Protein AF-A0A6N7D0H6-F1 (afdb_monomer_lite)

Radius of gyration: 55.83 Å; chains: 1; bounding box: 154×61×152 Å

Secondary structure (DSSP, 8-state):
-----------TTTT--HHHHHHT----HHHHHHHHHTT--TTTSHHHHHHHHHHHHHTTGGGGT--SSSSTT----S--TTS---SSSTT----S--TT--SPPPSSS----S------SSS------SSS---------SS-----------TT-------EEEEE--TTSPPEEEEE-TTS-EEEE-S---S-------SSS----SSTT---SS-SSS--S----SSPPP----GGG--S----S--HHHHHH---EEE--SS-EEEEEEEEEEEEEEEEE-B-TTSPBPB-TTS-B-EEEEEEEEEEEEEEEE---SPEEE--HHHHHHHHHHTT--GGG-TTEEPPPTTSTTPPPEE-GGGGHHHHHHHHHHHHHHHHHHHHTT--

pLDDT: mean 71.12, std 18.92, range [33.47, 98.38]

Foldseek 3Di:
DDDDDDDDDDDVPPDDDPVVVVVVPPPPVVVVCCVQQPPVDCVRGPVVVVVVVVVVVVVVPCPQQPDPDPDTRDDDDDPPPVPPPDDPDPPDDDDDPDVPPPQDDDPDDDDDPDARPDDPDDAFHDDDDPDDDDDDDDHDDPDDDPRDFWQDPDPPDPDQQGWGWDWDDDPPDWIWTFTATSVGDGDTDTPDDPPDDDDPDDPPDDDDDPDPPPDDDADLVGDDLDDDDPDDDDDDDDPVPDDPDDADPQAQVLVVLFDKDKDWAQFNFWDWDWDQPDKDWDWDFDADPVGHGDADPVRHGDTDTDIDTDIDTDTHGDTGDDIDIDGDLVSNCVSCVVVVHHLVPDQQKADADPVDPPGDIDGPVVSCVSRHVRHVVVVVVVVCVVVVVVVD

Structure (mmCIF, N/CA/C/O backbone):
data_AF-A0A6N7D0H6-F1
#
_entry.id   AF-A0A6N7D0H6-F1
#
loop_
_atom_site.group_PDB
_atom_site.id
_atom_site.type_symbol
_atom_site.label_atom_id
_atom_site.label_alt_id
_atom_site.label_comp_id
_atom_site.label_asym_id
_atom_site.label_entity_id
_atom_site.label_seq_id
_atom_site.pdbx_PDB_ins_code
_atom_site.Cartn_x
_atom_site.Cartn_y
_atom_site.Cartn_z
_atom_site.occupancy
_atom_site.B_iso_or_equiv
_atom_site.auth_seq_id
_atom_site.auth_comp_id
_atom_site.auth_asym_id
_atom_site.auth_atom_id
_atom_site.pdbx_PDB_model_num
ATOM 1 N N . MET A 1 1 ? 80.445 -33.589 -95.145 1.00 52.72 1 MET A N 1
ATOM 2 C CA . MET A 1 1 ? 81.523 -34.500 -95.596 1.00 52.72 1 MET A CA 1
ATOM 3 C C . MET A 1 1 ? 82.705 -34.341 -94.652 1.00 52.72 1 MET A C 1
ATOM 5 O O . MET A 1 1 ? 82.916 -33.235 -94.176 1.00 52.72 1 MET A O 1
ATOM 9 N N . ALA A 1 2 ? 83.406 -35.422 -94.305 1.00 50.31 2 ALA A N 1
ATOM 10 C CA . ALA A 1 2 ? 84.572 -35.352 -93.423 1.00 50.31 2 ALA A CA 1
ATOM 11 C C . ALA A 1 2 ? 85.800 -34.875 -94.219 1.00 50.31 2 ALA A C 1
ATOM 13 O O . ALA A 1 2 ? 86.118 -35.465 -95.247 1.00 50.31 2 ALA A O 1
ATOM 14 N N . MET A 1 3 ? 86.458 -33.813 -93.750 1.00 54.56 3 MET A N 1
ATOM 15 C CA . MET A 1 3 ? 87.648 -33.226 -94.377 1.00 54.56 3 MET A CA 1
ATOM 16 C C . MET A 1 3 ? 88.829 -34.201 -94.254 1.00 54.56 3 MET A C 1
ATOM 18 O O . MET A 1 3 ? 89.241 -34.537 -93.142 1.00 54.56 3 MET A O 1
ATOM 22 N N . ASN A 1 4 ? 89.354 -34.695 -95.376 1.00 53.47 4 ASN A N 1
ATOM 23 C CA . ASN A 1 4 ? 90.383 -35.735 -95.377 1.00 53.47 4 ASN A CA 1
ATOM 24 C C . ASN A 1 4 ? 91.785 -35.110 -95.473 1.00 53.47 4 ASN A C 1
ATOM 26 O O . ASN A 1 4 ? 92.333 -34.935 -96.557 1.00 53.47 4 ASN A O 1
ATOM 30 N N . ILE A 1 5 ? 92.367 -34.738 -94.330 1.00 57.53 5 ILE A N 1
ATOM 31 C CA . ILE A 1 5 ? 93.711 -34.144 -94.279 1.00 57.53 5 ILE A CA 1
ATOM 32 C C . ILE A 1 5 ? 94.754 -35.270 -94.331 1.00 57.53 5 ILE A C 1
ATOM 34 O O . ILE A 1 5 ? 95.054 -35.902 -93.316 1.00 57.53 5 ILE A O 1
ATOM 38 N N . GLN A 1 6 ? 95.328 -35.539 -95.506 1.00 58.06 6 GLN A N 1
ATOM 39 C CA . GLN A 1 6 ? 96.468 -36.454 -95.620 1.00 58.06 6 GLN A CA 1
ATOM 40 C C . GLN A 1 6 ? 97.749 -35.788 -95.089 1.00 58.06 6 GLN A C 1
ATOM 42 O O . GLN A 1 6 ? 98.120 -34.694 -95.510 1.00 58.06 6 GLN A O 1
ATOM 47 N N . ARG A 1 7 ? 98.460 -36.458 -94.169 1.00 56.25 7 ARG A N 1
ATOM 48 C CA . ARG A 1 7 ? 99.808 -36.042 -93.744 1.00 56.25 7 ARG A CA 1
ATOM 49 C C . ARG A 1 7 ? 100.787 -36.244 -94.904 1.00 56.25 7 ARG A C 1
ATOM 51 O O . ARG A 1 7 ? 100.973 -37.372 -95.355 1.00 56.25 7 ARG A O 1
ATOM 58 N N . VAL A 1 8 ? 101.437 -35.176 -95.360 1.00 60.00 8 VAL A N 1
ATOM 59 C CA . VAL A 1 8 ? 102.508 -35.258 -96.364 1.00 60.00 8 VAL A CA 1
ATOM 60 C C . VAL A 1 8 ? 103.800 -35.682 -95.660 1.00 60.00 8 VAL A C 1
ATOM 62 O O . VAL A 1 8 ? 104.304 -34.959 -94.805 1.00 60.00 8 VAL A O 1
ATOM 65 N N . ASN A 1 9 ? 104.319 -36.866 -95.990 1.00 59.59 9 ASN A N 1
ATOM 66 C CA . ASN A 1 9 ? 105.622 -37.336 -95.515 1.00 59.59 9 ASN A CA 1
ATOM 67 C C . ASN A 1 9 ? 106.704 -36.687 -96.397 1.00 59.59 9 ASN A C 1
ATOM 69 O O . ASN A 1 9 ? 106.741 -36.961 -97.594 1.00 59.59 9 ASN A O 1
ATOM 73 N N . PHE A 1 10 ? 107.514 -35.787 -95.838 1.00 61.97 10 PHE A N 1
ATOM 74 C CA . PHE A 1 10 ? 108.563 -35.052 -96.556 1.00 61.97 10 PHE A CA 1
ATOM 75 C C . PHE A 1 10 ? 109.939 -35.565 -96.111 1.00 61.97 10 PHE A C 1
ATOM 77 O O . PHE A 1 10 ? 110.256 -35.456 -94.926 1.00 61.97 10 PHE A O 1
ATOM 84 N N . ASP A 1 11 ? 110.737 -36.118 -97.033 1.00 62.81 11 ASP A N 1
ATOM 85 C CA . ASP A 1 11 ? 112.129 -36.522 -96.774 1.00 62.81 11 ASP A CA 1
ATOM 86 C C . ASP A 1 11 ? 113.111 -35.594 -97.520 1.00 62.81 11 ASP A C 1
ATOM 88 O O . ASP A 1 11 ? 113.367 -35.771 -98.714 1.00 62.81 11 ASP A O 1
ATOM 92 N N . PRO A 1 12 ? 113.704 -34.600 -96.837 1.00 62.47 12 PRO A N 1
ATOM 93 C CA . PRO A 1 12 ? 114.615 -33.651 -97.469 1.00 62.47 12 PRO A CA 1
ATOM 94 C C . PRO A 1 12 ? 115.985 -34.246 -97.836 1.00 62.47 12 PRO A C 1
ATOM 96 O O . PRO A 1 12 ? 116.800 -33.536 -98.425 1.00 62.47 12 PRO A O 1
ATOM 99 N N . VAL A 1 13 ? 116.280 -35.501 -97.473 1.00 60.78 13 VAL A N 1
ATOM 100 C CA . VAL A 1 13 ? 117.621 -36.094 -97.619 1.00 60.78 13 VAL A CA 1
ATOM 101 C C . VAL A 1 13 ? 117.795 -36.821 -98.957 1.00 60.78 13 VAL A C 1
ATOM 103 O O . VAL A 1 13 ? 118.900 -36.843 -99.496 1.00 60.78 13 VAL A O 1
ATOM 106 N N . THR A 1 14 ? 116.722 -37.371 -99.535 1.00 57.47 14 THR A N 1
ATOM 107 C CA . THR A 1 14 ? 116.772 -38.157 -100.787 1.00 57.47 14 THR A CA 1
ATOM 108 C C . THR A 1 14 ? 116.299 -37.412 -102.042 1.00 57.47 14 THR A C 1
ATOM 110 O O . THR A 1 14 ? 116.281 -37.995 -103.126 1.00 57.47 14 THR A O 1
ATOM 113 N N . GLY A 1 15 ? 116.035 -36.103 -101.948 1.00 57.06 15 GLY A N 1
ATOM 114 C CA . GLY A 1 15 ? 115.861 -35.235 -103.122 1.00 57.06 15 GLY A CA 1
ATOM 115 C C . GLY A 1 15 ? 114.472 -34.623 -103.312 1.00 57.06 15 GLY A C 1
ATOM 116 O O . GLY A 1 15 ? 114.225 -34.036 -104.368 1.00 57.06 15 GLY A O 1
ATOM 117 N N . ASP A 1 16 ? 113.578 -34.696 -102.322 1.00 68.81 16 ASP A N 1
ATOM 118 C CA . ASP A 1 16 ? 112.304 -33.980 -102.406 1.00 68.81 16 ASP A CA 1
ATOM 119 C C . ASP A 1 16 ? 112.523 -32.457 -102.376 1.00 68.81 16 ASP A C 1
ATOM 121 O O . ASP A 1 16 ? 113.128 -31.886 -101.467 1.00 68.81 16 ASP A O 1
ATOM 125 N N . SER A 1 17 ? 112.003 -31.768 -103.394 1.00 64.00 17 SER A N 1
ATOM 126 C CA . SER A 1 17 ? 112.107 -30.312 -103.520 1.00 64.00 17 SER A CA 1
ATOM 127 C C . SER A 1 17 ? 111.264 -29.592 -102.460 1.00 64.00 17 SER A C 1
ATOM 129 O O . SER A 1 17 ? 110.047 -29.783 -102.385 1.00 64.00 17 SER A O 1
ATOM 131 N N . TYR A 1 18 ? 111.877 -28.663 -101.719 1.00 61.41 18 TYR A N 1
ATOM 132 C CA . TYR A 1 18 ? 111.192 -27.786 -100.752 1.00 61.41 18 TYR A CA 1
ATOM 133 C C . TYR A 1 18 ? 110.036 -26.992 -101.395 1.00 61.41 18 TYR A C 1
ATOM 135 O O . TYR A 1 18 ? 109.031 -26.694 -100.753 1.00 61.41 18 TYR A O 1
ATOM 143 N N . THR A 1 19 ? 110.152 -26.676 -102.689 1.00 62.19 19 THR A N 1
ATOM 144 C CA . THR A 1 19 ? 109.135 -25.945 -103.460 1.00 62.19 19 THR A CA 1
ATOM 145 C C . THR A 1 19 ? 107.957 -26.841 -103.862 1.00 62.19 19 THR A C 1
ATOM 147 O O . THR A 1 19 ? 106.831 -26.361 -103.977 1.00 62.19 19 THR A O 1
ATOM 150 N N . ALA A 1 20 ? 108.184 -28.148 -104.032 1.00 57.44 20 ALA A N 1
ATOM 151 C CA . ALA A 1 20 ? 107.119 -29.119 -104.288 1.00 57.44 20 ALA A CA 1
ATOM 152 C C . ALA A 1 20 ? 106.339 -29.477 -103.008 1.00 57.44 20 ALA A C 1
ATOM 154 O O . ALA A 1 20 ? 105.138 -29.729 -103.083 1.00 57.44 20 ALA A O 1
ATOM 155 N N . ALA A 1 21 ? 106.980 -29.426 -101.834 1.00 55.91 21 ALA A N 1
ATOM 156 C CA . ALA A 1 21 ? 106.320 -29.656 -100.546 1.00 55.91 21 ALA A CA 1
ATOM 157 C C . ALA A 1 21 ? 105.237 -28.607 -100.234 1.00 55.91 21 ALA A C 1
ATOM 159 O O . ALA A 1 21 ? 104.153 -28.964 -99.779 1.00 55.91 21 ALA A O 1
ATOM 160 N N . PHE A 1 22 ? 105.482 -27.332 -100.563 1.00 56.41 22 PHE A N 1
ATOM 161 C CA . PHE A 1 22 ? 104.481 -26.268 -100.400 1.00 56.41 22 PHE A CA 1
ATOM 162 C C . PHE A 1 22 ? 103.309 -26.376 -101.386 1.00 56.41 22 PHE A C 1
ATOM 164 O O . PHE A 1 22 ? 102.195 -26.007 -101.031 1.00 56.41 22 PHE A O 1
ATOM 171 N N . ARG A 1 23 ? 103.517 -26.929 -102.590 1.00 56.62 23 ARG A N 1
ATOM 172 C CA . ARG A 1 23 ? 102.432 -27.168 -103.564 1.00 56.62 23 ARG A CA 1
ATOM 173 C C . ARG A 1 23 ? 101.557 -28.385 -103.241 1.00 56.62 23 ARG A C 1
ATOM 175 O O . ARG A 1 23 ? 100.536 -28.563 -103.881 1.00 56.62 23 ARG A O 1
ATOM 182 N N . LYS A 1 24 ? 101.945 -29.231 -102.280 1.00 53.62 24 LYS A N 1
ATOM 183 C CA . LYS A 1 24 ? 101.147 -30.392 -101.840 1.00 53.62 24 LYS A CA 1
ATOM 184 C C . LYS A 1 24 ? 100.184 -30.076 -100.690 1.00 53.62 24 LYS A C 1
ATOM 186 O O . LYS A 1 24 ? 99.390 -30.937 -100.326 1.00 53.62 24 LYS A O 1
ATOM 191 N N . ILE A 1 25 ? 100.239 -28.865 -100.132 1.00 59.56 25 ILE A N 1
ATOM 192 C CA . ILE A 1 25 ? 99.219 -28.338 -99.217 1.00 59.56 25 ILE A CA 1
ATOM 193 C C . ILE A 1 25 ? 98.194 -27.586 -100.076 1.00 59.56 25 ILE A C 1
ATOM 195 O O . ILE A 1 25 ? 98.048 -26.371 -99.976 1.00 59.56 25 ILE A O 1
ATOM 199 N N . ASP A 1 26 ? 97.518 -28.302 -100.975 1.00 62.88 26 ASP A N 1
ATOM 200 C CA . ASP A 1 26 ? 96.330 -27.766 -101.639 1.00 62.88 26 ASP A CA 1
ATOM 201 C C . ASP A 1 26 ? 95.193 -27.804 -100.615 1.00 62.88 26 ASP A C 1
ATOM 203 O O . ASP A 1 26 ? 94.498 -28.803 -100.432 1.00 62.88 26 ASP A O 1
ATOM 207 N N . LEU A 1 27 ? 95.063 -26.713 -99.865 1.00 64.25 27 LEU A N 1
ATOM 208 C CA . LEU A 1 27 ? 93.895 -26.466 -99.036 1.00 64.25 27 LEU A CA 1
ATOM 209 C C . LEU A 1 27 ? 92.753 -26.127 -100.000 1.00 64.25 27 LEU A C 1
ATOM 211 O O . LEU A 1 27 ? 92.682 -25.006 -100.503 1.00 64.25 27 LEU A O 1
ATOM 215 N N . ASP A 1 28 ? 91.905 -27.108 -100.315 1.00 69.88 28 ASP A N 1
ATOM 216 C CA . ASP A 1 28 ? 90.764 -26.905 -101.209 1.00 69.88 28 ASP A CA 1
ATOM 217 C C . ASP A 1 28 ? 89.741 -25.983 -100.528 1.00 69.88 28 ASP A C 1
ATOM 219 O O . ASP A 1 28 ? 88.894 -26.392 -99.729 1.00 69.88 28 ASP A O 1
ATOM 223 N N . VAL A 1 29 ? 89.847 -24.690 -100.835 1.00 69.62 29 VAL A N 1
ATOM 224 C CA . VAL A 1 29 ? 88.947 -23.643 -100.337 1.00 69.62 29 VAL A CA 1
ATOM 225 C C . VAL A 1 29 ? 87.494 -23.927 -100.751 1.00 69.62 29 VAL A C 1
ATOM 227 O O . VAL A 1 29 ? 86.566 -23.524 -100.049 1.00 69.62 29 VAL A O 1
ATOM 230 N N . GLY A 1 30 ? 87.276 -24.670 -101.841 1.00 70.81 30 GLY A N 1
ATOM 231 C CA . GLY A 1 30 ? 85.958 -25.102 -102.297 1.00 70.81 30 GLY A CA 1
ATOM 232 C C . GLY A 1 30 ? 85.317 -26.153 -101.389 1.00 70.81 30 GLY A C 1
ATOM 233 O O . GLY A 1 30 ? 84.112 -26.081 -101.138 1.00 70.81 30 GLY A O 1
ATOM 234 N N . GLU A 1 31 ? 86.091 -27.092 -100.836 1.00 72.38 31 GLU A N 1
ATOM 235 C CA . GLU A 1 31 ? 85.576 -28.037 -99.832 1.00 72.38 31 GLU A CA 1
ATOM 236 C C . GLU A 1 31 ? 85.244 -27.345 -98.506 1.00 72.38 31 GLU A C 1
ATOM 238 O O . GLU A 1 31 ? 84.224 -27.656 -97.887 1.00 72.38 31 GLU A O 1
ATOM 243 N N . VAL A 1 32 ? 86.054 -26.366 -98.088 1.00 71.31 32 VAL A N 1
ATOM 244 C CA . VAL A 1 32 ? 85.787 -25.571 -96.877 1.00 71.31 32 VAL A CA 1
ATOM 245 C C . VAL A 1 32 ? 84.508 -24.746 -97.037 1.00 71.31 32 VAL A C 1
ATOM 247 O O . VAL A 1 32 ? 83.671 -24.733 -96.134 1.00 71.31 32 VAL A O 1
ATOM 250 N N . ALA A 1 33 ? 84.312 -24.118 -98.200 1.00 72.56 33 ALA A N 1
ATOM 251 C CA . ALA A 1 33 ? 83.092 -23.375 -98.504 1.00 72.56 33 ALA A CA 1
ATOM 252 C C . ALA A 1 33 ? 81.849 -24.282 -98.467 1.00 72.56 33 ALA A C 1
ATOM 254 O O . ALA A 1 33 ? 80.874 -23.945 -97.802 1.00 72.56 33 ALA A O 1
ATOM 255 N N . LYS A 1 34 ? 81.911 -25.478 -99.071 1.00 72.06 34 LYS A N 1
ATOM 256 C CA . LYS A 1 34 ? 80.817 -26.468 -99.020 1.00 72.06 34 LYS A CA 1
ATOM 257 C C . LYS A 1 34 ? 80.559 -27.035 -97.623 1.00 72.06 34 LYS A C 1
ATOM 259 O O . LYS A 1 34 ? 79.439 -27.417 -97.304 1.00 72.06 34 LYS A O 1
ATOM 264 N N . ALA A 1 35 ? 81.572 -27.127 -96.764 1.00 72.38 35 ALA A N 1
ATOM 265 C CA . ALA A 1 35 ? 81.372 -27.578 -95.388 1.00 72.38 35 ALA A CA 1
ATOM 266 C C . ALA A 1 35 ? 80.642 -26.529 -94.526 1.00 72.38 35 ALA A C 1
ATOM 268 O O . ALA A 1 35 ? 79.904 -26.903 -93.614 1.00 72.38 35 ALA A O 1
ATOM 269 N N . ILE A 1 36 ? 80.842 -25.237 -94.811 1.00 73.00 36 ILE A N 1
ATOM 270 C CA . ILE A 1 36 ? 80.230 -24.119 -94.076 1.00 73.00 36 ILE A CA 1
ATOM 271 C C . ILE A 1 36 ? 78.833 -23.793 -94.620 1.00 73.00 36 ILE A C 1
ATOM 273 O O . ILE A 1 36 ? 77.896 -23.643 -93.837 1.00 73.00 36 ILE A O 1
ATOM 277 N N . ASP A 1 37 ? 78.699 -23.710 -95.943 1.00 76.88 37 ASP A N 1
ATOM 278 C CA . ASP A 1 37 ? 77.473 -23.297 -96.636 1.00 76.88 37 ASP A CA 1
ATOM 279 C C . ASP A 1 37 ? 76.628 -24.481 -97.147 1.00 76.88 37 ASP A C 1
ATOM 281 O O . ASP A 1 37 ? 75.583 -24.312 -97.769 1.00 76.88 37 ASP A O 1
ATOM 285 N N . GLY A 1 38 ? 77.064 -25.717 -96.893 1.00 72.56 38 GLY A N 1
ATOM 286 C CA . GLY A 1 38 ? 76.397 -26.901 -97.430 1.00 72.56 38 GLY A CA 1
ATOM 287 C C . GLY A 1 38 ? 76.450 -26.933 -98.962 1.00 72.56 38 GLY A C 1
ATOM 288 O O . GLY A 1 38 ? 77.511 -26.795 -99.570 1.00 72.56 38 GLY A O 1
ATOM 289 N N . ASP A 1 39 ? 75.298 -27.148 -99.597 1.00 69.50 39 ASP A N 1
ATOM 290 C CA . ASP A 1 39 ? 75.139 -27.109 -101.056 1.00 69.50 39 ASP A CA 1
ATOM 291 C C . ASP A 1 39 ? 74.773 -25.716 -101.602 1.00 69.50 39 ASP A C 1
ATOM 293 O O . ASP A 1 39 ? 74.517 -25.587 -102.800 1.00 69.50 39 ASP A O 1
ATOM 297 N N . GLY A 1 40 ? 74.732 -24.688 -100.743 1.00 67.50 40 GLY A N 1
ATOM 298 C CA . GLY A 1 40 ? 74.302 -23.335 -101.108 1.00 67.50 40 GLY A CA 1
ATOM 299 C C . GLY A 1 40 ? 72.830 -23.251 -101.534 1.00 67.50 40 GLY A C 1
ATOM 300 O O . GLY A 1 40 ? 72.416 -22.255 -102.125 1.00 67.50 40 GLY A O 1
ATOM 301 N N . SER A 1 41 ? 72.030 -24.299 -101.292 1.00 69.31 41 SER A N 1
ATOM 302 C CA . SER A 1 41 ? 70.606 -24.307 -101.627 1.00 69.31 41 SER A CA 1
ATOM 303 C C . SER A 1 41 ? 69.777 -23.578 -100.574 1.00 69.31 41 SER A C 1
ATOM 305 O O . SER A 1 41 ? 70.123 -23.527 -99.390 1.00 69.31 41 SER A O 1
ATOM 307 N N . ALA A 1 42 ? 68.608 -23.094 -100.994 1.00 68.50 42 ALA A N 1
ATOM 308 C CA . ALA A 1 42 ? 67.617 -22.496 -100.103 1.00 68.50 42 ALA A CA 1
ATOM 309 C C . ALA A 1 42 ? 67.082 -23.472 -99.035 1.00 68.50 42 ALA A C 1
ATOM 311 O O . ALA A 1 42 ? 66.458 -23.028 -98.076 1.00 68.50 42 ALA A O 1
ATOM 312 N N . ASP A 1 43 ? 67.338 -24.777 -99.171 1.00 69.88 43 ASP A N 1
ATOM 313 C CA . ASP A 1 43 ? 66.842 -25.800 -98.252 1.00 69.88 43 ASP A CA 1
ATOM 314 C C . ASP A 1 43 ? 67.878 -26.192 -97.188 1.00 69.88 43 ASP A C 1
ATOM 316 O O . ASP A 1 43 ? 67.496 -26.450 -96.045 1.00 69.88 43 ASP A O 1
ATOM 320 N N . SER A 1 44 ? 69.180 -26.200 -97.507 1.00 67.25 44 SER A N 1
ATOM 321 C CA . SER A 1 44 ? 70.228 -26.686 -96.586 1.00 67.25 44 SER A CA 1
ATOM 322 C C . SER A 1 44 ? 71.378 -25.706 -96.306 1.00 67.25 44 SER A C 1
ATOM 324 O O . SER A 1 44 ? 72.174 -25.947 -95.392 1.00 67.25 44 SER A O 1
ATOM 326 N N . GLY A 1 45 ? 71.424 -24.581 -97.027 1.00 78.94 45 GLY A N 1
ATOM 327 C CA . GLY A 1 45 ? 72.440 -23.540 -96.887 1.00 78.94 45 GLY A CA 1
ATOM 328 C C . GLY A 1 45 ? 72.342 -22.714 -95.602 1.00 78.94 45 GLY A C 1
ATOM 329 O O . GLY A 1 45 ? 71.363 -22.780 -94.842 1.00 78.94 45 GLY A O 1
ATOM 330 N N . ILE A 1 46 ? 73.378 -21.915 -95.330 1.00 82.69 46 ILE A N 1
ATOM 331 C CA . ILE A 1 46 ? 73.470 -21.142 -94.081 1.00 82.69 46 ILE A CA 1
ATOM 332 C C . ILE A 1 46 ? 72.377 -20.070 -93.970 1.00 82.69 46 ILE A C 1
ATOM 334 O O . ILE A 1 46 ? 71.877 -19.814 -92.872 1.00 82.69 46 ILE A O 1
ATOM 338 N N . GLU A 1 47 ? 71.943 -19.519 -95.104 1.00 80.12 47 GLU A N 1
ATOM 339 C CA . GLU A 1 47 ? 70.871 -18.522 -95.182 1.00 80.12 47 GLU A CA 1
ATOM 340 C C . GLU A 1 47 ? 69.535 -19.066 -94.654 1.00 80.12 47 GLU A C 1
ATOM 342 O O . GLU A 1 47 ? 68.868 -18.398 -93.863 1.00 80.12 47 GLU A O 1
ATOM 347 N N . ASN A 1 48 ? 69.172 -20.312 -94.984 1.00 81.81 48 ASN A N 1
ATOM 348 C CA . ASN A 1 48 ? 67.939 -20.927 -94.480 1.00 81.81 48 ASN A CA 1
ATOM 349 C C . ASN A 1 48 ? 67.985 -21.130 -92.958 1.00 81.81 48 ASN A C 1
ATOM 351 O O . ASN A 1 48 ? 67.042 -20.818 -92.229 1.00 81.81 48 ASN A O 1
ATOM 355 N N . ARG A 1 49 ? 69.121 -21.610 -92.438 1.00 83.44 49 ARG A N 1
ATOM 356 C CA . ARG A 1 49 ? 69.302 -21.827 -90.993 1.00 83.44 49 ARG A CA 1
ATOM 357 C C . ARG A 1 49 ? 69.191 -20.522 -90.202 1.00 83.44 49 ARG A C 1
ATOM 359 O O . ARG A 1 49 ? 68.617 -20.533 -89.110 1.00 83.44 49 ARG A O 1
ATOM 366 N N . ILE A 1 50 ? 69.707 -19.423 -90.755 1.00 85.62 50 ILE A N 1
ATOM 367 C CA . ILE A 1 50 ? 69.557 -18.074 -90.196 1.00 85.62 50 ILE A CA 1
ATOM 368 C C . ILE A 1 50 ? 68.082 -17.647 -90.242 1.00 85.62 50 ILE A C 1
ATOM 370 O O . ILE A 1 50 ? 67.530 -17.290 -89.202 1.00 85.62 50 ILE A O 1
ATOM 374 N N . GLY A 1 51 ? 67.402 -17.810 -91.380 1.00 84.44 51 GLY A N 1
ATOM 375 C CA . GLY A 1 51 ? 65.980 -17.473 -91.516 1.00 84.44 51 GLY A CA 1
ATOM 376 C C . GLY A 1 51 ? 65.060 -18.229 -90.542 1.00 84.44 51 GLY A C 1
ATOM 377 O O . GLY A 1 51 ? 64.148 -17.645 -89.951 1.00 84.44 51 GLY A O 1
ATOM 378 N N . ILE A 1 52 ? 65.318 -19.518 -90.287 1.00 83.50 52 ILE A N 1
ATOM 379 C CA . ILE A 1 52 ? 64.564 -20.312 -89.297 1.00 83.50 52 ILE A CA 1
ATOM 380 C C . ILE A 1 52 ? 64.797 -19.797 -87.866 1.00 83.50 52 ILE A C 1
ATOM 382 O O . ILE A 1 52 ? 63.864 -19.777 -87.053 1.00 83.50 52 ILE A O 1
ATOM 386 N N . ALA A 1 53 ? 66.026 -19.394 -87.530 1.00 82.12 53 ALA A N 1
ATOM 387 C CA . ALA A 1 53 ? 66.343 -18.831 -86.218 1.00 82.12 53 ALA A CA 1
ATOM 388 C C . ALA A 1 53 ? 65.627 -17.487 -85.999 1.00 82.12 53 ALA A C 1
ATOM 390 O O . ALA A 1 53 ? 65.018 -17.279 -84.946 1.00 82.12 53 ALA A O 1
ATOM 391 N N . GLU A 1 54 ? 65.615 -16.626 -87.016 1.00 85.88 54 GLU A N 1
ATOM 392 C CA . GLU A 1 54 ? 64.909 -15.342 -86.998 1.00 85.88 54 GLU A CA 1
ATOM 393 C C . GLU A 1 54 ? 63.390 -15.521 -86.856 1.00 85.88 54 GLU A C 1
ATOM 395 O O . GLU A 1 54 ? 62.759 -14.857 -86.027 1.00 85.88 54 GLU A O 1
ATOM 400 N N . GLN A 1 55 ? 62.790 -16.489 -87.561 1.00 83.62 55 GLN A N 1
ATOM 401 C CA . GLN A 1 55 ? 61.369 -16.806 -87.388 1.00 83.62 55 GLN A CA 1
ATOM 402 C C . GLN A 1 55 ? 61.035 -17.259 -85.962 1.00 83.62 55 GLN A C 1
ATOM 404 O O . GLN A 1 55 ? 60.041 -16.799 -85.396 1.00 83.62 55 GLN A O 1
ATOM 409 N N . LYS A 1 56 ? 61.843 -18.133 -85.348 1.00 81.00 56 LYS A N 1
ATOM 410 C CA . LYS A 1 56 ? 61.613 -18.579 -83.960 1.00 81.00 56 LYS A CA 1
ATOM 411 C C . LYS A 1 56 ? 61.711 -17.423 -82.968 1.00 81.00 56 LYS A C 1
ATOM 413 O O . LYS A 1 56 ? 60.876 -17.335 -82.070 1.00 81.00 56 LYS A O 1
ATOM 418 N N . LEU A 1 57 ? 62.675 -16.526 -83.164 1.00 77.25 57 LEU A N 1
ATOM 419 C CA . LEU A 1 57 ? 62.847 -15.338 -82.333 1.00 77.25 57 LEU A CA 1
ATOM 420 C C . LEU A 1 57 ? 61.651 -14.380 -82.460 1.00 77.25 57 LEU A C 1
ATOM 422 O O . LEU A 1 57 ? 61.151 -13.893 -81.448 1.00 77.25 57 LEU A O 1
ATOM 426 N N . SER A 1 58 ? 61.117 -14.190 -83.672 1.00 74.50 58 SER A N 1
ATOM 427 C CA . SER A 1 58 ? 59.939 -13.338 -83.901 1.00 74.50 58 SER A CA 1
ATOM 428 C C . SER A 1 58 ? 58.665 -13.849 -83.203 1.00 74.50 58 SER A C 1
ATOM 430 O O . SER A 1 58 ? 57.834 -13.056 -82.759 1.00 74.50 58 SER A O 1
ATOM 432 N N . ARG A 1 59 ? 58.517 -15.175 -83.041 1.00 69.69 59 ARG A N 1
ATOM 433 C CA . ARG A 1 59 ? 57.334 -15.810 -82.425 1.00 69.69 59 ARG A CA 1
ATOM 434 C C . ARG A 1 59 ? 57.321 -15.762 -80.895 1.00 69.69 59 ARG A C 1
ATOM 436 O O . ARG A 1 59 ? 56.281 -16.051 -80.310 1.00 69.69 59 ARG A O 1
ATOM 443 N N . LEU A 1 60 ? 58.426 -15.388 -80.247 1.00 66.31 60 LEU A N 1
ATOM 444 C CA . LEU A 1 60 ? 58.480 -15.192 -78.790 1.00 66.31 60 LEU A CA 1
ATOM 445 C C . LEU A 1 60 ? 57.790 -13.889 -78.335 1.00 66.31 60 LEU A C 1
ATOM 447 O O . LEU A 1 60 ? 57.475 -13.739 -77.152 1.00 66.31 60 LEU A O 1
ATOM 451 N N . GLY A 1 61 ? 57.485 -12.979 -79.270 1.00 66.31 61 GLY A N 1
ATOM 452 C CA . GLY A 1 61 ? 56.740 -11.743 -79.018 1.00 66.31 61 GLY A CA 1
ATOM 453 C C . GLY A 1 61 ? 57.362 -10.844 -77.939 1.00 66.31 61 GLY A C 1
ATOM 454 O O . GLY A 1 61 ? 58.504 -11.017 -77.525 1.00 66.31 61 GLY A O 1
ATOM 455 N N . ASN A 1 62 ? 56.583 -9.888 -77.426 1.00 62.91 62 ASN A N 1
ATOM 456 C CA . ASN A 1 62 ? 57.024 -8.971 -76.360 1.00 62.91 62 ASN A CA 1
ATOM 457 C C . ASN A 1 62 ? 56.933 -9.587 -74.951 1.00 62.91 62 ASN A C 1
ATOM 459 O O . ASN A 1 62 ? 56.947 -8.860 -73.961 1.00 62.91 62 ASN A O 1
ATOM 463 N N . SER A 1 63 ? 56.777 -10.907 -74.816 1.00 57.88 63 SER A N 1
ATOM 464 C CA . SER A 1 63 ? 56.538 -11.527 -73.504 1.00 57.88 63 SER A CA 1
ATOM 465 C C . SER A 1 63 ? 57.762 -11.469 -72.577 1.00 57.88 63 SER A C 1
ATOM 467 O O . SER A 1 63 ? 57.604 -11.611 -71.369 1.00 57.88 63 SER A O 1
ATOM 469 N N . SER A 1 64 ? 58.958 -11.211 -73.121 1.00 54.12 64 SER A N 1
ATOM 470 C CA . SER A 1 64 ? 60.205 -10.964 -72.378 1.00 54.12 64 SER A CA 1
ATOM 471 C C . SER A 1 64 ? 60.502 -9.478 -72.119 1.00 54.12 64 SER A C 1
ATOM 473 O O . SER A 1 64 ? 61.440 -9.166 -71.392 1.00 54.12 64 SER A O 1
ATOM 475 N N . THR A 1 65 ? 59.719 -8.556 -72.692 1.00 53.94 65 THR A N 1
ATOM 476 C CA . THR A 1 65 ? 59.936 -7.096 -72.604 1.00 53.94 65 THR A CA 1
ATOM 477 C C . THR A 1 65 ? 58.722 -6.324 -72.086 1.00 53.94 65 THR A C 1
ATOM 479 O O . THR A 1 65 ? 58.788 -5.107 -71.907 1.00 53.94 65 THR A O 1
ATOM 482 N N . ARG A 1 66 ? 57.598 -7.001 -71.812 1.00 53.28 66 ARG A N 1
ATOM 483 C CA . ARG A 1 66 ? 56.409 -6.371 -71.233 1.00 53.28 66 ARG A CA 1
ATOM 484 C C . ARG A 1 66 ? 56.637 -6.144 -69.734 1.00 53.28 66 ARG A C 1
ATOM 486 O O . ARG A 1 66 ? 56.419 -7.035 -68.919 1.00 53.28 66 ARG A O 1
ATOM 493 N N . ASN A 1 67 ? 57.092 -4.944 -69.387 1.00 52.00 67 ASN A N 1
ATOM 494 C CA . ASN A 1 67 ? 57.268 -4.507 -68.004 1.00 52.00 67 ASN A CA 1
ATOM 495 C C . ASN A 1 67 ? 55.947 -4.649 -67.227 1.00 52.00 67 ASN A C 1
ATOM 497 O O . ASN A 1 67 ? 54.988 -3.925 -67.486 1.00 52.00 67 ASN A O 1
ATOM 501 N N . VAL A 1 68 ? 55.901 -5.565 -66.260 1.00 56.19 68 VAL A N 1
ATOM 502 C CA . VAL A 1 68 ? 54.836 -5.643 -65.238 1.00 56.19 68 VAL A CA 1
ATOM 503 C C . VAL A 1 68 ? 55.258 -4.970 -63.919 1.00 56.19 68 VAL A C 1
ATOM 505 O O . VAL A 1 68 ? 54.526 -4.995 -62.934 1.00 56.19 68 VAL A O 1
ATOM 508 N N . GLY A 1 69 ? 56.431 -4.326 -63.912 1.00 56.44 69 GLY A N 1
ATOM 509 C CA . GLY A 1 69 ? 56.986 -3.524 -62.819 1.00 56.44 69 GLY A CA 1
ATOM 510 C C . GLY A 1 69 ? 57.561 -2.191 -63.319 1.00 56.44 69 GLY A C 1
ATOM 511 O O . GLY A 1 69 ? 57.579 -1.922 -64.517 1.00 56.44 69 GLY A O 1
ATOM 512 N N . ALA A 1 70 ? 58.015 -1.336 -62.397 1.00 53.59 70 ALA A N 1
ATOM 513 C CA . ALA A 1 70 ? 58.507 0.013 -62.716 1.00 53.59 70 ALA A CA 1
ATOM 514 C C . ALA A 1 70 ? 59.976 0.067 -63.195 1.00 53.59 70 ALA A C 1
ATOM 516 O O . ALA A 1 70 ? 60.438 1.127 -63.609 1.00 53.59 70 ALA A O 1
ATOM 517 N N . VAL A 1 71 ? 60.711 -1.050 -63.156 1.00 53.03 71 VAL A N 1
ATOM 518 C CA . VAL A 1 71 ? 62.096 -1.152 -63.646 1.00 53.03 71 VAL A CA 1
ATOM 519 C C . VAL A 1 71 ? 62.105 -2.000 -64.913 1.00 53.03 71 VAL A C 1
ATOM 521 O O . VAL A 1 71 ? 61.532 -3.088 -64.939 1.00 53.03 71 VAL A O 1
ATOM 524 N N . ALA A 1 72 ? 62.743 -1.499 -65.973 1.00 51.38 72 ALA A N 1
ATOM 525 C CA . ALA A 1 72 ? 62.869 -2.236 -67.223 1.00 51.38 72 ALA A CA 1
ATOM 526 C C . ALA A 1 72 ? 63.688 -3.521 -67.003 1.00 51.38 72 ALA A C 1
ATOM 528 O O . ALA A 1 72 ? 64.841 -3.450 -66.580 1.00 51.38 72 ALA A O 1
ATOM 529 N N . GLY A 1 73 ? 63.094 -4.684 -67.290 1.00 56.47 73 GLY A N 1
ATOM 530 C CA . GLY A 1 73 ? 63.776 -5.985 -67.237 1.00 56.47 73 GLY A CA 1
ATOM 531 C C . GLY A 1 73 ? 63.540 -6.855 -65.993 1.00 56.47 73 GLY A C 1
ATOM 532 O O . GLY A 1 73 ? 64.217 -7.871 -65.861 1.00 56.47 73 GLY A O 1
ATOM 533 N N . THR A 1 74 ? 62.599 -6.527 -65.097 1.00 54.50 74 THR A N 1
ATOM 534 C CA . THR A 1 74 ? 62.252 -7.388 -63.945 1.00 54.50 74 THR 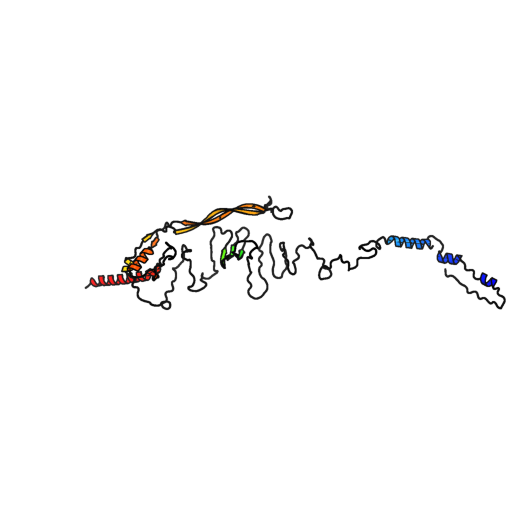A CA 1
ATOM 535 C C . THR A 1 74 ? 60.861 -8.023 -64.053 1.00 54.50 74 THR A C 1
ATOM 537 O O . THR A 1 74 ? 59.889 -7.389 -64.467 1.00 54.50 74 THR A O 1
ATOM 540 N N . VAL A 1 75 ? 60.757 -9.295 -63.645 1.00 54.44 75 VAL A N 1
ATOM 541 C CA . VAL A 1 75 ? 59.478 -9.973 -63.375 1.00 54.44 75 VAL A CA 1
ATOM 542 C C . VAL A 1 75 ? 59.125 -9.781 -61.902 1.00 54.44 75 VAL A C 1
ATOM 544 O O . VAL A 1 75 ? 59.982 -9.939 -61.036 1.00 54.44 75 VAL A O 1
ATOM 547 N N . ALA A 1 76 ? 57.880 -9.408 -61.605 1.00 54.31 76 ALA A N 1
ATOM 548 C CA . ALA A 1 76 ? 57.417 -9.237 -60.233 1.00 54.31 76 ALA A CA 1
ATOM 549 C C . ALA A 1 76 ? 57.450 -10.590 -59.502 1.00 54.31 76 ALA A C 1
ATOM 551 O O . ALA A 1 76 ? 56.610 -11.453 -59.747 1.00 54.31 76 ALA A O 1
ATOM 552 N N . ALA A 1 77 ? 58.423 -10.779 -58.617 1.00 53.44 77 ALA A N 1
ATOM 553 C CA . ALA A 1 77 ? 58.471 -11.904 -57.697 1.00 53.44 77 ALA A CA 1
ATOM 554 C C . ALA A 1 77 ? 58.368 -11.363 -56.270 1.00 53.44 77 ALA A C 1
ATOM 556 O O . ALA A 1 77 ? 59.253 -10.625 -55.856 1.00 53.44 77 ALA A O 1
ATOM 557 N N . GLY A 1 78 ? 57.284 -11.732 -55.575 1.00 53.09 78 GLY A N 1
ATOM 558 C CA . GLY A 1 78 ? 57.145 -11.856 -54.111 1.00 53.09 78 GLY A CA 1
ATOM 559 C C . GLY A 1 78 ? 57.299 -10.619 -53.221 1.00 53.09 78 GLY A C 1
ATOM 560 O O . GLY A 1 78 ? 56.480 -10.420 -52.331 1.00 53.09 78 GLY A O 1
ATOM 561 N N . ASP A 1 79 ? 58.294 -9.780 -53.475 1.00 51.62 79 ASP A N 1
ATOM 562 C CA . ASP A 1 79 ? 58.819 -8.793 -52.530 1.00 51.62 79 ASP A CA 1
ATOM 563 C C . ASP A 1 79 ? 58.540 -7.353 -52.995 1.00 51.62 79 ASP A C 1
ATOM 565 O O . ASP A 1 79 ? 59.272 -6.415 -52.677 1.00 51.62 79 ASP A O 1
ATOM 569 N N . ASP A 1 80 ? 57.481 -7.163 -53.791 1.00 55.59 80 ASP A N 1
ATOM 570 C CA . ASP A 1 80 ? 57.057 -5.838 -54.241 1.00 55.59 80 ASP A CA 1
ATOM 571 C C . ASP A 1 80 ? 56.363 -5.088 -53.084 1.00 55.59 80 ASP A C 1
ATOM 573 O O . ASP A 1 80 ? 55.297 -5.514 -52.634 1.00 55.59 80 ASP A O 1
ATOM 577 N N . PRO A 1 81 ? 56.897 -3.941 -52.622 1.00 52.84 81 PRO A N 1
ATOM 578 C CA . PRO A 1 81 ? 56.367 -3.202 -51.473 1.00 52.84 81 PRO A CA 1
ATOM 579 C C . PRO A 1 81 ? 54.973 -2.590 -51.703 1.00 52.84 81 PRO A C 1
ATOM 581 O O . PRO A 1 81 ? 54.372 -2.061 -50.767 1.00 52.84 81 PRO A O 1
ATOM 584 N N . ARG A 1 82 ? 54.429 -2.652 -52.928 1.00 55.44 82 ARG A N 1
ATOM 585 C CA . ARG A 1 82 ? 53.036 -2.281 -53.234 1.00 55.44 82 ARG A CA 1
ATOM 586 C C . ARG A 1 82 ? 52.047 -3.398 -52.895 1.00 55.44 82 ARG A C 1
ATOM 588 O O . ARG A 1 82 ? 50.858 -3.125 -52.741 1.00 55.44 82 ARG A O 1
ATOM 595 N N . ILE A 1 83 ? 52.515 -4.638 -52.751 1.00 58.75 83 ILE A N 1
ATOM 596 C CA . ILE A 1 83 ? 51.724 -5.755 -52.237 1.00 58.75 83 ILE A CA 1
ATOM 597 C C . ILE A 1 83 ? 51.833 -5.702 -50.711 1.00 58.75 83 ILE A C 1
ATOM 599 O O . ILE A 1 83 ? 52.818 -6.139 -50.122 1.00 58.75 83 ILE A O 1
ATOM 603 N N . LYS A 1 84 ? 50.831 -5.112 -50.048 1.00 52.84 84 LYS A N 1
ATOM 604 C CA . LYS A 1 84 ? 50.764 -5.125 -48.579 1.00 52.84 84 LYS A CA 1
ATOM 605 C C . LYS A 1 84 ? 50.768 -6.580 -48.094 1.00 52.84 84 LYS A C 1
ATOM 607 O O . LYS A 1 84 ? 50.007 -7.399 -48.605 1.00 52.84 84 LYS A O 1
ATOM 612 N N . VAL A 1 85 ? 51.582 -6.891 -47.086 1.00 53.31 85 VAL A N 1
ATOM 613 C CA . VAL A 1 85 ? 51.481 -8.155 -46.344 1.00 53.31 85 VAL A CA 1
ATOM 614 C C . VAL A 1 85 ? 50.133 -8.137 -45.625 1.00 53.31 85 VAL A C 1
ATOM 616 O O . VAL A 1 85 ? 49.957 -7.409 -44.649 1.00 53.31 85 VAL A O 1
ATOM 619 N N . VAL A 1 86 ? 49.146 -8.854 -46.158 1.00 55.84 86 VAL A N 1
ATOM 620 C CA . VAL A 1 86 ? 47.787 -8.903 -45.607 1.00 55.84 86 VAL A CA 1
ATOM 621 C C . VAL A 1 86 ? 47.499 -10.298 -45.055 1.00 55.84 86 VAL A C 1
ATOM 623 O O . VAL A 1 86 ? 47.788 -11.300 -45.703 1.00 55.84 86 VAL A O 1
ATOM 626 N N . GLY A 1 87 ? 46.946 -10.350 -43.839 1.00 53.50 87 GLY A N 1
ATOM 627 C CA . GLY A 1 87 ? 46.710 -11.585 -43.084 1.00 53.50 87 GLY A CA 1
ATOM 628 C C . GLY A 1 87 ? 47.960 -12.149 -42.386 1.00 53.50 87 GLY A C 1
ATOM 629 O O . GLY A 1 87 ? 49.091 -11.912 -42.791 1.00 53.50 87 GLY A O 1
ATOM 630 N N . THR A 1 88 ? 47.764 -12.913 -41.306 1.00 50.28 88 THR A N 1
ATOM 631 C CA . THR A 1 88 ? 48.844 -13.602 -40.566 1.00 50.28 88 THR A CA 1
ATOM 632 C C . THR A 1 88 ? 49.120 -15.020 -41.088 1.00 50.28 88 THR A C 1
ATOM 634 O O . THR A 1 88 ? 49.890 -15.760 -40.482 1.00 50.28 88 THR A O 1
ATOM 637 N N . THR A 1 89 ? 48.473 -15.446 -42.181 1.00 47.69 89 THR A N 1
ATOM 638 C CA . THR A 1 89 ? 48.591 -16.791 -42.777 1.00 47.69 89 THR A CA 1
ATOM 639 C C . THR A 1 89 ? 48.658 -16.702 -44.306 1.00 47.69 89 THR A C 1
ATOM 641 O O . THR A 1 89 ? 48.007 -15.852 -44.917 1.00 47.69 89 THR A O 1
ATOM 644 N N . ALA A 1 90 ? 49.443 -17.581 -44.938 1.00 41.72 90 ALA A N 1
ATOM 645 C CA . ALA A 1 90 ? 49.538 -17.675 -46.393 1.00 41.72 90 ALA A CA 1
ATOM 646 C C . ALA A 1 90 ? 48.161 -17.991 -47.014 1.00 41.72 90 ALA A C 1
ATOM 648 O O . ALA A 1 90 ? 47.517 -18.965 -46.632 1.00 41.72 90 ALA A O 1
ATOM 649 N N . GLY A 1 91 ? 47.715 -17.168 -47.970 1.00 55.53 91 GLY A N 1
ATOM 650 C CA . GLY A 1 91 ? 46.459 -17.366 -48.708 1.00 55.53 91 GLY A CA 1
ATOM 651 C C . GLY A 1 91 ? 45.254 -16.542 -48.235 1.00 55.53 91 GLY A C 1
ATOM 652 O O . GLY A 1 91 ? 44.193 -16.637 -48.847 1.00 55.53 91 GLY A O 1
ATOM 653 N N . THR A 1 92 ? 45.382 -15.706 -47.202 1.00 52.28 92 THR A N 1
ATOM 654 C CA . THR A 1 92 ? 44.287 -14.808 -46.782 1.00 52.28 92 THR A CA 1
ATOM 655 C C 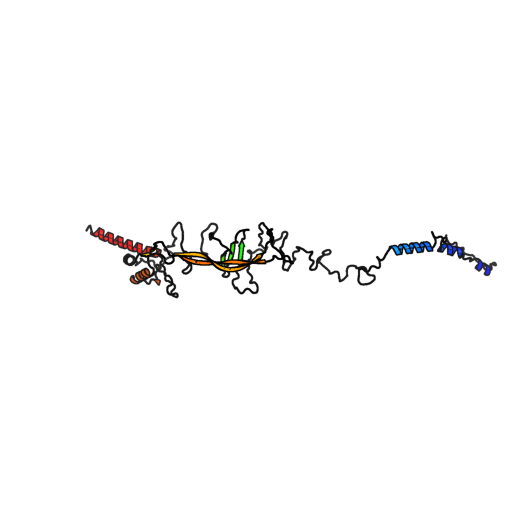. THR A 1 92 ? 44.361 -13.446 -47.472 1.00 52.28 92 THR A C 1
ATOM 657 O O . THR A 1 92 ? 45.250 -12.649 -47.193 1.00 52.28 92 THR A O 1
ATOM 660 N N . VAL A 1 93 ? 43.393 -13.152 -48.343 1.00 59.19 93 VAL A N 1
ATOM 661 C CA . VAL A 1 93 ? 43.188 -11.828 -48.951 1.00 59.19 93 VAL A CA 1
ATOM 662 C C . VAL A 1 93 ? 42.174 -11.019 -48.145 1.00 59.19 93 VAL A C 1
ATOM 664 O O . VAL A 1 93 ? 40.983 -11.066 -48.422 1.00 59.19 93 VAL A O 1
ATOM 667 N N . ALA A 1 94 ? 42.633 -10.267 -47.147 1.00 56.00 94 ALA A N 1
ATOM 668 C CA . ALA A 1 94 ? 41.886 -9.102 -46.667 1.00 56.00 94 ALA A CA 1
ATOM 669 C C . ALA A 1 94 ? 42.775 -8.176 -45.827 1.00 56.00 94 ALA A C 1
ATOM 671 O O . ALA A 1 94 ? 43.164 -8.518 -44.711 1.00 56.00 94 ALA A O 1
ATOM 672 N N . ALA A 1 95 ? 43.040 -6.973 -46.336 1.00 53.47 95 ALA A N 1
ATOM 673 C CA . ALA A 1 95 ? 43.233 -5.799 -45.489 1.00 53.47 95 ALA A CA 1
ATOM 674 C C . ALA A 1 95 ? 42.665 -4.560 -46.190 1.00 53.47 95 ALA A C 1
ATOM 676 O O . ALA A 1 95 ? 42.979 -4.318 -47.355 1.00 53.47 95 ALA A O 1
ATOM 677 N N . GLY A 1 96 ? 41.892 -3.763 -45.452 1.00 54.03 96 GLY A N 1
ATOM 678 C CA . GLY A 1 96 ? 41.355 -2.469 -45.886 1.00 54.03 96 GLY A CA 1
ATOM 679 C C . GLY A 1 96 ? 39.826 -2.398 -45.903 1.00 54.03 96 GLY A C 1
ATOM 680 O O . GLY A 1 96 ? 39.156 -3.410 -45.693 1.00 54.03 96 GLY A O 1
ATOM 681 N N . ASP A 1 97 ? 39.315 -1.191 -46.173 1.00 50.09 97 ASP A N 1
ATOM 682 C CA . ASP A 1 97 ? 37.907 -0.882 -46.471 1.00 50.09 97 ASP A CA 1
ATOM 683 C C . ASP A 1 97 ? 37.507 -1.495 -47.823 1.00 50.09 97 ASP A C 1
ATOM 685 O O . ASP A 1 97 ? 37.318 -0.816 -48.832 1.00 50.09 97 ASP A O 1
ATOM 689 N N . ASP A 1 98 ? 37.455 -2.822 -47.867 1.00 54.28 98 ASP A N 1
ATOM 690 C CA . ASP A 1 98 ? 36.955 -3.567 -49.010 1.00 54.28 98 ASP A CA 1
ATOM 691 C C . ASP A 1 98 ? 35.449 -3.765 -48.837 1.00 54.28 98 ASP A C 1
ATOM 693 O O . ASP A 1 98 ? 34.991 -4.565 -48.018 1.00 54.28 98 ASP A O 1
ATOM 697 N N . THR A 1 99 ? 34.670 -3.034 -49.631 1.00 51.06 99 THR A N 1
ATOM 698 C CA . THR A 1 99 ? 33.200 -3.042 -49.608 1.00 51.06 99 THR A CA 1
ATOM 699 C C . THR A 1 99 ? 32.583 -4.405 -49.938 1.00 51.06 99 THR A C 1
ATOM 701 O O . THR A 1 99 ? 31.379 -4.589 -49.769 1.00 51.06 99 THR A O 1
ATOM 704 N N . ARG A 1 100 ? 33.386 -5.385 -50.375 1.00 56.22 100 ARG A N 1
ATOM 705 C CA . ARG A 1 100 ? 32.955 -6.771 -50.619 1.00 56.22 100 ARG A CA 1
ATOM 706 C C . ARG A 1 100 ? 32.979 -7.642 -49.360 1.00 56.22 100 ARG A C 1
ATOM 708 O O . ARG A 1 100 ? 32.404 -8.728 -49.374 1.00 56.22 100 ARG A O 1
ATOM 715 N N . ILE A 1 101 ? 33.628 -7.206 -48.276 1.00 60.56 101 ILE A N 1
ATOM 716 C CA . ILE A 1 101 ? 33.649 -7.924 -46.994 1.00 60.56 101 ILE A CA 1
ATOM 717 C C . ILE A 1 101 ? 32.358 -7.601 -46.233 1.00 60.56 101 ILE A C 1
ATOM 719 O O . ILE A 1 101 ? 32.319 -6.788 -45.314 1.00 60.56 101 ILE A O 1
ATOM 723 N N . THR A 1 102 ? 31.264 -8.246 -46.626 1.00 52.59 102 THR A N 1
ATOM 724 C CA . THR A 1 102 ? 29.969 -8.126 -45.947 1.00 52.59 102 THR A CA 1
ATOM 725 C C . THR A 1 102 ? 29.812 -9.250 -44.917 1.00 52.59 102 THR A C 1
ATOM 727 O O . THR A 1 102 ? 29.792 -10.421 -45.290 1.00 52.59 102 THR A O 1
ATOM 730 N N . GLY A 1 103 ? 29.684 -8.915 -43.626 1.00 51.34 103 GLY A N 1
ATOM 731 C CA . GLY A 1 103 ? 29.349 -9.880 -42.562 1.00 51.34 103 GLY A CA 1
ATOM 732 C C . GLY A 1 103 ? 30.520 -10.510 -41.791 1.00 51.34 103 GLY A C 1
ATOM 733 O O . GLY A 1 103 ? 30.299 -11.457 -41.038 1.00 51.34 103 GLY A O 1
ATOM 734 N N . ALA A 1 104 ? 31.752 -10.009 -41.930 1.00 59.75 104 ALA A N 1
ATOM 735 C CA . ALA A 1 104 ? 32.869 -10.443 -41.085 1.00 59.75 104 ALA A CA 1
ATOM 736 C C . ALA A 1 104 ? 32.738 -9.887 -39.652 1.00 59.75 104 ALA A C 1
ATOM 738 O O . ALA A 1 104 ? 32.480 -8.700 -39.464 1.00 59.75 104 ALA A O 1
ATOM 739 N N . LEU A 1 105 ? 32.937 -10.738 -38.638 1.00 58.69 105 LEU A N 1
ATOM 740 C CA . LEU A 1 105 ? 32.954 -10.337 -37.226 1.00 58.69 105 LEU A CA 1
ATOM 741 C C . LEU A 1 105 ? 34.392 -9.991 -36.790 1.00 58.69 105 LEU A C 1
ATOM 743 O O . LEU A 1 105 ? 35.303 -10.787 -37.047 1.00 58.69 105 LEU A O 1
ATOM 747 N N . PRO A 1 106 ? 34.637 -8.853 -36.114 1.00 58.16 106 PRO A N 1
ATOM 748 C CA . PRO A 1 106 ? 35.958 -8.516 -35.602 1.00 58.16 106 PRO A CA 1
ATOM 749 C C . PRO A 1 106 ? 36.383 -9.525 -34.530 1.00 58.16 106 PRO A C 1
ATOM 751 O O . PRO A 1 106 ? 35.638 -9.833 -33.602 1.00 58.16 106 PRO A O 1
ATOM 754 N N . LYS A 1 107 ? 37.615 -10.033 -34.640 1.00 51.75 107 LYS A N 1
ATOM 755 C CA . LYS A 1 107 ? 38.183 -11.010 -33.695 1.00 51.75 107 LYS A CA 1
ATOM 756 C C . LYS A 1 107 ? 38.414 -10.417 -32.293 1.00 51.75 107 LYS A C 1
ATOM 758 O O . LYS A 1 107 ? 38.371 -11.160 -31.317 1.00 51.75 107 LYS A O 1
ATOM 763 N N . SER A 1 108 ? 38.665 -9.108 -32.187 1.00 49.91 108 SER A N 1
ATOM 764 C CA . SER A 1 108 ? 38.755 -8.373 -30.916 1.00 49.91 108 SER A CA 1
ATOM 765 C C . SER A 1 108 ? 38.737 -6.857 -31.149 1.00 49.91 108 SER A C 1
ATOM 767 O O . SER A 1 108 ? 39.579 -6.366 -31.898 1.00 49.91 108 SER A O 1
ATOM 769 N N . GLY A 1 109 ? 37.849 -6.130 -30.460 1.00 44.66 109 GLY A N 1
ATOM 770 C CA . GLY A 1 109 ? 37.747 -4.664 -30.513 1.00 44.66 109 GLY A CA 1
ATOM 771 C C . GLY A 1 109 ? 37.150 -4.115 -31.821 1.00 44.66 109 GLY A C 1
ATOM 772 O O . GLY A 1 109 ? 37.490 -4.572 -32.907 1.00 44.66 109 GLY A O 1
ATOM 773 N N . GLY A 1 110 ? 36.252 -3.129 -31.706 1.00 47.59 110 GLY A N 1
ATOM 774 C CA . GLY A 1 110 ? 35.562 -2.462 -32.823 1.00 47.59 110 GLY A CA 1
ATOM 775 C C . GLY A 1 110 ? 34.038 -2.409 -32.641 1.00 47.59 110 GLY A C 1
ATOM 776 O O . GLY A 1 110 ? 33.450 -3.342 -32.097 1.00 47.59 110 GLY A O 1
ATOM 777 N N . TYR A 1 111 ? 33.401 -1.317 -33.081 1.00 47.09 111 TYR A N 1
ATOM 778 C CA . TYR A 1 111 ? 31.938 -1.184 -33.131 1.00 47.09 111 TYR A CA 1
ATOM 779 C C . TYR A 1 111 ? 31.417 -1.725 -34.471 1.00 47.09 111 TYR A C 1
ATOM 781 O O . TYR A 1 111 ? 31.911 -1.334 -35.525 1.00 47.09 111 TYR A O 1
ATOM 789 N N . MET A 1 112 ? 30.419 -2.611 -34.444 1.00 56.06 112 MET A N 1
ATOM 790 C CA . MET A 1 112 ? 29.710 -3.070 -35.646 1.00 56.06 112 MET A CA 1
ATOM 791 C C . MET A 1 112 ? 28.562 -2.097 -35.933 1.00 56.06 112 MET A C 1
ATOM 793 O O . MET A 1 112 ? 27.647 -1.995 -35.121 1.00 56.06 112 MET A O 1
ATOM 797 N N . THR A 1 113 ? 28.583 -1.388 -37.063 1.00 46.84 113 THR A N 1
ATOM 798 C CA . THR A 1 113 ? 27.553 -0.387 -37.421 1.00 46.84 113 THR A CA 1
ATOM 799 C C . THR A 1 113 ? 26.451 -0.933 -38.348 1.00 46.84 113 THR A C 1
ATOM 801 O O . THR A 1 113 ? 25.760 -0.168 -39.010 1.00 46.84 113 THR A O 1
ATOM 804 N N . GLY A 1 114 ? 26.236 -2.257 -38.376 1.00 50.50 114 GLY A N 1
ATOM 805 C CA . GLY A 1 114 ? 25.169 -2.914 -39.146 1.00 50.50 114 GLY A CA 1
ATOM 806 C C . GLY A 1 114 ? 24.606 -4.157 -38.444 1.00 50.50 114 GLY A C 1
ATOM 807 O O . GLY A 1 114 ? 25.287 -4.776 -37.626 1.00 50.50 114 GLY A O 1
ATOM 808 N N . GLY A 1 115 ? 23.353 -4.520 -38.749 1.00 50.31 115 GLY A N 1
ATOM 809 C CA . GLY A 1 115 ? 22.659 -5.659 -38.132 1.00 50.31 115 GLY A CA 1
ATOM 810 C C . GLY A 1 115 ? 23.392 -6.990 -38.345 1.00 50.31 115 GLY A C 1
ATOM 811 O O . GLY A 1 115 ? 23.717 -7.363 -39.473 1.00 50.31 115 GLY A O 1
ATOM 812 N N . ILE A 1 116 ? 23.651 -7.724 -37.259 1.00 58.44 116 ILE A N 1
ATOM 813 C CA . ILE A 1 116 ? 24.318 -9.034 -37.293 1.00 58.44 116 ILE A CA 1
ATOM 814 C C . ILE A 1 116 ? 23.316 -10.078 -37.793 1.00 58.44 116 ILE A C 1
ATOM 816 O O . ILE A 1 116 ? 22.488 -10.561 -37.030 1.00 58.44 116 ILE A O 1
ATOM 820 N N . LYS A 1 117 ? 23.373 -10.429 -39.083 1.00 53.56 117 LYS A N 1
ATOM 821 C CA . LYS A 1 117 ? 22.386 -11.345 -39.686 1.00 53.56 117 LYS A CA 1
ATOM 822 C C . LYS A 1 117 ? 22.674 -12.833 -39.476 1.00 53.56 117 LYS A C 1
ATOM 824 O O . LYS A 1 117 ? 21.747 -13.628 -39.561 1.00 53.56 117 LYS A O 1
ATOM 829 N N . THR A 1 118 ? 23.902 -13.234 -39.148 1.00 51.84 118 THR A N 1
ATOM 830 C CA . THR A 1 118 ? 24.231 -14.646 -38.877 1.00 51.84 118 THR A CA 1
ATOM 831 C C . THR A 1 118 ? 25.515 -14.761 -38.060 1.00 51.84 118 THR A C 1
ATOM 833 O O . THR A 1 118 ? 26.595 -14.491 -38.579 1.00 51.84 118 THR A O 1
ATOM 836 N N . ALA A 1 119 ? 25.428 -15.228 -36.816 1.00 45.12 119 ALA A N 1
ATOM 837 C CA . ALA A 1 119 ? 26.587 -15.761 -36.104 1.00 45.12 119 ALA A CA 1
ATOM 838 C C . ALA A 1 119 ? 26.284 -17.202 -35.678 1.00 45.12 119 ALA A C 1
ATOM 840 O O . ALA A 1 119 ? 25.366 -17.450 -34.894 1.00 45.12 119 ALA A O 1
ATOM 841 N N . LEU A 1 120 ? 27.039 -18.156 -36.232 1.00 45.88 120 LEU A N 1
ATOM 842 C CA . LEU A 1 120 ? 27.001 -19.552 -35.811 1.00 45.88 120 LEU A CA 1
ATOM 843 C C . LEU A 1 120 ? 27.610 -19.694 -34.407 1.00 45.88 120 LEU A C 1
ATOM 845 O O . LEU A 1 120 ? 28.679 -19.164 -34.122 1.00 45.88 120 LEU A O 1
ATOM 849 N N . ALA A 1 121 ? 26.882 -20.438 -33.574 1.00 49.03 121 ALA A N 1
ATOM 850 C CA . ALA A 1 121 ? 27.240 -21.076 -32.309 1.00 49.03 121 ALA A CA 1
ATOM 851 C C . ALA A 1 121 ? 28.666 -20.842 -31.763 1.00 49.03 121 ALA A C 1
ATOM 853 O O . ALA A 1 121 ? 29.585 -21.601 -32.054 1.00 49.03 121 ALA A O 1
ATOM 854 N N . ALA A 1 122 ? 28.802 -19.858 -30.870 1.00 48.28 122 ALA A N 1
ATOM 855 C CA . ALA A 1 122 ? 29.303 -20.055 -29.504 1.00 48.28 122 ALA A CA 1
ATOM 856 C C . ALA A 1 122 ? 29.234 -18.721 -28.729 1.00 48.28 122 ALA A C 1
ATOM 858 O O . ALA A 1 122 ? 30.215 -17.996 -28.593 1.00 48.28 122 ALA A O 1
ATOM 859 N N . ASN A 1 123 ? 28.052 -18.468 -28.157 1.00 47.44 123 ASN A N 1
ATOM 860 C CA . ASN A 1 123 ? 27.843 -17.748 -26.889 1.00 47.44 123 ASN A CA 1
ATOM 861 C C . ASN A 1 123 ? 27.514 -16.235 -26.869 1.00 47.44 123 ASN A C 1
ATOM 863 O O . ASN A 1 123 ? 27.579 -15.670 -25.783 1.00 47.44 123 ASN A O 1
ATOM 867 N N . ALA A 1 124 ? 27.074 -15.600 -27.967 1.00 45.03 124 ALA A N 1
ATOM 868 C CA . ALA A 1 124 ? 26.063 -14.510 -27.964 1.00 45.03 124 ALA A CA 1
ATOM 869 C C . ALA A 1 124 ? 25.735 -14.027 -29.397 1.00 45.03 124 ALA A C 1
ATOM 871 O O . ALA A 1 124 ? 26.620 -13.974 -30.246 1.00 45.03 124 ALA A O 1
ATOM 872 N N . LEU A 1 125 ? 24.470 -13.666 -29.653 1.00 49.44 125 LEU A N 1
ATOM 873 C CA . LEU A 1 125 ? 23.897 -13.303 -30.961 1.00 49.44 125 LEU A CA 1
ATOM 874 C C . LEU A 1 125 ? 22.962 -12.079 -30.812 1.00 49.44 125 LEU A C 1
ATOM 876 O O . LEU A 1 125 ? 22.103 -12.079 -29.934 1.00 49.44 125 LEU A O 1
ATOM 880 N N . LEU A 1 126 ? 23.108 -11.061 -31.671 1.00 42.78 126 LEU A N 1
ATOM 881 C CA . LEU A 1 126 ? 22.107 -9.999 -31.884 1.00 42.78 126 LEU A CA 1
ATOM 882 C C . LEU A 1 126 ? 21.093 -10.488 -32.929 1.00 42.78 126 LEU A C 1
ATOM 884 O O . LEU A 1 126 ? 21.502 -11.033 -33.951 1.00 42.78 126 LEU A O 1
ATOM 888 N N . ILE A 1 127 ? 19.794 -10.306 -32.677 1.00 49.53 127 ILE A N 1
ATOM 889 C CA . ILE A 1 127 ? 18.709 -10.687 -33.594 1.00 49.53 127 ILE A CA 1
ATOM 890 C C . ILE A 1 127 ? 17.927 -9.422 -33.932 1.00 49.53 127 ILE A C 1
ATOM 892 O O . ILE A 1 127 ? 17.147 -8.947 -33.112 1.00 49.53 127 ILE A O 1
ATOM 896 N N . ASP A 1 128 ? 18.136 -8.902 -35.137 1.00 38.19 128 ASP A N 1
ATOM 897 C CA . ASP A 1 128 ? 17.088 -8.171 -35.838 1.00 38.19 128 ASP A CA 1
ATOM 898 C C . ASP A 1 128 ? 16.631 -9.030 -37.018 1.00 38.19 128 ASP A C 1
ATOM 900 O O . ASP A 1 128 ? 17.440 -9.552 -37.792 1.00 38.19 128 ASP A O 1
ATOM 904 N N . GLY A 1 129 ? 15.324 -9.224 -37.104 1.00 34.25 129 GLY A N 1
ATOM 905 C CA . GLY A 1 129 ? 14.662 -10.006 -38.128 1.00 34.25 129 GLY A CA 1
ATOM 906 C C . GLY A 1 129 ? 13.167 -9.702 -38.094 1.00 34.25 129 GLY A C 1
ATOM 907 O O . GLY A 1 129 ? 12.561 -9.759 -37.018 1.00 34.25 129 GLY A O 1
ATOM 908 N N . PRO A 1 130 ? 12.545 -9.381 -39.243 1.00 40.16 130 PRO A N 1
ATOM 909 C CA . PRO A 1 130 ? 11.109 -9.205 -39.301 1.00 40.16 130 PRO A CA 1
ATOM 910 C C . PRO A 1 130 ? 10.485 -10.568 -39.013 1.00 40.16 130 PRO A C 1
ATOM 912 O O . PRO A 1 130 ? 10.799 -11.555 -39.671 1.00 40.16 130 PRO A O 1
ATOM 915 N N . SER A 1 131 ? 9.595 -10.607 -38.027 1.00 42.44 131 SER A N 1
ATOM 916 C CA . SER A 1 131 ? 8.841 -11.780 -37.572 1.00 42.44 131 SER A CA 1
ATOM 917 C C . SER A 1 131 ? 9.651 -12.907 -36.900 1.00 42.44 131 SER A C 1
ATOM 919 O O . SER A 1 131 ? 10.506 -13.557 -37.491 1.00 42.44 131 SER A O 1
ATOM 921 N N . SER A 1 132 ? 9.224 -13.227 -35.672 1.00 40.31 132 SER A N 1
ATOM 922 C CA . SER A 1 132 ? 9.547 -14.433 -34.883 1.00 40.31 132 SER A CA 1
ATOM 923 C C . SER A 1 132 ? 10.783 -14.366 -33.967 1.00 40.31 132 SER A C 1
ATOM 925 O O . SER A 1 132 ? 11.849 -14.879 -34.281 1.00 40.31 132 SER A O 1
ATOM 927 N N . GLY A 1 133 ? 10.575 -13.819 -32.761 1.00 47.78 133 GLY A N 1
ATOM 928 C CA . GLY A 1 133 ? 11.172 -14.295 -31.502 1.00 47.78 133 GLY A CA 1
ATOM 929 C C . GLY A 1 133 ? 12.698 -14.419 -31.424 1.00 47.78 133 GLY A C 1
ATOM 930 O O . GLY A 1 133 ? 13.224 -15.529 -31.439 1.00 47.78 133 GLY A O 1
ATOM 931 N N . GLY A 1 134 ? 13.396 -13.301 -31.208 1.00 34.66 134 GLY A N 1
ATOM 932 C CA . GLY A 1 134 ? 14.825 -13.284 -30.893 1.00 34.66 134 GLY A CA 1
ATOM 933 C C . GLY A 1 134 ? 15.126 -12.914 -29.437 1.00 34.66 134 GLY A C 1
ATOM 934 O O . GLY A 1 134 ? 14.927 -11.774 -29.037 1.00 34.66 134 GLY A O 1
ATOM 935 N N . ARG A 1 135 ? 15.623 -13.880 -28.653 1.00 55.03 135 ARG A N 1
ATOM 936 C CA . ARG A 1 135 ? 16.022 -13.792 -27.232 1.00 55.03 135 ARG A CA 1
ATOM 937 C C . ARG A 1 135 ? 17.515 -14.101 -27.106 1.00 55.03 135 ARG A C 1
ATOM 939 O O . ARG A 1 135 ? 17.891 -15.218 -27.442 1.00 55.03 135 ARG A O 1
ATOM 946 N N . VAL A 1 136 ? 18.326 -13.209 -26.526 1.00 49.44 136 VAL A N 1
ATOM 947 C CA . VAL A 1 136 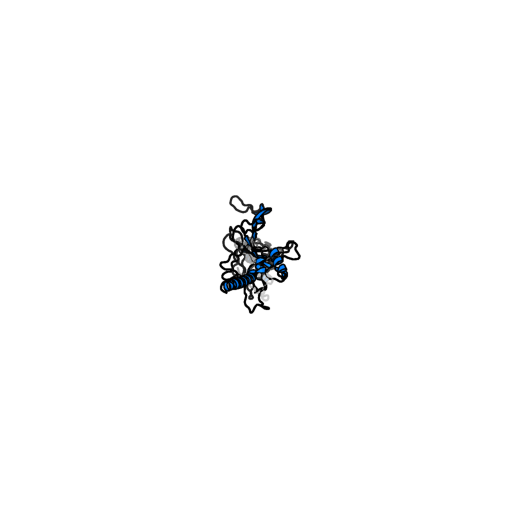? 19.688 -13.516 -26.026 1.00 49.44 136 VAL A CA 1
ATOM 948 C C . VAL A 1 136 ? 20.079 -12.525 -24.928 1.00 49.44 136 VAL A C 1
ATOM 950 O O . VAL A 1 136 ? 20.116 -11.355 -25.260 1.00 49.44 136 VAL A O 1
ATOM 953 N N . ILE A 1 137 ? 20.441 -12.972 -23.706 1.00 54.72 137 ILE A N 1
ATOM 954 C CA . ILE A 1 137 ? 21.561 -12.425 -22.891 1.00 54.72 137 ILE A CA 1
ATOM 955 C C . ILE A 1 137 ? 22.106 -13.540 -21.971 1.00 54.72 137 ILE A C 1
ATOM 957 O O . ILE A 1 137 ? 21.409 -14.013 -21.077 1.00 54.72 137 ILE A O 1
ATOM 961 N N . GLY A 1 138 ? 23.363 -13.947 -22.166 1.00 44.62 138 GLY A N 1
ATOM 962 C CA . GLY A 1 138 ? 24.106 -14.798 -21.233 1.00 44.62 138 GLY A CA 1
ATOM 963 C C . GLY A 1 138 ? 25.571 -14.915 -21.651 1.00 44.62 138 GLY A C 1
ATOM 964 O O . GLY A 1 138 ? 25.845 -15.283 -22.788 1.00 44.62 138 GLY A O 1
ATOM 965 N N . THR A 1 139 ? 26.507 -14.599 -20.754 1.00 42.38 139 THR A N 1
ATOM 966 C CA . THR A 1 139 ? 27.951 -14.780 -20.980 1.00 42.38 139 THR A CA 1
ATOM 967 C C . THR A 1 139 ? 28.514 -15.797 -19.999 1.00 42.38 139 THR A C 1
ATOM 969 O O . THR A 1 139 ? 28.171 -15.785 -18.816 1.00 42.38 139 THR A O 1
ATOM 972 N N . LYS A 1 140 ? 29.389 -16.674 -20.503 1.00 43.12 140 LYS A N 1
ATOM 973 C CA . LYS A 1 140 ? 30.135 -17.659 -19.718 1.00 43.12 140 LYS A CA 1
ATOM 974 C C . LYS A 1 140 ? 30.990 -16.914 -18.678 1.00 43.12 140 LYS A C 1
ATOM 976 O O . LYS A 1 140 ? 31.860 -16.153 -19.065 1.00 43.12 140 LYS A O 1
ATOM 981 N N . ASP A 1 141 ? 30.720 -17.069 -17.393 1.00 38.41 141 ASP A N 1
ATOM 982 C CA . ASP A 1 141 ? 31.738 -17.232 -16.348 1.00 38.41 141 ASP A CA 1
ATOM 983 C C . ASP A 1 141 ? 31.026 -17.381 -14.995 1.00 38.41 141 ASP A C 1
ATOM 985 O O . ASP A 1 141 ? 30.028 -16.729 -14.680 1.00 38.41 141 ASP A O 1
ATOM 989 N N . ALA A 1 142 ? 31.494 -18.365 -14.237 1.00 45.34 142 ALA A N 1
ATOM 990 C CA . ALA A 1 142 ? 30.828 -18.921 -13.075 1.00 45.34 142 ALA A CA 1
ATOM 991 C C . ALA A 1 142 ? 30.980 -18.019 -11.841 1.00 45.34 142 ALA A C 1
ATOM 993 O O . ALA A 1 142 ? 31.957 -18.136 -11.114 1.00 45.34 142 ALA A O 1
ATOM 994 N N . ALA A 1 143 ? 30.005 -17.138 -11.616 1.00 45.50 143 ALA A N 1
ATOM 995 C CA . ALA A 1 143 ? 29.531 -16.668 -10.306 1.00 45.50 143 ALA A CA 1
ATOM 996 C C . ALA A 1 143 ? 28.382 -15.672 -10.545 1.00 45.50 143 ALA A C 1
ATOM 998 O O . ALA A 1 143 ? 28.599 -14.468 -10.596 1.00 45.50 143 ALA A O 1
ATOM 999 N N . ILE A 1 144 ? 27.176 -16.205 -10.781 1.00 42.19 144 ILE A N 1
ATOM 1000 C CA . ILE A 1 144 ? 25.876 -15.501 -10.823 1.00 42.19 144 ILE A CA 1
ATOM 1001 C C . ILE A 1 144 ? 25.954 -14.071 -11.403 1.00 42.19 144 ILE A C 1
ATOM 1003 O O . ILE A 1 144 ? 25.835 -13.079 -10.687 1.00 42.19 144 ILE A O 1
ATOM 1007 N N . ALA A 1 145 ? 26.132 -13.954 -12.720 1.00 42.38 145 ALA A N 1
ATOM 1008 C CA . ALA A 1 145 ? 26.006 -12.682 -13.426 1.00 42.38 145 ALA A CA 1
ATOM 1009 C C . ALA A 1 145 ? 24.652 -12.642 -14.162 1.00 42.38 145 ALA A C 1
ATOM 1011 O O . ALA A 1 145 ? 24.556 -13.177 -15.270 1.00 42.38 145 ALA A O 1
ATOM 1012 N N . PRO A 1 146 ? 23.583 -12.066 -13.576 1.00 50.72 146 PRO A N 1
ATOM 1013 C CA . PRO A 1 146 ? 22.353 -11.821 -14.320 1.00 50.72 146 PRO A CA 1
ATOM 1014 C C . PRO A 1 146 ? 22.635 -10.882 -15.500 1.00 50.72 146 PRO A C 1
ATOM 1016 O O . PRO A 1 146 ? 23.602 -10.118 -15.489 1.00 50.72 146 PRO A O 1
ATOM 1019 N N . MET A 1 147 ? 21.771 -10.932 -16.513 1.00 56.97 147 MET A N 1
ATOM 1020 C CA . MET A 1 147 ? 21.707 -9.952 -17.597 1.00 56.97 147 MET A CA 1
ATOM 1021 C C . MET A 1 147 ? 21.835 -8.527 -17.034 1.00 56.97 147 MET A C 1
ATOM 1023 O O . MET A 1 147 ? 20.937 -8.048 -16.343 1.00 56.97 147 MET A O 1
ATOM 1027 N N . ARG A 1 148 ? 22.969 -7.865 -17.296 1.00 50.75 148 ARG A N 1
ATOM 1028 C CA . ARG A 1 148 ? 23.210 -6.484 -16.861 1.00 50.75 148 ARG A CA 1
ATOM 1029 C C . ARG A 1 148 ? 22.583 -5.534 -17.873 1.00 50.75 148 ARG A C 1
ATOM 1031 O O . ARG A 1 148 ? 23.082 -5.409 -18.987 1.00 50.75 148 ARG A O 1
ATOM 1038 N N . ILE A 1 149 ? 21.500 -4.879 -17.475 1.00 59.00 149 ILE A N 1
ATOM 1039 C CA . ILE A 1 149 ? 20.887 -3.778 -18.218 1.00 59.00 149 ILE A CA 1
ATOM 1040 C C . ILE A 1 149 ? 21.364 -2.498 -17.540 1.00 59.00 149 ILE A C 1
ATOM 1042 O O . ILE A 1 149 ? 20.943 -2.202 -16.427 1.00 59.00 149 ILE A O 1
ATOM 1046 N N . ASN A 1 150 ? 22.279 -1.775 -18.182 1.00 48.84 150 ASN A N 1
ATOM 1047 C CA . ASN A 1 150 ? 22.786 -0.499 -17.688 1.00 48.84 150 ASN A CA 1
ATOM 1048 C C . ASN A 1 150 ? 22.256 0.612 -18.594 1.00 48.84 150 ASN A C 1
ATOM 1050 O O . ASN A 1 150 ? 22.481 0.566 -19.800 1.00 48.84 150 ASN A O 1
ATOM 1054 N N . SER A 1 151 ? 21.627 1.638 -18.029 1.00 50.66 151 SER A N 1
ATOM 1055 C CA . SER A 1 151 ? 21.513 2.927 -18.710 1.00 50.66 151 SER A CA 1
ATOM 1056 C C . SER A 1 151 ? 22.802 3.705 -18.440 1.00 50.66 151 SER A C 1
ATOM 1058 O O . SER A 1 151 ? 22.979 4.270 -17.360 1.00 50.66 151 SER A O 1
ATOM 1060 N N . THR A 1 152 ? 23.751 3.691 -19.372 1.00 41.97 152 THR A N 1
ATOM 1061 C CA . THR A 1 152 ? 24.861 4.649 -19.322 1.00 41.97 152 THR A CA 1
ATOM 1062 C C . THR A 1 152 ? 24.338 6.010 -19.757 1.00 41.97 152 THR A C 1
ATOM 1064 O O . THR A 1 152 ? 23.627 6.099 -20.754 1.00 41.97 152 THR A O 1
ATOM 1067 N N . GLN A 1 153 ? 24.678 7.057 -19.007 1.00 43.38 153 GLN A N 1
ATOM 1068 C CA . GLN A 1 153 ? 24.422 8.442 -19.388 1.00 43.38 153 GLN A CA 1
ATOM 1069 C C . GLN A 1 153 ? 24.966 8.673 -20.806 1.00 43.38 153 GLN A C 1
ATOM 1071 O O . GLN A 1 153 ? 26.175 8.567 -21.019 1.00 43.38 153 GLN A O 1
ATOM 1076 N N . GLU A 1 154 ? 24.103 8.958 -21.784 1.00 39.81 154 GLU A N 1
ATOM 1077 C CA . GLU A 1 154 ? 24.592 9.512 -23.044 1.00 39.81 154 GLU A CA 1
ATOM 1078 C C . GLU A 1 154 ? 25.226 10.867 -22.725 1.00 39.81 154 GLU A C 1
ATOM 1080 O O . GLU A 1 154 ? 24.631 11.707 -22.040 1.00 39.81 154 GLU A O 1
ATOM 1085 N N . SER A 1 155 ? 26.472 11.060 -23.154 1.00 33.59 155 SER A N 1
ATOM 1086 C CA . SER A 1 155 ? 27.210 12.300 -22.935 1.00 33.59 155 SER A CA 1
ATOM 1087 C C . SER A 1 155 ? 26.419 13.476 -23.519 1.00 33.59 155 SER A C 1
ATOM 1089 O O . SER A 1 155 ? 26.387 13.649 -24.735 1.00 33.59 155 SER A O 1
ATOM 1091 N N . GLY A 1 156 ? 25.775 14.269 -22.658 1.00 40.56 156 GLY A N 1
ATOM 1092 C CA . GLY A 1 156 ? 25.008 15.459 -23.045 1.00 40.56 156 GLY A CA 1
ATOM 1093 C C . GLY A 1 156 ? 23.568 15.530 -22.523 1.00 40.56 156 GLY A C 1
ATOM 1094 O O . GLY A 1 156 ? 22.969 16.599 -22.598 1.00 40.56 156 GLY A O 1
ATOM 1095 N N . ALA A 1 157 ? 23.009 14.458 -21.951 1.00 40.03 157 ALA A N 1
ATOM 1096 C CA . ALA A 1 157 ? 21.669 14.510 -21.362 1.00 40.03 157 ALA A CA 1
ATOM 1097 C C . ALA A 1 157 ? 21.700 15.092 -19.933 1.00 40.03 157 ALA A C 1
ATOM 1099 O O . ALA A 1 157 ? 22.355 14.561 -19.035 1.00 40.03 157 ALA A O 1
ATOM 1100 N N . SER A 1 158 ? 20.960 16.179 -19.708 1.00 39.59 158 SER A N 1
ATOM 1101 C CA . SER A 1 158 ? 20.870 16.929 -18.444 1.00 39.59 158 SER A CA 1
ATOM 1102 C C . SER A 1 158 ? 19.954 16.297 -17.382 1.00 39.59 158 SER A C 1
ATOM 1104 O O . SER A 1 158 ? 19.601 16.962 -16.409 1.00 39.59 158 SER A O 1
ATOM 1106 N N . ASN A 1 159 ? 19.563 15.026 -17.531 1.00 44.41 159 ASN A N 1
ATOM 1107 C CA . ASN A 1 159 ? 18.622 14.368 -16.623 1.00 44.41 159 ASN A CA 1
ATOM 1108 C C . ASN A 1 159 ? 19.322 13.284 -15.768 1.00 44.41 159 ASN A C 1
ATOM 1110 O O . ASN A 1 159 ? 19.799 12.296 -16.327 1.00 44.41 159 ASN A O 1
ATOM 1114 N N . PRO A 1 160 ? 19.399 13.429 -14.430 1.00 40.75 160 PRO A N 1
ATOM 1115 C CA . PRO A 1 160 ? 20.187 12.552 -13.553 1.00 40.75 160 PRO A CA 1
ATOM 1116 C C . PRO A 1 160 ? 19.573 11.169 -13.244 1.00 40.75 160 PRO A C 1
ATOM 1118 O O . PRO A 1 160 ? 20.126 10.431 -12.432 1.00 40.75 160 PRO A O 1
ATOM 1121 N N . ALA A 1 161 ? 18.458 10.772 -13.860 1.00 46.59 161 ALA A N 1
ATOM 1122 C CA . ALA A 1 161 ? 17.765 9.522 -13.534 1.00 46.59 161 ALA A CA 1
ATOM 1123 C C . ALA A 1 161 ? 18.073 8.401 -14.546 1.00 46.59 161 ALA A C 1
ATOM 1125 O O . ALA A 1 161 ? 17.291 8.126 -15.455 1.00 46.59 161 ALA A O 1
ATOM 1126 N N . ALA A 1 162 ? 19.216 7.737 -14.382 1.00 51.19 162 ALA A N 1
ATOM 1127 C CA . ALA A 1 162 ? 19.604 6.562 -15.161 1.00 51.19 162 ALA A CA 1
ATOM 1128 C C . ALA A 1 162 ? 18.741 5.342 -14.759 1.00 51.19 162 ALA A C 1
ATOM 1130 O O . ALA A 1 162 ? 19.118 4.557 -13.891 1.00 51.19 162 ALA A O 1
ATOM 1131 N N . ALA A 1 163 ? 17.540 5.223 -15.329 1.00 52.56 163 ALA A N 1
ATOM 1132 C CA . ALA A 1 163 ? 16.650 4.087 -15.105 1.00 52.56 163 ALA A CA 1
ATOM 1133 C C . ALA A 1 163 ? 16.993 2.921 -16.049 1.00 52.56 163 ALA A C 1
ATOM 1135 O O . ALA A 1 163 ? 17.166 3.111 -17.253 1.00 52.56 163 ALA A O 1
ATOM 1136 N N . ALA A 1 164 ? 17.058 1.703 -15.509 1.00 55.84 164 ALA A N 1
ATOM 1137 C CA . ALA A 1 164 ? 17.399 0.495 -16.255 1.00 55.84 164 ALA A CA 1
ATOM 1138 C C . ALA A 1 164 ? 16.180 -0.427 -16.365 1.00 55.84 164 ALA A C 1
ATOM 1140 O O . ALA A 1 164 ? 15.697 -0.927 -15.348 1.00 55.84 164 ALA A O 1
ATOM 1141 N N . PHE A 1 165 ? 15.708 -0.683 -17.590 1.00 58.25 165 PHE A N 1
ATOM 1142 C CA . PHE A 1 165 ? 14.505 -1.480 -17.847 1.00 58.25 165 PHE A CA 1
ATOM 1143 C C . PHE A 1 165 ? 14.745 -2.605 -18.858 1.00 58.25 165 PHE A C 1
ATOM 1145 O O . PHE A 1 165 ? 15.326 -2.391 -19.919 1.00 58.25 165 PHE A O 1
ATOM 1152 N N . LEU A 1 166 ? 14.217 -3.795 -18.565 1.00 68.75 166 LEU A N 1
ATOM 1153 C CA . LEU A 1 166 ? 13.947 -4.835 -19.554 1.00 68.75 166 LEU A CA 1
ATOM 1154 C C . LEU A 1 166 ? 12.598 -4.543 -20.214 1.00 68.75 166 LEU A C 1
ATOM 1156 O O . LEU A 1 166 ? 11.579 -4.544 -19.527 1.00 68.75 166 LEU A O 1
ATOM 1160 N N . CYS A 1 167 ? 12.582 -4.331 -21.530 1.00 63.69 167 CYS A N 1
ATOM 1161 C CA . CYS A 1 167 ? 11.347 -4.208 -22.302 1.00 63.69 167 CYS A CA 1
ATOM 1162 C C . CYS A 1 167 ? 10.951 -5.564 -22.898 1.00 63.69 167 CYS A C 1
ATOM 1164 O O . CYS A 1 167 ? 11.720 -6.173 -23.643 1.00 63.69 167 CYS A O 1
ATOM 1166 N N . LEU A 1 168 ? 9.741 -6.026 -22.591 1.00 66.81 168 LEU A N 1
ATOM 1167 C CA . LEU A 1 168 ? 9.109 -7.176 -23.225 1.00 66.81 168 LEU A CA 1
ATOM 1168 C C . LEU A 1 168 ? 8.082 -6.660 -24.233 1.00 66.81 168 LEU A C 1
ATOM 1170 O O . LEU A 1 168 ? 7.052 -6.103 -23.855 1.00 66.81 168 LEU A O 1
ATOM 1174 N N . TYR A 1 169 ? 8.378 -6.836 -25.520 1.00 57.19 169 TYR A N 1
ATOM 1175 C CA . TYR A 1 169 ? 7.525 -6.387 -26.617 1.00 57.19 169 TYR A CA 1
ATOM 1176 C C . TYR A 1 169 ? 6.778 -7.561 -27.258 1.00 57.19 169 TYR A C 1
ATOM 1178 O O . TYR A 1 169 ? 7.360 -8.611 -27.534 1.00 57.19 169 TYR A O 1
ATOM 1186 N N . ARG A 1 170 ? 5.489 -7.363 -27.548 1.00 50.28 170 ARG A N 1
ATOM 1187 C CA . ARG A 1 170 ? 4.671 -8.259 -28.373 1.00 50.28 170 ARG A CA 1
ATOM 1188 C C . ARG A 1 170 ? 4.225 -7.480 -29.605 1.00 50.28 170 ARG A C 1
ATOM 1190 O O . ARG A 1 170 ? 3.637 -6.415 -29.474 1.00 50.28 170 ARG A O 1
ATOM 1197 N N . ASN A 1 171 ? 4.479 -8.025 -30.792 1.00 42.72 171 ASN A N 1
ATOM 1198 C CA . ASN A 1 171 ? 4.144 -7.366 -32.055 1.00 42.72 171 ASN A CA 1
ATOM 1199 C C . ASN A 1 171 ? 2.652 -6.970 -32.109 1.00 42.72 171 ASN A C 1
ATOM 1201 O O . ASN A 1 171 ? 1.787 -7.801 -31.825 1.00 42.72 171 ASN A O 1
ATOM 1205 N N . GLY A 1 172 ? 2.379 -5.696 -32.415 1.00 46.75 172 GLY A N 1
ATOM 1206 C CA . GLY A 1 172 ? 1.029 -5.120 -32.468 1.00 46.75 172 GLY A CA 1
ATOM 1207 C C . GLY A 1 172 ? 0.434 -4.705 -31.115 1.00 46.75 172 GLY A C 1
ATOM 1208 O O . GLY A 1 172 ? -0.697 -4.232 -31.078 1.00 46.75 172 GLY A O 1
ATOM 1209 N N . TYR A 1 173 ? 1.172 -4.866 -30.012 1.00 49.91 173 TYR A N 1
ATOM 1210 C CA . TYR A 1 173 ? 0.752 -4.499 -28.657 1.00 49.91 173 TYR A CA 1
ATOM 1211 C C . TYR A 1 173 ? 1.847 -3.687 -27.948 1.00 49.91 173 TYR A C 1
ATOM 1213 O O . TYR A 1 173 ? 3.006 -3.666 -28.359 1.00 49.91 173 TYR A O 1
ATOM 1221 N N . GLN A 1 174 ? 1.472 -2.973 -26.890 1.00 58.62 174 GLN A N 1
ATOM 1222 C CA . GLN A 1 174 ? 2.362 -2.080 -26.143 1.00 58.62 174 GLN A CA 1
ATOM 1223 C C . GLN A 1 174 ? 3.344 -2.888 -25.267 1.00 58.62 174 GLN A C 1
ATOM 1225 O O . GLN A 1 174 ? 3.030 -3.998 -24.837 1.00 58.62 174 GLN A O 1
ATOM 1230 N N . GLY A 1 175 ? 4.558 -2.368 -25.051 1.00 56.28 175 GLY A N 1
ATOM 1231 C CA . GLY A 1 175 ? 5.623 -3.067 -24.318 1.00 56.28 175 GLY A CA 1
ATOM 1232 C C . GLY A 1 175 ? 5.528 -2.906 -22.799 1.00 56.28 175 GLY A C 1
ATOM 1233 O O . GLY A 1 175 ? 5.216 -1.818 -22.314 1.00 56.28 175 GLY A O 1
ATOM 1234 N N . ALA A 1 176 ? 5.847 -3.972 -22.059 1.00 62.97 176 ALA A N 1
ATOM 1235 C CA . ALA A 1 176 ? 5.979 -3.943 -20.602 1.00 62.97 176 ALA A CA 1
ATOM 1236 C C . ALA A 1 176 ? 7.453 -3.788 -20.194 1.00 62.97 176 ALA A C 1
ATOM 1238 O O . ALA A 1 176 ? 8.324 -4.506 -20.682 1.00 62.97 176 ALA A O 1
ATOM 1239 N N . TYR A 1 177 ? 7.722 -2.864 -19.281 1.00 63.62 177 TYR A N 1
ATOM 1240 C CA . TYR A 1 177 ? 9.007 -2.613 -18.644 1.00 63.62 177 TYR A CA 1
ATOM 1241 C C . TYR A 1 177 ? 9.061 -3.278 -17.273 1.00 63.62 177 TYR A C 1
ATOM 1243 O O . TYR A 1 177 ? 8.174 -3.104 -16.438 1.00 63.62 177 TYR A O 1
ATOM 1251 N N . PHE A 1 178 ? 10.155 -3.982 -17.026 1.00 71.00 178 PHE A N 1
ATOM 1252 C CA . PHE A 1 178 ? 10.523 -4.510 -15.721 1.00 71.00 178 PHE A CA 1
ATOM 1253 C C . PHE A 1 178 ? 11.919 -4.002 -15.375 1.00 71.00 178 PHE A C 1
ATOM 1255 O O . PHE A 1 178 ? 12.864 -4.264 -16.123 1.00 71.00 178 PHE A O 1
ATOM 1262 N N . GLY A 1 179 ? 12.075 -3.246 -14.289 1.00 64.06 179 GLY A N 1
ATOM 1263 C CA . GLY A 1 179 ? 13.380 -2.666 -13.982 1.00 64.06 179 GLY A CA 1
ATOM 1264 C C . GLY A 1 179 ? 13.442 -1.813 -12.727 1.00 64.06 179 GLY A C 1
ATOM 1265 O O . GLY A 1 179 ? 12.573 -1.892 -11.864 1.00 64.06 179 GLY A O 1
ATOM 1266 N N . LEU A 1 180 ? 14.498 -1.011 -12.623 1.00 56.88 180 LEU A N 1
ATOM 1267 C CA . LEU A 1 180 ? 14.702 -0.082 -11.515 1.00 56.88 180 LEU A CA 1
ATOM 1268 C C . LEU A 1 180 ? 14.412 1.345 -11.977 1.00 56.88 180 LEU A C 1
ATOM 1270 O O . LEU A 1 180 ? 14.907 1.777 -13.022 1.00 56.88 180 LEU A O 1
ATOM 1274 N N . SER A 1 181 ? 13.633 2.087 -11.188 1.00 54.94 181 SER A N 1
ATOM 1275 C CA . SER A 1 181 ? 13.493 3.534 -11.374 1.00 54.94 181 SER A CA 1
ATOM 1276 C C . SER A 1 181 ? 14.844 4.232 -11.174 1.00 54.94 181 SER A C 1
ATOM 1278 O O . SER A 1 181 ? 15.753 3.687 -10.547 1.00 54.94 181 SER A O 1
ATOM 1280 N N . GLY A 1 182 ? 14.960 5.493 -11.603 1.00 46.66 182 GLY A N 1
ATOM 1281 C CA . GLY A 1 182 ? 16.147 6.317 -11.319 1.00 46.66 182 GLY A CA 1
ATOM 1282 C C . GLY A 1 182 ? 16.423 6.550 -9.823 1.00 46.66 182 GLY A C 1
ATOM 1283 O O . GLY A 1 182 ? 17.470 7.079 -9.472 1.00 46.66 182 GLY A O 1
ATOM 1284 N N . THR A 1 183 ? 15.504 6.138 -8.944 1.00 48.62 183 THR A N 1
ATOM 1285 C CA . THR A 1 183 ? 15.639 6.159 -7.479 1.00 48.62 183 THR A CA 1
ATOM 1286 C C . THR A 1 183 ? 15.907 4.777 -6.869 1.00 48.62 183 THR A C 1
ATOM 1288 O O . THR A 1 183 ? 15.961 4.653 -5.650 1.00 48.62 183 THR A O 1
ATOM 1291 N N . GLY A 1 184 ? 16.078 3.733 -7.689 1.00 49.44 184 GLY A N 1
ATOM 1292 C CA . GLY A 1 184 ? 16.406 2.377 -7.238 1.00 49.44 184 GLY A CA 1
ATOM 1293 C C . GLY A 1 184 ? 15.216 1.534 -6.770 1.00 49.44 184 GLY A C 1
ATOM 1294 O O . GLY A 1 184 ? 15.422 0.457 -6.216 1.00 49.44 184 GLY A O 1
ATOM 1295 N N . ASN A 1 185 ? 13.977 1.978 -6.999 1.00 52.31 185 ASN A N 1
ATOM 1296 C CA . ASN A 1 185 ? 12.787 1.193 -6.671 1.00 52.31 185 ASN A CA 1
ATOM 1297 C C . ASN A 1 185 ? 12.503 0.165 -7.770 1.00 52.31 185 ASN A C 1
ATOM 1299 O O . ASN A 1 185 ? 12.633 0.480 -8.955 1.00 52.31 185 ASN A O 1
ATOM 1303 N N . LEU A 1 186 ? 12.051 -1.034 -7.387 1.00 67.50 186 LEU A N 1
ATOM 1304 C CA . LEU A 1 186 ? 11.515 -2.009 -8.337 1.00 67.50 186 LEU A CA 1
ATOM 1305 C C . LEU A 1 186 ? 10.267 -1.422 -9.009 1.00 67.50 186 LEU A C 1
ATOM 1307 O O . LEU A 1 186 ? 9.271 -1.142 -8.345 1.00 67.50 186 LEU A O 1
ATOM 1311 N N . ALA A 1 187 ? 10.343 -1.227 -10.320 1.00 60.22 187 ALA A N 1
ATOM 1312 C CA . ALA A 1 187 ? 9.309 -0.620 -11.137 1.00 60.22 187 ALA A CA 1
ATOM 1313 C C . ALA A 1 187 ? 8.809 -1.610 -12.195 1.00 60.22 187 ALA A C 1
ATOM 1315 O O . ALA A 1 187 ? 9.586 -2.245 -12.915 1.00 60.22 187 ALA A O 1
ATOM 1316 N N . PHE A 1 188 ? 7.486 -1.686 -12.307 1.00 67.12 188 PHE A N 1
ATOM 1317 C CA . PHE A 1 188 ? 6.769 -2.358 -13.382 1.00 67.12 188 PHE A CA 1
ATOM 1318 C C . PHE A 1 188 ? 6.039 -1.252 -14.162 1.00 67.12 188 PHE A C 1
ATOM 1320 O O . PHE A 1 188 ? 5.250 -0.514 -13.575 1.00 67.12 188 PHE A O 1
ATOM 1327 N N . GLY A 1 189 ? 6.393 -1.048 -15.437 1.00 62.09 189 GLY A N 1
ATOM 1328 C CA . GLY A 1 189 ? 6.107 0.178 -16.209 1.00 62.09 189 GLY A CA 1
ATOM 1329 C C . GLY A 1 189 ? 5.889 -0.072 -17.716 1.00 62.09 189 GLY A C 1
ATOM 1330 O O . GLY A 1 189 ? 5.973 -1.211 -18.136 1.00 62.09 189 GLY A O 1
ATOM 1331 N N . GLY A 1 190 ? 5.575 0.935 -18.546 1.00 55.97 190 GLY A N 1
ATOM 1332 C CA . GLY A 1 190 ? 5.204 0.751 -19.965 1.00 55.97 190 GLY A CA 1
ATOM 1333 C C . GLY A 1 190 ? 4.748 2.060 -20.627 1.00 55.97 190 GLY A C 1
ATOM 1334 O O . GLY A 1 190 ? 3.970 2.794 -20.025 1.00 55.97 190 GLY A O 1
ATOM 1335 N N . TRP A 1 191 ? 5.220 2.384 -21.843 1.00 50.41 191 TRP A N 1
ATOM 1336 C CA . TRP A 1 191 ? 4.918 3.663 -22.536 1.00 50.41 191 TRP A CA 1
ATOM 1337 C C . TRP A 1 191 ? 3.458 3.832 -22.962 1.00 50.41 191 TRP A C 1
ATOM 1339 O O . TRP A 1 191 ? 3.059 4.902 -23.411 1.00 50.41 191 TRP A O 1
ATOM 1349 N N . SER A 1 192 ? 2.631 2.808 -22.791 1.00 51.22 192 SER A N 1
ATOM 1350 C CA . SER A 1 192 ? 1.190 2.975 -22.821 1.00 51.22 192 SER A CA 1
ATOM 1351 C C . SER A 1 192 ? 0.571 1.784 -22.100 1.00 51.22 192 SER A C 1
ATOM 1353 O O . SER A 1 192 ? 0.641 0.651 -22.560 1.00 51.22 192 SER A O 1
ATOM 1355 N N . PHE A 1 193 ? 0.051 2.033 -20.905 1.00 52.06 193 PHE A N 1
ATOM 1356 C CA . PHE A 1 193 ? -0.830 1.109 -20.203 1.00 52.06 193 PHE A CA 1
ATOM 1357 C C . PHE A 1 193 ? -2.254 1.583 -20.452 1.00 52.06 193 PHE A C 1
ATOM 1359 O O . PHE A 1 193 ? -2.699 2.501 -19.772 1.00 52.06 193 PHE A O 1
ATOM 1366 N N . GLY A 1 194 ? -2.942 1.081 -21.479 1.00 48.25 194 GLY A N 1
ATOM 1367 C CA . GLY A 1 194 ? -4.388 1.312 -21.655 1.00 48.25 194 GLY A CA 1
ATOM 1368 C C . GLY A 1 194 ? -5.229 0.819 -20.459 1.00 48.25 194 GLY A C 1
ATOM 1369 O O . GLY A 1 194 ? -4.679 0.497 -19.412 1.00 48.25 194 GLY A O 1
ATOM 1370 N N . ASP A 1 195 ? -6.555 0.736 -20.616 1.00 38.56 195 ASP A N 1
ATOM 1371 C CA . ASP A 1 195 ? -7.551 0.434 -19.560 1.00 38.56 195 ASP A CA 1
ATOM 1372 C C . ASP A 1 195 ? -7.482 -0.992 -18.931 1.00 38.56 195 ASP A C 1
ATOM 1374 O O . ASP A 1 195 ? -8.510 -1.651 -18.781 1.00 38.56 195 ASP A O 1
ATOM 1378 N N . VAL A 1 196 ? -6.304 -1.526 -18.568 1.00 42.12 196 VAL A N 1
ATOM 1379 C CA . VAL A 1 196 ? -6.153 -2.904 -18.051 1.00 42.12 196 VAL A CA 1
ATOM 1380 C C . VAL A 1 196 ? -5.214 -3.011 -16.838 1.00 42.12 196 VAL A C 1
ATOM 1382 O O . VAL A 1 196 ? -4.033 -2.685 -16.897 1.00 42.12 196 VAL A O 1
ATOM 1385 N N . GLU A 1 197 ? -5.826 -3.518 -15.764 1.00 42.06 197 GLU A N 1
ATOM 1386 C CA . GLU A 1 197 ? -5.369 -4.220 -14.552 1.00 42.06 197 GLU A CA 1
ATOM 1387 C C . GLU A 1 197 ? -3.868 -4.232 -14.171 1.00 42.06 197 GLU A C 1
ATOM 1389 O O . GLU A 1 197 ? -3.029 -4.895 -14.781 1.00 42.06 197 GLU A O 1
ATOM 1394 N N . TYR A 1 198 ? -3.563 -3.590 -13.035 1.00 46.69 198 TYR A N 1
ATOM 1395 C CA . TYR A 1 198 ? -2.276 -3.657 -12.338 1.00 46.69 198 TYR A CA 1
ATOM 1396 C C . TYR A 1 198 ? -2.253 -4.850 -11.371 1.00 46.69 198 TYR A C 1
ATOM 1398 O O . TYR A 1 198 ? -2.663 -4.727 -10.217 1.00 46.69 198 TYR A O 1
ATOM 1406 N N . MET A 1 199 ? -1.764 -6.010 -11.812 1.00 44.22 199 MET A N 1
ATOM 1407 C CA . MET A 1 199 ? -1.584 -7.165 -10.923 1.00 44.22 199 MET A CA 1
ATOM 1408 C C . MET A 1 199 ? -0.128 -7.293 -10.466 1.00 44.22 199 MET A C 1
ATOM 1410 O O . MET A 1 199 ? 0.756 -7.640 -11.251 1.00 44.22 199 MET A O 1
ATOM 1414 N N . LEU A 1 200 ? 0.125 -7.097 -9.169 1.00 60.91 200 LEU A N 1
ATOM 1415 C CA . LEU A 1 200 ? 1.334 -7.606 -8.520 1.00 60.91 200 LEU A CA 1
ATOM 1416 C C . LEU A 1 200 ? 1.164 -9.122 -8.323 1.00 60.91 200 LEU A C 1
ATOM 1418 O O . LEU A 1 200 ? 0.735 -9.581 -7.268 1.00 60.91 200 LEU A O 1
ATOM 1422 N N . HIS A 1 201 ? 1.433 -9.906 -9.368 1.00 43.97 201 HIS A N 1
ATOM 1423 C CA . HIS A 1 201 ? 1.297 -11.361 -9.319 1.00 43.97 201 HIS A CA 1
ATOM 1424 C C . HIS A 1 201 ? 2.561 -11.990 -8.710 1.00 43.97 201 HIS A C 1
ATOM 1426 O O . HIS A 1 201 ? 3.565 -12.191 -9.395 1.00 43.97 201 HIS A O 1
ATOM 1432 N N . HIS A 1 202 ? 2.525 -12.306 -7.414 1.00 57.16 202 HIS A N 1
ATOM 1433 C CA . HIS A 1 202 ? 3.491 -13.216 -6.803 1.00 57.16 202 HIS A CA 1
ATOM 1434 C C . HIS A 1 202 ? 2.995 -14.654 -7.039 1.00 57.16 202 HIS A C 1
ATOM 1436 O O . HIS A 1 202 ? 1.923 -15.036 -6.577 1.00 57.16 202 HIS A O 1
ATOM 1442 N N . ALA A 1 203 ? 3.740 -15.444 -7.814 1.00 33.47 203 ALA A N 1
ATOM 1443 C CA . ALA A 1 203 ? 3.342 -16.777 -8.263 1.00 33.47 203 ALA A CA 1
ATOM 1444 C C . ALA A 1 203 ? 3.325 -17.820 -7.120 1.00 33.47 203 ALA A C 1
ATOM 1446 O O . ALA A 1 203 ? 4.221 -18.655 -7.030 1.00 33.47 203 ALA A O 1
ATOM 1447 N N . GLY A 1 204 ? 2.281 -17.800 -6.283 1.00 47.41 204 GLY A N 1
ATOM 1448 C CA . GLY A 1 204 ? 1.900 -18.923 -5.415 1.00 47.41 204 GLY A CA 1
ATOM 1449 C C . GLY A 1 204 ? 2.081 -18.755 -3.900 1.00 47.41 204 GLY A C 1
ATOM 1450 O O . GLY A 1 204 ? 1.823 -19.719 -3.185 1.00 47.41 204 GLY A O 1
ATOM 1451 N N . VAL A 1 205 ? 2.486 -17.583 -3.402 1.00 62.00 205 VAL A N 1
ATOM 1452 C CA . VAL A 1 205 ? 2.484 -17.231 -1.962 1.00 62.00 205 VAL A CA 1
ATOM 1453 C C . VAL A 1 205 ? 1.971 -15.806 -1.697 1.00 62.00 205 VAL A C 1
ATOM 1455 O O . VAL A 1 205 ? 1.643 -15.068 -2.627 1.00 62.00 205 VAL A O 1
ATOM 1458 N N . ASP A 1 206 ? 1.893 -15.437 -0.419 1.00 77.06 206 ASP A N 1
ATOM 1459 C CA . ASP A 1 206 ? 1.420 -14.139 0.065 1.00 77.06 206 ASP A CA 1
ATOM 1460 C C . ASP A 1 206 ? 2.324 -12.962 -0.352 1.00 77.06 206 ASP A C 1
ATOM 1462 O O . ASP A 1 206 ? 3.532 -13.103 -0.563 1.00 77.06 206 ASP A O 1
ATOM 1466 N N . VAL A 1 207 ? 1.749 -11.756 -0.408 1.00 81.75 207 VAL A N 1
ATOM 1467 C CA . VAL A 1 207 ? 2.524 -10.510 -0.502 1.00 81.75 207 VAL A CA 1
ATOM 1468 C C . VAL A 1 207 ? 3.069 -10.180 0.886 1.00 81.75 207 VAL A C 1
ATOM 1470 O O . VAL A 1 207 ? 2.344 -9.685 1.745 1.00 81.75 207 VAL A O 1
ATOM 1473 N N . LEU A 1 208 ? 4.353 -10.467 1.102 1.00 73.56 208 LEU A N 1
ATOM 1474 C CA . LEU A 1 208 ? 5.020 -10.302 2.394 1.00 73.56 208 LEU A CA 1
ATOM 1475 C C . LEU A 1 208 ? 5.985 -9.106 2.393 1.00 73.56 208 LEU A C 1
ATOM 1477 O O . LEU A 1 208 ? 6.650 -8.848 1.383 1.00 73.56 208 LEU A O 1
ATOM 1481 N N . PRO A 1 209 ? 6.124 -8.384 3.520 1.00 76.06 209 PRO A N 1
ATOM 1482 C CA . PRO A 1 209 ? 7.205 -7.422 3.682 1.00 76.06 209 PRO A CA 1
ATOM 1483 C C . PRO A 1 209 ? 8.559 -8.144 3.773 1.00 76.06 209 PRO A C 1
ATOM 1485 O O . PRO A 1 209 ? 8.653 -9.286 4.213 1.00 76.06 209 PRO A O 1
ATOM 1488 N N . SER A 1 210 ? 9.640 -7.455 3.401 1.00 70.81 210 SER A N 1
ATOM 1489 C CA . SER A 1 210 ? 11.003 -8.012 3.452 1.00 70.81 210 SER A CA 1
ATOM 1490 C C . SER A 1 210 ? 11.589 -8.137 4.862 1.00 70.81 210 SER A C 1
ATOM 1492 O O . SER A 1 210 ? 12.626 -8.771 5.040 1.00 70.81 210 SER A O 1
ATOM 1494 N N . ALA A 1 211 ? 10.955 -7.510 5.850 1.00 66.19 211 ALA A N 1
ATOM 1495 C CA . ALA A 1 211 ? 11.330 -7.564 7.253 1.00 66.19 211 ALA A CA 1
ATOM 1496 C C . ALA A 1 211 ? 10.067 -7.463 8.116 1.00 66.19 211 ALA A C 1
ATOM 1498 O O . ALA A 1 211 ? 9.172 -6.668 7.808 1.00 66.19 211 ALA A O 1
ATOM 1499 N N . ASP A 1 212 ? 10.017 -8.262 9.181 1.00 79.75 212 ASP A N 1
ATOM 1500 C CA . ASP A 1 212 ? 8.911 -8.276 10.138 1.00 79.75 212 ASP A CA 1
ATOM 1501 C C . ASP A 1 212 ? 8.803 -6.937 10.888 1.00 79.75 212 ASP A C 1
ATOM 1503 O O . ASP A 1 212 ? 9.817 -6.326 11.227 1.00 79.75 212 ASP A O 1
ATOM 1507 N N . ASN A 1 213 ? 7.570 -6.466 11.101 1.00 85.00 213 ASN A N 1
ATOM 1508 C CA . ASN A 1 213 ? 7.230 -5.230 11.819 1.00 85.00 213 ASN A CA 1
ATOM 1509 C C . ASN A 1 213 ? 8.010 -3.955 11.396 1.00 85.00 213 ASN A C 1
ATOM 1511 O O . ASN A 1 213 ? 8.189 -3.031 12.188 1.00 85.00 213 ASN A O 1
ATOM 1515 N N . ALA A 1 214 ? 8.504 -3.885 10.153 1.00 80.69 214 ALA A N 1
ATOM 1516 C CA . ALA A 1 214 ? 9.371 -2.788 9.696 1.00 80.69 214 ALA A CA 1
ATOM 1517 C C . ALA A 1 214 ? 8.820 -1.997 8.497 1.00 80.69 214 ALA A C 1
ATOM 1519 O O . ALA A 1 214 ? 9.460 -1.049 8.032 1.00 80.69 214 ALA A O 1
ATOM 1520 N N . ARG A 1 215 ? 7.672 -2.401 7.940 1.00 82.88 215 ARG A N 1
ATOM 1521 C CA . ARG A 1 215 ? 7.095 -1.835 6.710 1.00 82.88 215 ARG A CA 1
ATOM 1522 C C . ARG A 1 215 ? 5.600 -1.579 6.885 1.00 82.88 215 ARG A C 1
ATOM 1524 O O . ARG A 1 215 ? 4.903 -2.402 7.467 1.00 82.88 215 ARG A O 1
ATOM 1531 N N . SER A 1 216 ? 5.123 -0.473 6.317 1.00 87.88 216 SER A N 1
ATOM 1532 C CA . SER A 1 216 ? 3.706 -0.090 6.306 1.00 87.88 216 SER A CA 1
ATOM 1533 C C . SER A 1 216 ? 3.082 -0.304 4.929 1.00 87.88 216 SER A C 1
ATOM 1535 O O . SER A 1 216 ? 3.766 -0.207 3.908 1.00 87.88 216 SER A O 1
ATOM 1537 N N . VAL A 1 217 ? 1.768 -0.527 4.892 1.00 89.81 217 VAL A N 1
ATOM 1538 C CA . VAL A 1 217 ? 0.970 -0.496 3.659 1.00 89.81 217 VAL A CA 1
ATOM 1539 C C . VAL A 1 217 ? 0.338 0.891 3.527 1.00 89.81 217 VAL A C 1
ATOM 1541 O O . VAL A 1 217 ? -0.628 1.214 4.213 1.00 89.81 217 VAL A O 1
ATOM 1544 N N . GLY A 1 218 ? 0.909 1.722 2.653 1.00 87.19 218 GLY A N 1
ATOM 1545 C CA . GLY A 1 218 ? 0.528 3.130 2.502 1.00 87.19 218 GLY A CA 1
ATOM 1546 C C . GLY A 1 218 ? 1.132 4.057 3.568 1.00 87.19 218 GLY A C 1
ATOM 1547 O O . GLY A 1 218 ? 1.860 3.628 4.463 1.00 87.19 218 GLY A O 1
ATOM 1548 N N . ASN A 1 219 ? 0.859 5.357 3.437 1.00 82.19 219 ASN A N 1
ATOM 1549 C CA . ASN A 1 219 ? 1.235 6.405 4.395 1.00 82.19 219 ASN A CA 1
ATOM 1550 C C . ASN A 1 219 ? 0.222 7.571 4.363 1.00 82.19 219 ASN A C 1
ATOM 1552 O O . ASN A 1 219 ? -0.763 7.510 3.627 1.00 82.19 219 ASN A O 1
ATOM 1556 N N . SER A 1 220 ? 0.447 8.632 5.147 1.00 79.19 220 SER A N 1
ATOM 1557 C CA . SER A 1 220 ? -0.458 9.794 5.253 1.00 79.19 220 SER A CA 1
ATOM 1558 C C . SER A 1 220 ? -0.725 10.499 3.915 1.00 79.19 220 SER A C 1
ATOM 1560 O O . SER A 1 220 ? -1.842 10.963 3.678 1.00 79.19 220 SER A O 1
ATOM 1562 N N . SER A 1 221 ? 0.261 10.518 3.017 1.00 79.19 221 SER A N 1
ATOM 1563 C CA . SER A 1 221 ? 0.179 11.147 1.693 1.00 79.19 221 SER A CA 1
ATOM 1564 C C . SER A 1 221 ? -0.293 10.188 0.596 1.00 79.19 221 SER A C 1
ATOM 1566 O O . SER A 1 221 ? -0.896 10.620 -0.385 1.00 79.19 221 SER A O 1
ATOM 1568 N N . LEU A 1 222 ? -0.046 8.886 0.756 1.00 81.69 222 LEU A N 1
ATOM 1569 C CA . LEU A 1 222 ? -0.338 7.829 -0.215 1.00 81.69 222 LEU A CA 1
ATOM 1570 C C . LEU A 1 222 ? -1.156 6.722 0.455 1.00 81.69 222 LEU A C 1
ATOM 1572 O O . LEU A 1 222 ? -0.629 5.697 0.897 1.00 81.69 222 LEU A O 1
ATOM 1576 N N . ARG A 1 223 ? -2.465 6.962 0.548 1.00 87.12 223 ARG A N 1
ATOM 1577 C CA . ARG A 1 223 ? -3.434 6.061 1.180 1.00 87.12 223 ARG A CA 1
ATOM 1578 C C . ARG A 1 223 ? -4.097 5.176 0.132 1.00 87.12 223 ARG A C 1
ATOM 1580 O O . ARG A 1 223 ? -4.513 5.669 -0.915 1.00 87.12 223 ARG A O 1
ATOM 1587 N N . PHE A 1 224 ? -4.257 3.895 0.448 1.00 88.12 224 PHE A N 1
ATOM 1588 C CA . PHE A 1 224 ? -5.148 3.023 -0.313 1.00 88.12 224 PHE A CA 1
ATOM 1589 C C . PHE A 1 224 ? -6.596 3.470 -0.107 1.00 88.12 224 PHE A C 1
ATOM 1591 O O . PHE A 1 224 ? -6.983 3.834 1.004 1.00 88.12 224 PHE A O 1
ATOM 1598 N N . SER A 1 225 ? -7.401 3.441 -1.168 1.00 88.44 225 SER A N 1
ATOM 1599 C CA . SER A 1 225 ? -8.822 3.777 -1.070 1.00 88.44 225 SER A CA 1
ATOM 1600 C C . SER A 1 225 ? -9.588 2.724 -0.270 1.00 88.44 225 SER A C 1
ATOM 1602 O O . SER A 1 225 ? -10.464 3.078 0.520 1.00 88.44 225 SER A O 1
ATOM 1604 N N . GLN A 1 226 ? -9.277 1.439 -0.479 1.00 88.75 226 GLN A N 1
ATOM 1605 C CA . GLN A 1 226 ? -9.958 0.297 0.135 1.00 88.75 226 GLN A CA 1
ATOM 1606 C C . GLN A 1 226 ? -9.036 -0.926 0.226 1.00 88.75 226 GLN A C 1
ATOM 1608 O O . GLN A 1 226 ? -8.126 -1.094 -0.585 1.00 88.75 226 GLN A O 1
ATOM 1613 N N . LEU A 1 227 ? -9.337 -1.810 1.180 1.00 91.62 227 LEU A N 1
ATOM 1614 C CA . LEU A 1 227 ? -8.854 -3.188 1.221 1.00 91.62 227 LEU A CA 1
ATOM 1615 C C . LEU A 1 227 ? -10.064 -4.112 1.065 1.00 91.62 227 LEU A C 1
ATOM 1617 O O . LEU A 1 227 ? -11.002 -4.038 1.858 1.00 91.62 227 LEU A O 1
ATOM 1621 N N . TYR A 1 228 ? -10.051 -4.967 0.044 1.00 90.81 228 TYR A N 1
ATOM 1622 C CA . TYR A 1 228 ? -11.099 -5.960 -0.177 1.00 90.81 228 TYR A CA 1
ATOM 1623 C C . TYR A 1 228 ? -10.557 -7.349 0.164 1.00 90.81 228 TYR A C 1
ATOM 1625 O O . TYR A 1 228 ? -9.666 -7.852 -0.516 1.00 90.81 228 TYR A O 1
ATOM 1633 N N . ALA A 1 229 ? -11.065 -7.943 1.244 1.00 91.69 229 ALA A N 1
ATOM 1634 C CA . ALA A 1 229 ? -10.599 -9.217 1.783 1.00 91.69 229 ALA A CA 1
ATOM 1635 C C . ALA A 1 229 ? -11.785 -10.115 2.164 1.00 91.69 229 ALA A C 1
ATOM 1637 O O . ALA A 1 229 ? -12.873 -9.626 2.466 1.00 91.69 229 ALA A O 1
ATOM 1638 N N . VAL A 1 230 ? -11.571 -11.434 2.152 1.00 90.62 230 VAL A N 1
ATOM 1639 C CA . VAL A 1 230 ? -12.597 -12.420 2.544 1.00 90.62 230 VAL A CA 1
ATOM 1640 C C . VAL A 1 230 ? -12.845 -12.395 4.058 1.00 90.62 230 VAL A C 1
ATOM 1642 O O . VAL A 1 230 ? -13.985 -12.524 4.497 1.00 90.62 230 VAL A O 1
ATOM 1645 N N . SER A 1 231 ? -11.791 -12.203 4.854 1.00 92.31 231 SER A N 1
ATOM 1646 C CA . SER A 1 231 ? -11.846 -12.051 6.312 1.00 92.31 231 SER A CA 1
ATOM 1647 C C . SER A 1 231 ? -11.229 -10.721 6.752 1.00 92.31 231 SER A C 1
ATOM 1649 O O . SER A 1 231 ? -10.525 -10.071 5.981 1.00 92.31 231 SER A O 1
ATOM 1651 N N . GLY A 1 232 ? -11.476 -10.326 8.006 1.00 91.19 232 GLY A N 1
ATOM 1652 C CA . GLY A 1 232 ? -10.827 -9.162 8.615 1.00 91.19 232 GLY A CA 1
ATOM 1653 C C . GLY A 1 232 ? -9.310 -9.329 8.771 1.00 91.19 232 GLY A C 1
ATOM 1654 O O . GLY A 1 232 ? -8.770 -10.428 8.617 1.00 91.19 232 GLY A O 1
ATOM 1655 N N . THR A 1 233 ? -8.628 -8.229 9.090 1.00 94.06 233 THR A N 1
ATOM 1656 C CA . THR A 1 233 ? -7.188 -8.218 9.373 1.00 94.06 233 THR A CA 1
ATOM 1657 C C . THR A 1 233 ? -6.878 -8.944 10.679 1.00 94.06 233 THR A C 1
ATOM 1659 O O . THR A 1 233 ? -7.636 -8.863 11.643 1.00 94.06 233 THR A O 1
ATOM 1662 N N . ILE A 1 234 ? -5.740 -9.636 10.723 1.00 93.81 234 ILE A N 1
ATOM 1663 C CA . ILE A 1 234 ? -5.233 -10.264 11.946 1.00 93.81 234 ILE A CA 1
ATOM 1664 C C . ILE A 1 234 ? -4.302 -9.271 12.647 1.00 93.81 234 ILE A C 1
ATOM 1666 O O . ILE A 1 234 ? -3.309 -8.839 12.066 1.00 93.81 234 ILE A O 1
ATOM 1670 N N . ASN A 1 235 ? -4.604 -8.940 13.904 1.00 93.94 235 ASN A N 1
ATOM 1671 C CA . ASN A 1 235 ? -3.735 -8.158 14.783 1.00 93.94 235 ASN A CA 1
ATOM 1672 C C . ASN A 1 235 ? -3.162 -9.073 15.873 1.00 93.94 235 ASN A C 1
ATOM 1674 O O . ASN A 1 235 ? -3.906 -9.580 16.716 1.00 93.94 235 ASN A O 1
ATOM 1678 N N . THR A 1 236 ? -1.843 -9.290 15.872 1.00 94.81 236 THR A N 1
ATOM 1679 C CA . THR A 1 236 ? -1.172 -10.097 16.902 1.00 94.81 236 THR A CA 1
ATOM 1680 C C . THR A 1 236 ? -1.324 -9.431 18.268 1.00 94.81 236 THR A C 1
ATOM 1682 O O . THR A 1 236 ? -0.878 -8.307 18.477 1.00 94.81 236 THR A O 1
ATOM 1685 N N . SER A 1 237 ? -1.962 -10.130 19.207 1.00 94.75 237 SER A N 1
ATOM 1686 C CA . SER A 1 237 ? -2.290 -9.623 20.545 1.00 94.75 237 SER A CA 1
ATOM 1687 C C . SER A 1 237 ? -1.924 -10.640 21.638 1.00 94.75 237 SER A C 1
ATOM 1689 O O . SER A 1 237 ? -2.676 -10.832 22.595 1.00 94.75 237 SER A O 1
ATOM 1691 N N . ASP A 1 238 ? -0.781 -11.307 21.489 1.00 96.81 238 ASP A N 1
ATOM 1692 C CA . ASP A 1 238 ? -0.259 -12.222 22.508 1.00 96.81 238 ASP A CA 1
ATOM 1693 C C . ASP A 1 238 ? 0.207 -11.450 23.755 1.00 96.81 238 ASP A C 1
ATOM 1695 O O . ASP A 1 238 ? 0.682 -10.315 23.655 1.00 96.81 238 ASP A O 1
ATOM 1699 N N . ARG A 1 239 ? 0.091 -12.077 24.928 1.00 96.88 239 ARG A N 1
ATOM 1700 C CA . ARG A 1 239 ? 0.552 -11.513 26.200 1.00 96.88 239 ARG A CA 1
ATOM 1701 C C . ARG A 1 239 ? 2.072 -11.331 26.217 1.00 96.88 239 ARG A C 1
ATOM 1703 O O . ARG A 1 239 ? 2.547 -10.385 26.830 1.00 96.88 239 ARG A O 1
ATOM 1710 N N . ASP A 1 240 ? 2.818 -12.209 25.541 1.00 96.69 240 ASP A N 1
ATOM 1711 C CA . ASP A 1 240 ? 4.286 -12.215 25.589 1.00 96.69 240 ASP A CA 1
ATOM 1712 C C . ASP A 1 240 ? 4.889 -11.040 24.786 1.00 96.69 240 ASP A C 1
ATOM 1714 O O . ASP A 1 240 ? 6.051 -10.683 24.973 1.00 96.69 240 ASP A O 1
ATOM 1718 N N . TYR A 1 241 ? 4.079 -10.388 23.940 1.00 93.56 241 TYR A N 1
ATOM 1719 C CA . TYR A 1 241 ? 4.434 -9.169 23.202 1.00 93.56 241 TYR A CA 1
ATOM 1720 C C . TYR A 1 241 ? 3.914 -7.883 23.862 1.00 93.56 241 TYR A C 1
ATOM 1722 O O . TYR A 1 241 ? 3.933 -6.822 23.237 1.00 93.56 241 TYR A O 1
ATOM 1730 N N . LYS A 1 242 ? 3.424 -7.952 25.107 1.00 96.19 242 LYS A N 1
ATOM 1731 C CA . LYS A 1 242 ? 2.862 -6.805 25.830 1.00 96.19 242 LYS A CA 1
ATOM 1732 C C . LYS A 1 242 ? 3.495 -6.659 27.211 1.00 96.19 242 LYS A C 1
ATOM 1734 O O . LYS A 1 242 ? 3.812 -7.634 27.881 1.00 96.19 242 LYS A O 1
ATOM 1739 N N . THR A 1 243 ? 3.639 -5.414 27.644 1.00 96.69 243 THR A N 1
ATOM 1740 C CA . THR A 1 243 ? 4.078 -5.027 28.991 1.00 96.69 243 THR A CA 1
ATOM 1741 C C . THR A 1 243 ? 3.017 -4.134 29.627 1.00 96.69 243 THR A C 1
ATOM 1743 O O . THR A 1 243 ? 2.103 -3.687 28.934 1.00 96.69 243 THR A O 1
ATOM 1746 N N . ASP A 1 244 ? 3.124 -3.908 30.938 1.00 96.38 244 ASP A N 1
ATOM 1747 C CA . ASP A 1 244 ? 2.307 -2.938 31.682 1.00 96.38 244 ASP A CA 1
ATOM 1748 C C . ASP A 1 244 ? 0.796 -3.139 31.482 1.00 96.38 244 ASP A C 1
ATOM 1750 O O . ASP A 1 244 ? 0.013 -2.198 31.351 1.00 96.38 244 ASP A O 1
ATOM 1754 N N . ILE A 1 245 ? 0.386 -4.411 31.438 1.00 96.69 245 ILE A N 1
ATOM 1755 C CA . ILE A 1 245 ? -1.001 -4.806 31.210 1.00 96.69 245 ILE A CA 1
ATOM 1756 C C . ILE A 1 245 ? -1.821 -4.471 32.458 1.00 96.69 245 ILE A C 1
ATOM 1758 O O . ILE A 1 245 ? -1.717 -5.143 33.485 1.00 96.69 245 ILE A O 1
ATOM 1762 N N . VAL A 1 246 ? -2.655 -3.441 32.343 1.00 95.31 246 VAL A N 1
ATOM 1763 C CA . VAL A 1 246 ? -3.602 -2.994 33.370 1.00 95.31 246 VAL A CA 1
ATOM 1764 C C . VAL A 1 246 ? -5.011 -2.892 32.792 1.00 95.31 246 VAL A C 1
ATOM 1766 O O . VAL A 1 246 ? -5.196 -2.775 31.578 1.00 95.31 246 VAL A O 1
ATOM 1769 N N . ASP A 1 247 ? -6.016 -2.921 33.665 1.00 95.38 247 ASP A N 1
ATOM 1770 C CA . ASP A 1 247 ? -7.403 -2.698 33.264 1.00 95.38 247 ASP A CA 1
ATOM 1771 C C . ASP A 1 247 ? -7.587 -1.296 32.674 1.00 95.38 247 ASP A C 1
ATOM 1773 O O . ASP A 1 247 ? -7.110 -0.301 33.223 1.00 95.38 247 ASP A O 1
ATOM 1777 N N . THR A 1 248 ? -8.346 -1.202 31.580 1.00 94.25 248 THR A N 1
ATOM 1778 C CA . THR A 1 248 ? -8.663 0.097 30.980 1.00 94.25 248 THR A CA 1
ATOM 1779 C C . THR A 1 248 ? -9.564 0.932 31.894 1.00 94.25 248 THR A C 1
ATOM 1781 O O . THR A 1 248 ? -10.549 0.443 32.458 1.00 94.25 248 THR A O 1
ATOM 1784 N N . THR A 1 249 ? -9.231 2.216 32.023 1.00 93.75 249 THR A N 1
ATOM 1785 C CA . THR A 1 249 ? -10.048 3.224 32.714 1.00 93.75 249 THR A CA 1
ATOM 1786 C C . THR A 1 249 ? -11.148 3.787 31.814 1.00 93.75 249 THR A C 1
ATOM 1788 O O . THR A 1 249 ? -12.139 4.324 32.309 1.00 93.75 249 THR A O 1
ATOM 1791 N N . LEU A 1 250 ? -11.014 3.624 30.494 1.00 96.62 250 LEU A N 1
ATOM 1792 C CA . LEU A 1 250 ? -12.022 4.018 29.521 1.00 96.62 250 LEU A CA 1
ATOM 1793 C C . LEU A 1 250 ? -13.173 3.007 29.533 1.00 96.62 250 LEU A C 1
ATOM 1795 O O . LEU A 1 250 ? -12.988 1.818 29.289 1.00 96.62 250 LEU A O 1
ATOM 1799 N N . GLY A 1 251 ? -14.379 3.490 29.812 1.00 96.31 251 GLY A N 1
ATOM 1800 C CA . GLY A 1 251 ? -15.573 2.656 29.925 1.00 96.31 251 GLY A CA 1
ATOM 1801 C C . GLY A 1 251 ? -16.838 3.413 29.549 1.00 96.31 251 GLY A C 1
ATOM 1802 O O . GLY A 1 251 ? -16.845 4.214 28.617 1.00 96.31 251 GLY A O 1
ATOM 1803 N N . LEU A 1 252 ? -17.920 3.166 30.278 1.00 97.62 252 LEU A N 1
ATOM 1804 C CA . LEU A 1 252 ? -19.258 3.654 29.965 1.00 97.62 252 LEU A CA 1
ATOM 180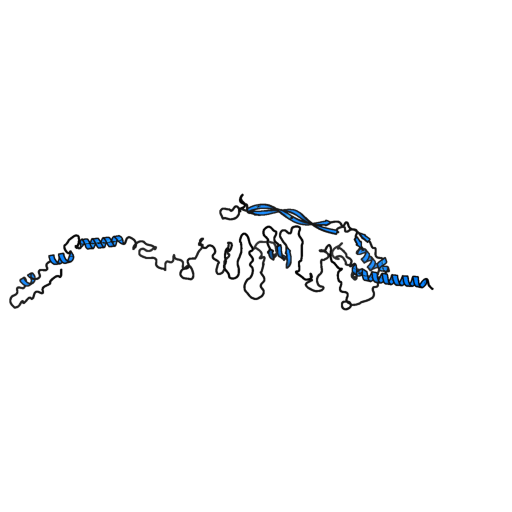5 C C . LEU A 1 252 ? -19.327 5.178 29.834 1.00 97.62 252 LEU A C 1
ATOM 1807 O O . LEU A 1 252 ? -19.944 5.664 28.892 1.00 97.62 252 LEU A O 1
ATOM 1811 N N . ASP A 1 253 ? -18.692 5.931 30.731 1.00 97.19 253 ASP A N 1
ATOM 1812 C CA . ASP A 1 253 ? -18.744 7.398 30.681 1.00 97.19 253 ASP A CA 1
ATOM 1813 C C . ASP A 1 253 ? -17.998 7.963 29.468 1.00 97.19 253 ASP A C 1
ATOM 1815 O O . ASP A 1 253 ? -18.512 8.860 28.801 1.00 97.19 253 ASP A O 1
ATOM 1819 N N . PHE A 1 254 ? -16.850 7.374 29.115 1.00 97.81 254 PHE A N 1
ATOM 1820 C CA . PHE A 1 254 ? -16.129 7.710 27.887 1.00 97.81 254 PHE A CA 1
ATOM 1821 C C . PHE A 1 254 ? -16.957 7.367 26.645 1.00 97.81 254 PHE A C 1
ATOM 1823 O O . PHE A 1 254 ? -17.175 8.215 25.792 1.00 97.81 254 PHE A O 1
ATOM 1830 N N . VAL A 1 255 ? -17.505 6.152 26.554 1.00 97.44 255 VAL A N 1
ATOM 1831 C CA . VAL A 1 255 ? -18.334 5.750 25.404 1.00 97.44 255 VAL A CA 1
ATOM 1832 C C . VAL A 1 255 ? -19.567 6.649 25.256 1.00 97.44 255 VAL A C 1
ATOM 1834 O O . VAL A 1 255 ? -19.968 6.955 24.137 1.00 97.44 255 VAL A O 1
ATOM 1837 N N . ARG A 1 256 ? -20.155 7.112 26.366 1.00 97.31 256 ARG A N 1
ATOM 1838 C CA . ARG A 1 256 ? -21.292 8.046 26.357 1.00 97.31 256 ARG A CA 1
ATOM 1839 C C . ARG A 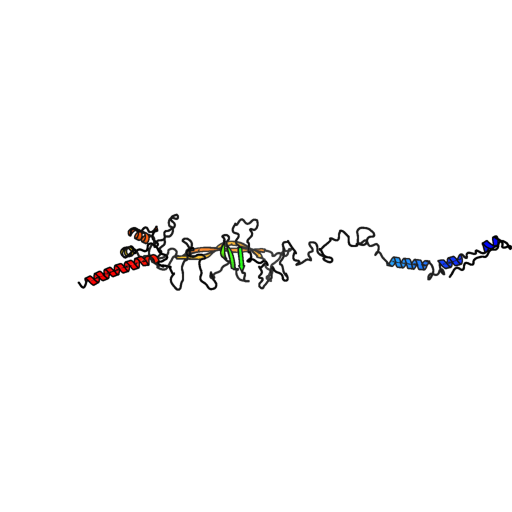1 256 ? -20.917 9.476 25.975 1.00 97.31 256 ARG A C 1
ATOM 1841 O O . ARG A 1 256 ? -21.816 10.214 25.575 1.00 97.31 256 ARG A O 1
ATOM 1848 N N . SER A 1 257 ? -19.656 9.880 26.126 1.00 97.25 257 SER A N 1
ATOM 1849 C CA . SER A 1 257 ? -19.191 11.203 25.694 1.00 97.25 257 SER A CA 1
ATOM 1850 C C . SER A 1 257 ? -18.884 11.252 24.196 1.00 97.25 257 SER A C 1
ATOM 1852 O O . SER A 1 257 ? -18.906 12.332 23.605 1.00 97.25 257 SER A O 1
ATOM 1854 N N . LEU A 1 258 ? -18.657 10.096 23.561 1.00 97.56 258 LEU A N 1
ATOM 1855 C CA . LEU A 1 258 ? -18.488 10.003 22.115 1.00 97.56 258 LEU A CA 1
ATOM 1856 C C . LEU A 1 258 ? -19.785 10.364 21.383 1.00 97.56 258 LEU A C 1
ATOM 1858 O O . LEU A 1 258 ? -20.881 9.963 21.775 1.00 97.56 258 LEU A O 1
ATOM 1862 N N . ARG A 1 259 ? -19.645 11.072 20.258 1.00 97.50 259 ARG A N 1
ATOM 1863 C CA . ARG A 1 259 ? -20.752 11.435 19.370 1.00 97.50 259 ARG A CA 1
ATOM 1864 C C . ARG A 1 259 ? -20.680 10.640 18.060 1.00 97.50 259 ARG A C 1
ATOM 1866 O O . ARG A 1 259 ? -19.927 11.021 17.166 1.00 97.50 259 ARG A O 1
ATOM 1873 N N . PRO A 1 260 ? -21.465 9.558 17.904 1.00 97.12 260 PRO A N 1
ATOM 1874 C CA . PRO A 1 260 ? -21.631 8.896 16.616 1.00 97.12 260 PRO A CA 1
ATOM 1875 C C . PRO A 1 260 ? -22.260 9.850 15.597 1.00 97.12 260 PRO A C 1
ATOM 1877 O O . PRO A 1 260 ? -23.247 10.527 15.892 1.00 97.12 260 PRO A O 1
ATOM 1880 N N . VAL A 1 261 ? -21.700 9.893 14.392 1.00 97.88 261 VAL A N 1
ATOM 1881 C CA . VAL A 1 261 ? -22.158 10.760 13.303 1.00 97.88 261 VAL A CA 1
ATOM 1882 C C . VAL A 1 261 ? -22.326 9.983 12.001 1.00 97.88 261 VAL A C 1
ATOM 1884 O O . VAL A 1 261 ? -21.615 9.016 11.728 1.00 97.88 261 VAL A O 1
ATOM 1887 N N . SER A 1 262 ? -23.241 10.473 11.166 1.00 96.50 262 SER A N 1
ATOM 1888 C CA . SER A 1 262 ? -23.363 10.087 9.762 1.00 96.50 262 SER A CA 1
ATOM 1889 C C . SER A 1 262 ? -22.758 11.188 8.895 1.00 96.50 262 SER A C 1
ATOM 1891 O O . SER A 1 262 ? -23.118 12.355 9.051 1.00 96.50 262 SER A O 1
ATOM 1893 N N . TYR A 1 263 ? -21.858 10.845 7.977 1.00 95.12 263 TYR A N 1
ATOM 1894 C CA . TYR A 1 263 ? -21.151 11.824 7.150 1.00 95.12 263 TYR A CA 1
ATOM 1895 C C . TYR A 1 263 ? -20.934 11.340 5.713 1.00 95.12 263 TYR A C 1
ATOM 1897 O O . TYR A 1 263 ? -20.967 10.147 5.416 1.00 95.12 263 TYR A O 1
ATOM 1905 N N . LYS A 1 264 ? -20.680 12.289 4.806 1.00 93.50 264 LYS A N 1
ATOM 1906 C CA . LYS A 1 264 ? -20.216 12.024 3.439 1.00 93.50 264 LYS A CA 1
ATOM 1907 C C . LYS A 1 264 ? -18.797 12.556 3.281 1.00 93.50 264 LYS A C 1
ATOM 1909 O O . LYS A 1 264 ? -18.479 13.641 3.769 1.00 93.50 264 LYS A O 1
ATOM 1914 N N . LEU A 1 265 ? -17.948 11.809 2.584 1.00 90.81 265 LEU A N 1
ATOM 1915 C CA . LEU A 1 265 ? -16.596 12.262 2.268 1.00 90.81 265 LEU A CA 1
ATOM 1916 C C . LEU A 1 265 ? -16.657 13.417 1.262 1.00 90.81 265 LEU A C 1
ATOM 1918 O O . LEU A 1 265 ? -17.294 13.295 0.215 1.00 90.81 265 LEU A O 1
ATOM 1922 N N . ARG A 1 266 ? -15.970 14.526 1.558 1.00 88.75 266 ARG A N 1
ATOM 1923 C CA . ARG A 1 266 ? -15.803 15.633 0.597 1.00 88.75 266 ARG A CA 1
ATOM 1924 C C . ARG A 1 266 ? -15.042 15.170 -0.644 1.00 88.75 266 ARG A C 1
ATOM 1926 O O . ARG A 1 266 ? -15.418 15.528 -1.752 1.00 88.75 266 ARG A O 1
ATOM 1933 N N . GLU A 1 267 ? -14.049 14.311 -0.435 1.00 87.88 267 GLU A N 1
ATOM 1934 C CA . GLU A 1 267 ? -13.305 13.596 -1.468 1.00 87.88 267 GLU A CA 1
ATOM 1935 C C . GLU A 1 267 ? -13.272 12.115 -1.081 1.00 87.88 267 GLU A C 1
ATOM 1937 O O . GLU A 1 267 ? -12.631 11.743 -0.100 1.00 87.88 267 GLU A O 1
ATOM 1942 N N . ALA A 1 268 ? -14.029 11.277 -1.791 1.00 81.69 268 ALA A N 1
ATOM 1943 C CA . ALA A 1 268 ? -14.092 9.841 -1.517 1.00 81.69 268 ALA A CA 1
ATOM 1944 C C . ALA A 1 268 ? -13.013 9.058 -2.265 1.00 81.69 268 ALA A C 1
ATOM 1946 O O . ALA A 1 268 ? -12.459 8.100 -1.739 1.00 81.69 268 ALA A O 1
ATOM 1947 N N . GLU A 1 269 ? -12.739 9.461 -3.499 1.00 84.94 269 GLU A N 1
ATOM 1948 C CA . GLU A 1 269 ? -11.790 8.805 -4.385 1.00 84.94 269 GLU A CA 1
ATOM 1949 C C . GLU A 1 269 ? -11.225 9.847 -5.346 1.00 84.94 269 GLU A C 1
ATOM 1951 O O . GLU A 1 269 ? -11.910 10.815 -5.686 1.00 84.94 269 GLU A O 1
ATOM 1956 N N . LYS A 1 270 ? -9.983 9.654 -5.786 1.00 82.81 270 LYS A N 1
ATOM 1957 C CA . LYS A 1 270 ? -9.431 10.400 -6.914 1.00 82.81 270 LYS A CA 1
ATOM 1958 C C . LYS A 1 270 ? -9.550 9.528 -8.153 1.00 82.81 270 LYS A C 1
ATOM 1960 O O . LYS A 1 270 ? -9.016 8.424 -8.167 1.00 82.81 270 LYS A O 1
ATOM 1965 N N . ILE A 1 271 ? -10.266 10.012 -9.162 1.00 77.94 271 ILE A N 1
ATOM 1966 C CA . ILE A 1 271 ? -10.359 9.322 -10.445 1.00 77.94 271 ILE A CA 1
ATOM 1967 C C . ILE A 1 271 ? -9.111 9.681 -11.241 1.00 77.94 271 ILE A C 1
ATOM 1969 O O . ILE A 1 271 ? -8.839 10.861 -11.467 1.00 77.94 271 ILE A O 1
ATOM 1973 N N . SER A 1 272 ? -8.374 8.657 -11.658 1.00 77.44 272 SER A N 1
ATOM 1974 C CA . SER A 1 272 ? -7.315 8.797 -12.650 1.00 77.44 272 SER A CA 1
ATOM 1975 C C . SER A 1 272 ? -7.941 8.898 -14.036 1.00 77.44 272 SER A C 1
ATOM 1977 O O . SER A 1 272 ? -8.638 7.990 -14.491 1.00 77.44 272 SER A O 1
ATOM 1979 N N . THR A 1 273 ? -7.732 10.037 -14.683 1.00 75.75 273 THR A N 1
ATOM 1980 C CA . THR A 1 273 ? -8.115 10.279 -16.075 1.00 75.75 273 THR A CA 1
ATOM 1981 C C . THR A 1 273 ? -6.879 10.645 -16.873 1.00 75.75 273 THR A C 1
ATOM 1983 O O . THR A 1 273 ? -5.969 11.278 -16.344 1.00 75.75 273 THR A O 1
ATOM 1986 N N . ARG A 1 274 ? -6.837 10.268 -18.152 1.00 71.12 274 ARG A N 1
ATOM 1987 C CA . ARG A 1 274 ? -5.799 10.748 -19.065 1.00 71.12 274 ARG A CA 1
ATOM 1988 C C . ARG A 1 274 ? -6.337 11.905 -19.878 1.00 71.12 274 ARG A C 1
ATOM 1990 O O . ARG A 1 274 ? -7.226 11.708 -20.704 1.00 71.12 274 ARG A O 1
ATOM 1997 N N . GLU A 1 275 ? -5.784 13.085 -19.655 1.00 77.25 275 GLU A N 1
ATOM 1998 C CA . GLU A 1 275 ? -6.130 14.281 -20.415 1.00 77.25 275 GLU A CA 1
ATOM 1999 C C . GLU A 1 275 ? -4.990 14.644 -21.365 1.00 77.25 275 GLU A C 1
ATOM 2001 O O . GLU A 1 275 ? -3.812 14.446 -21.059 1.00 77.25 275 GLU A O 1
ATOM 2006 N N . GLN A 1 276 ? -5.344 15.160 -22.542 1.00 77.25 276 GLN A N 1
ATOM 2007 C CA . GLN A 1 276 ? -4.360 15.675 -23.482 1.00 77.25 276 GLN A CA 1
ATOM 2008 C C . GLN A 1 276 ? -3.894 17.051 -23.000 1.00 77.25 276 GLN A C 1
ATOM 2010 O O . GLN A 1 276 ? -4.633 18.029 -23.114 1.00 77.25 276 GLN A O 1
ATOM 2015 N N . THR A 1 277 ? -2.668 17.142 -22.494 1.00 71.69 277 THR A N 1
ATOM 2016 C CA . THR A 1 277 ? -2.098 18.403 -21.989 1.00 71.69 277 THR A CA 1
ATOM 2017 C C . THR A 1 277 ? -1.195 19.096 -23.005 1.00 71.69 277 THR A C 1
ATOM 2019 O O . THR A 1 277 ? -0.856 20.268 -22.847 1.00 71.69 277 THR A O 1
ATOM 2022 N N . GLY A 1 278 ? -0.864 18.417 -24.108 1.00 77.12 278 GLY A N 1
ATOM 2023 C CA . GLY A 1 278 ? -0.124 19.014 -25.210 1.00 77.12 278 GLY A CA 1
ATOM 2024 C C . GLY A 1 278 ? 0.021 18.097 -26.417 1.00 77.12 278 GLY A C 1
ATOM 2025 O O . GLY A 1 278 ? -0.671 17.088 -26.569 1.00 77.12 278 GLY A O 1
ATOM 2026 N N . THR A 1 279 ? 0.944 18.461 -27.297 1.00 79.00 279 THR A N 1
ATOM 2027 C CA . THR A 1 279 ? 1.351 17.648 -28.442 1.00 79.00 279 THR A CA 1
ATOM 2028 C C . THR A 1 279 ? 2.864 17.637 -28.541 1.00 79.00 279 THR A C 1
ATOM 2030 O O . THR A 1 279 ? 3.494 18.674 -28.340 1.00 79.00 279 THR A O 1
ATOM 2033 N N . THR A 1 280 ? 3.443 16.497 -28.896 1.00 75.75 280 THR A N 1
ATOM 2034 C CA . THR A 1 280 ? 4.871 16.388 -29.194 1.00 75.75 280 THR A CA 1
ATOM 2035 C C . THR A 1 280 ? 5.076 15.945 -30.636 1.00 75.75 280 THR A C 1
ATOM 2037 O O . THR A 1 280 ? 4.215 15.294 -31.234 1.00 75.75 280 THR A O 1
ATOM 2040 N N . THR A 1 281 ? 6.209 16.334 -31.209 1.00 80.12 281 THR A N 1
ATOM 2041 C CA . THR A 1 281 ? 6.593 15.928 -32.558 1.00 80.12 281 THR A CA 1
ATOM 2042 C C . THR A 1 281 ? 7.341 14.609 -32.471 1.00 80.12 281 THR A C 1
ATOM 2044 O O . THR A 1 281 ? 8.449 14.546 -31.942 1.00 80.12 281 THR A O 1
ATOM 2047 N N . HIS A 1 282 ? 6.736 13.560 -33.011 1.00 77.25 282 HIS A N 1
ATOM 2048 C CA . HIS A 1 282 ? 7.364 12.267 -33.206 1.00 77.25 282 HIS A CA 1
ATOM 2049 C C . HIS A 1 282 ? 7.805 12.132 -34.665 1.00 77.25 282 HIS A C 1
ATOM 2051 O O . HIS A 1 282 ? 7.092 12.542 -35.576 1.00 77.25 282 HIS A O 1
ATOM 2057 N N . LEU A 1 283 ? 9.000 11.600 -34.897 1.00 79.44 283 LEU A N 1
ATOM 2058 C CA . LEU A 1 283 ? 9.482 11.324 -36.245 1.00 79.44 283 LEU A CA 1
ATOM 2059 C C . LEU A 1 283 ? 9.162 9.867 -36.574 1.00 79.44 283 LEU A C 1
ATOM 2061 O O . LEU A 1 283 ? 9.692 8.965 -35.931 1.00 79.44 283 LEU A O 1
ATOM 2065 N N . GLU A 1 284 ? 8.322 9.651 -37.580 1.00 80.31 284 GLU A N 1
ATOM 2066 C CA . GLU A 1 284 ? 7.981 8.317 -38.083 1.00 80.31 284 GLU A CA 1
ATOM 2067 C C . GLU A 1 284 ? 8.498 8.139 -39.515 1.00 80.31 284 GLU A C 1
ATOM 2069 O O . GLU A 1 284 ? 8.545 9.119 -40.263 1.00 80.31 284 GLU A O 1
ATOM 2074 N N . PRO A 1 285 ? 8.842 6.913 -39.948 1.00 83.31 285 PRO A N 1
ATOM 2075 C CA . PRO A 1 285 ? 9.153 6.645 -41.348 1.00 83.31 285 PRO A CA 1
ATOM 2076 C C . PRO A 1 285 ? 7.967 6.989 -42.256 1.00 83.31 285 PRO A C 1
ATOM 2078 O O . PRO A 1 285 ? 6.811 6.695 -41.945 1.00 83.31 285 PRO A O 1
ATOM 2081 N N . THR A 1 286 ? 8.245 7.605 -43.399 1.00 85.25 286 THR A N 1
ATOM 2082 C CA . THR A 1 286 ? 7.247 7.820 -44.452 1.00 85.25 286 THR A CA 1
ATOM 2083 C C . THR A 1 286 ? 7.085 6.527 -45.237 1.00 85.25 286 THR A C 1
ATOM 2085 O O . THR A 1 286 ? 8.089 5.953 -45.639 1.00 85.25 286 THR A O 1
ATOM 2088 N N . TYR A 1 287 ? 5.853 6.075 -45.474 1.00 84.12 287 TYR A N 1
ATOM 2089 C CA . TYR A 1 287 ? 5.574 4.853 -46.235 1.00 84.12 287 TYR A CA 1
ATOM 2090 C C . TYR A 1 287 ? 4.956 5.178 -47.600 1.00 84.12 287 TYR A C 1
ATOM 2092 O O . TYR A 1 287 ? 4.213 6.156 -47.723 1.00 84.12 287 TYR A O 1
ATOM 2100 N N . ASP A 1 288 ? 5.268 4.371 -48.612 1.00 86.62 288 ASP A N 1
ATOM 2101 C CA . ASP A 1 288 ? 4.649 4.430 -49.937 1.00 86.62 288 ASP A CA 1
ATOM 2102 C C . ASP A 1 288 ? 3.280 3.716 -49.984 1.00 86.62 288 ASP A C 1
ATOM 2104 O O . ASP A 1 288 ? 2.762 3.235 -48.972 1.00 86.62 288 ASP A O 1
ATOM 2108 N N . ALA A 1 289 ? 2.660 3.679 -51.169 1.00 83.00 289 ALA A N 1
ATOM 2109 C CA . ALA A 1 289 ? 1.340 3.077 -51.381 1.00 83.00 289 ALA A CA 1
ATOM 2110 C C . ALA A 1 289 ? 1.307 1.554 -51.146 1.00 83.00 289 ALA A C 1
ATOM 2112 O O . ALA A 1 289 ? 0.236 1.010 -50.876 1.00 83.00 289 ALA A O 1
ATOM 2113 N N . ASP A 1 290 ? 2.464 0.894 -51.205 1.00 82.81 290 ASP A N 1
ATOM 2114 C CA . ASP A 1 290 ? 2.632 -0.540 -50.973 1.00 82.81 290 ASP A CA 1
ATOM 2115 C C . ASP A 1 290 ? 3.046 -0.840 -49.516 1.00 82.81 290 ASP A C 1
ATOM 2117 O O . ASP A 1 290 ? 3.267 -1.995 -49.137 1.00 82.81 290 ASP A O 1
ATOM 2121 N N . GLY A 1 291 ? 3.119 0.197 -48.670 1.00 77.62 291 GLY A N 1
ATOM 2122 C CA . GLY A 1 291 ? 3.430 0.094 -47.248 1.00 77.62 291 GLY A CA 1
ATOM 2123 C C . GLY A 1 291 ? 4.918 -0.090 -46.946 1.00 77.62 291 GLY A C 1
ATOM 2124 O O . GLY A 1 291 ? 5.251 -0.533 -45.847 1.00 77.62 291 GLY A O 1
ATOM 2125 N N . GLN A 1 292 ? 5.815 0.226 -47.886 1.00 78.56 292 GLN A N 1
ATOM 2126 C CA . GLN A 1 292 ? 7.265 0.175 -47.679 1.00 78.56 292 GLN A CA 1
ATOM 2127 C C . GLN A 1 292 ? 7.812 1.548 -47.258 1.00 78.56 292 GLN A C 1
ATOM 2129 O O . GLN A 1 292 ? 7.321 2.574 -47.731 1.00 78.56 292 GLN A O 1
ATOM 2134 N N . PRO A 1 293 ? 8.807 1.609 -46.349 1.00 80.62 293 PRO A N 1
ATOM 2135 C CA . PRO A 1 293 ? 9.404 2.872 -45.936 1.00 80.62 293 PRO A CA 1
ATOM 2136 C C . PRO A 1 293 ? 10.144 3.504 -47.120 1.00 80.62 293 PRO A C 1
ATOM 2138 O O . PRO A 1 293 ? 11.040 2.899 -47.706 1.00 80.62 293 PRO A O 1
ATOM 2141 N N . VAL A 1 294 ? 9.784 4.739 -47.454 1.00 86.88 294 VAL A N 1
ATOM 2142 C CA . VAL A 1 294 ? 10.488 5.567 -48.431 1.00 86.88 294 VAL A CA 1
ATOM 2143 C C . VAL A 1 294 ? 11.881 5.848 -47.880 1.00 86.88 294 VAL A C 1
ATOM 2145 O O . VAL A 1 294 ? 12.009 6.328 -46.755 1.00 86.88 294 VAL A O 1
ATOM 2148 N N . VAL A 1 295 ? 12.921 5.551 -48.656 1.00 86.44 295 VAL A N 1
ATOM 2149 C CA . VAL A 1 295 ? 14.325 5.759 -48.270 1.00 86.44 295 VAL A CA 1
ATOM 2150 C C . VAL A 1 295 ? 14.965 6.889 -49.079 1.00 86.44 295 VAL A C 1
ATOM 2152 O O . VAL A 1 295 ? 14.548 7.163 -50.203 1.00 86.44 295 VAL A O 1
ATOM 2155 N N . ASP A 1 296 ? 15.958 7.560 -48.498 1.00 85.56 296 ASP A N 1
ATOM 2156 C CA . ASP A 1 296 ? 16.783 8.562 -49.173 1.00 85.56 296 ASP A CA 1
ATOM 2157 C C . ASP A 1 296 ? 17.879 7.921 -50.051 1.00 85.56 296 ASP A C 1
ATOM 2159 O O . ASP A 1 296 ? 18.026 6.698 -50.118 1.00 85.56 296 ASP A O 1
ATOM 2163 N N . GLU A 1 297 ? 18.676 8.751 -50.730 1.00 80.69 297 GLU A N 1
ATOM 2164 C CA . GLU A 1 297 ? 19.774 8.307 -51.608 1.00 80.69 297 GLU A CA 1
ATOM 2165 C C . GLU A 1 297 ? 20.861 7.492 -50.879 1.00 80.69 297 GLU A C 1
ATOM 2167 O O . GLU A 1 297 ? 21.633 6.780 -51.519 1.00 80.69 297 GLU A O 1
ATOM 2172 N N . SER A 1 298 ? 20.915 7.570 -49.545 1.00 79.75 298 SER A N 1
ATOM 2173 C CA . SER A 1 298 ? 21.844 6.820 -48.692 1.00 79.75 298 SER A CA 1
ATOM 2174 C C . SER A 1 298 ? 21.220 5.540 -48.114 1.00 79.75 298 SER A C 1
ATOM 2176 O O . SER A 1 298 ? 21.893 4.802 -47.395 1.00 79.75 298 SER A O 1
ATOM 2178 N N . GLY A 1 299 ? 19.953 5.250 -48.435 1.00 74.75 299 GLY A N 1
ATOM 2179 C CA . GLY A 1 299 ? 19.219 4.080 -47.954 1.00 74.75 299 GLY A CA 1
ATOM 2180 C C . GLY A 1 299 ? 18.617 4.236 -46.554 1.00 74.75 299 GLY A C 1
ATOM 2181 O O . GLY A 1 299 ? 18.171 3.239 -45.983 1.00 74.75 299 GLY A O 1
ATOM 2182 N N . HIS A 1 300 ? 18.587 5.445 -45.983 1.00 71.94 300 HIS A N 1
ATOM 2183 C CA . HIS A 1 300 ? 17.947 5.701 -44.691 1.00 71.94 300 HIS A CA 1
ATOM 2184 C C . HIS A 1 300 ? 16.465 6.062 -44.863 1.00 71.94 300 HIS A C 1
ATOM 2186 O O . HIS A 1 300 ? 16.121 6.762 -45.813 1.00 71.94 300 HIS A O 1
ATOM 2192 N N . PRO A 1 301 ? 15.563 5.635 -43.957 1.00 80.62 301 PRO A N 1
ATOM 2193 C CA . PRO A 1 301 ? 14.152 5.999 -44.035 1.00 80.62 301 PRO A CA 1
ATOM 2194 C C . PRO A 1 301 ? 13.948 7.516 -43.974 1.00 80.62 301 PRO A C 1
ATOM 2196 O O . PRO A 1 301 ? 14.442 8.188 -43.066 1.00 80.62 301 PRO A O 1
ATOM 2199 N N . VAL A 1 302 ? 13.163 8.051 -44.906 1.00 84.69 302 VAL A N 1
ATOM 2200 C CA . VAL A 1 302 ? 12.727 9.446 -44.897 1.00 84.69 302 VAL A CA 1
ATOM 2201 C C . VAL A 1 302 ? 11.717 9.624 -43.769 1.00 84.69 302 VAL A C 1
ATOM 2203 O O . VAL A 1 302 ? 10.591 9.122 -43.826 1.00 84.69 302 VAL A O 1
ATOM 2206 N N . MET A 1 303 ? 12.119 10.353 -42.734 1.00 83.12 303 MET A N 1
ATOM 2207 C CA . MET A 1 303 ? 11.289 10.593 -41.558 1.00 83.12 303 MET A CA 1
ATOM 2208 C C . MET A 1 303 ? 10.335 11.765 -41.799 1.00 83.12 303 MET A C 1
ATOM 2210 O O . MET A 1 303 ? 10.748 12.830 -42.258 1.00 83.12 303 MET A O 1
ATOM 2214 N N . ARG A 1 304 ? 9.064 11.598 -41.434 1.00 83.56 304 ARG A N 1
ATOM 2215 C CA . ARG A 1 304 ? 8.081 12.682 -41.365 1.00 83.56 304 ARG A CA 1
ATOM 2216 C C . ARG A 1 304 ? 7.781 13.027 -39.913 1.00 83.56 304 ARG A C 1
ATOM 2218 O O . ARG A 1 304 ? 7.685 12.150 -39.057 1.00 83.56 304 ARG A O 1
ATOM 2225 N N . ALA A 1 305 ? 7.588 14.313 -39.651 1.00 80.56 305 ALA A N 1
ATOM 2226 C CA . ALA A 1 305 ? 7.080 14.790 -38.376 1.00 80.56 305 ALA A CA 1
ATOM 2227 C C . ALA A 1 305 ? 5.586 14.471 -38.262 1.00 80.56 305 ALA A C 1
ATOM 2229 O O . ALA A 1 305 ? 4.772 14.978 -39.033 1.00 80.56 305 ALA A O 1
ATOM 2230 N N . VAL A 1 306 ? 5.238 13.637 -37.291 1.00 79.00 306 VAL A N 1
ATOM 2231 C CA . VAL A 1 306 ? 3.870 13.344 -36.878 1.00 79.00 306 VAL A CA 1
ATOM 2232 C C . VAL A 1 306 ? 3.644 13.975 -35.513 1.00 79.00 306 VAL A C 1
ATOM 2234 O O . VAL A 1 306 ? 4.403 13.768 -34.567 1.00 79.00 306 VAL A O 1
ATOM 2237 N N . THR A 1 307 ? 2.595 14.779 -35.406 1.00 82.50 307 THR A N 1
ATOM 2238 C CA . THR A 1 307 ? 2.183 15.375 -34.138 1.00 82.50 307 THR A CA 1
ATOM 2239 C C . THR A 1 307 ? 1.331 14.368 -33.377 1.00 82.50 307 THR A C 1
ATOM 2241 O O . THR A 1 307 ? 0.248 14.009 -33.836 1.00 82.50 307 THR A O 1
ATOM 2244 N N . ILE A 1 308 ? 1.809 13.923 -32.215 1.00 78.81 308 ILE A N 1
ATOM 2245 C CA . ILE A 1 308 ? 1.079 12.999 -31.340 1.00 78.81 308 ILE A CA 1
ATOM 2246 C C . ILE A 1 308 ? 0.640 13.707 -30.049 1.00 78.81 308 ILE A C 1
ATOM 2248 O O . ILE A 1 308 ? 1.362 14.581 -29.555 1.00 78.81 308 ILE A O 1
ATOM 2252 N N . PRO A 1 309 ? -0.539 13.369 -29.495 1.00 75.12 309 PRO A N 1
ATOM 2253 C CA . PRO A 1 309 ? -1.006 13.941 -28.239 1.00 75.12 309 PRO A CA 1
ATOM 2254 C C . PRO A 1 309 ? -0.141 13.459 -27.069 1.00 75.12 309 PRO A C 1
ATOM 2256 O O . PRO A 1 309 ? 0.145 12.269 -26.939 1.00 75.12 309 PRO A O 1
ATOM 2259 N N . VAL A 1 310 ? 0.253 14.389 -26.200 1.00 73.62 310 VAL A N 1
ATOM 2260 C CA . VAL A 1 310 ? 0.842 14.071 -24.896 1.00 73.62 310 VAL A CA 1
ATOM 2261 C C . VAL A 1 310 ? -0.311 13.901 -23.917 1.00 73.62 310 VAL A C 1
ATOM 2263 O O . VAL A 1 310 ? -1.090 14.832 -23.716 1.00 73.62 310 VAL A O 1
ATOM 2266 N N . MET A 1 311 ? -0.430 12.698 -23.359 1.00 72.31 311 MET A N 1
ATOM 2267 C CA . MET A 1 311 ? -1.456 12.347 -22.381 1.00 72.31 311 MET A CA 1
ATOM 2268 C C . MET A 1 311 ? -0.825 12.346 -20.993 1.00 72.31 311 MET A C 1
ATOM 2270 O O . MET A 1 311 ? 0.111 11.583 -20.752 1.00 72.31 311 MET A O 1
ATOM 2274 N N . GLU A 1 312 ? -1.345 13.160 -20.084 1.00 71.31 312 GLU A N 1
ATOM 2275 C CA . GLU A 1 312 ? -0.921 13.174 -18.685 1.00 71.31 312 GLU A CA 1
ATOM 2276 C C . GLU A 1 312 ? -2.022 12.620 -17.784 1.00 71.31 312 GLU A C 1
ATOM 2278 O O . GLU A 1 312 ? -3.218 12.737 -18.067 1.00 71.31 312 GLU A O 1
ATOM 2283 N N . GLU A 1 313 ? -1.602 11.964 -16.703 1.00 72.31 313 GLU A N 1
ATOM 2284 C CA . GLU A 1 313 ? -2.514 11.487 -15.674 1.00 72.31 313 GLU A CA 1
ATOM 2285 C C . GLU A 1 313 ? -2.967 12.663 -14.808 1.00 72.31 313 GLU A C 1
ATOM 2287 O O . GLU A 1 313 ? -2.179 13.277 -14.088 1.00 72.31 313 GLU A O 1
ATOM 2292 N N . VAL A 1 314 ? -4.262 12.948 -14.859 1.00 76.81 314 VAL A N 1
ATOM 2293 C CA . VAL A 1 314 ? -4.922 13.947 -14.029 1.00 76.81 314 VAL A CA 1
ATOM 2294 C C . VAL A 1 314 ? -5.764 13.216 -12.991 1.00 76.81 314 VAL A C 1
ATOM 2296 O O . VAL A 1 314 ? -6.677 12.459 -13.326 1.00 76.81 314 VAL A O 1
ATOM 2299 N N . LEU A 1 315 ? -5.449 13.449 -11.715 1.00 79.94 315 LEU A N 1
ATOM 2300 C CA . LEU A 1 315 ? -6.199 12.922 -10.577 1.00 79.94 315 LEU A CA 1
ATOM 2301 C C . LEU A 1 315 ? -7.281 13.920 -10.165 1.00 79.94 315 LEU A C 1
ATOM 2303 O O . LEU A 1 315 ? -6.990 14.933 -9.526 1.00 79.94 315 LEU A O 1
ATOM 2307 N N . THR A 1 316 ? -8.538 13.620 -10.486 1.00 83.88 316 THR A N 1
ATOM 2308 C CA . THR A 1 316 ? -9.670 14.491 -10.143 1.00 83.88 316 THR A CA 1
ATOM 2309 C C . THR A 1 316 ? -10.395 13.987 -8.890 1.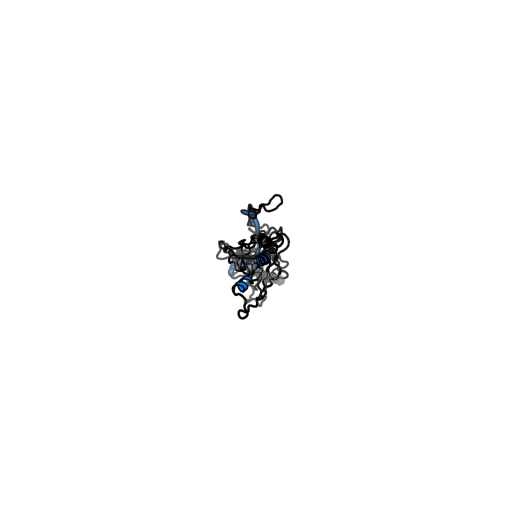00 83.88 316 THR A C 1
ATOM 2311 O O . THR A 1 316 ? -10.796 12.820 -8.831 1.00 83.88 316 THR A O 1
ATOM 2314 N N . PRO A 1 317 ? -10.567 14.820 -7.843 1.00 85.56 317 PRO A N 1
ATOM 2315 C CA . PRO A 1 317 ? -11.271 14.405 -6.638 1.00 85.56 317 PRO A CA 1
ATOM 2316 C C . PRO A 1 317 ? -12.768 14.238 -6.912 1.00 85.56 317 PRO A C 1
ATOM 2318 O O . PRO A 1 317 ? -13.435 15.127 -7.445 1.00 85.56 317 PRO A O 1
ATOM 2321 N N . ARG A 1 318 ? -13.320 13.096 -6.498 1.00 86.69 318 ARG A N 1
ATOM 2322 C CA . ARG A 1 318 ? -14.744 12.784 -6.597 1.00 86.69 318 ARG A CA 1
ATOM 2323 C C . ARG A 1 318 ? -15.415 12.876 -5.224 1.00 86.69 318 ARG A C 1
ATOM 2325 O O . ARG A 1 318 ? -15.023 12.149 -4.307 1.00 86.69 318 ARG A O 1
ATOM 2332 N N . PRO A 1 319 ? -16.490 13.670 -5.082 1.00 90.06 319 PRO A N 1
ATOM 2333 C CA . PRO A 1 319 ? -17.273 13.700 -3.854 1.00 90.06 319 PRO A CA 1
ATOM 2334 C C . PRO A 1 319 ? -17.936 12.361 -3.522 1.00 90.06 319 PRO A C 1
ATOM 2336 O O . PRO A 1 319 ? -18.473 11.666 -4.394 1.00 90.06 319 PRO A O 1
ATOM 2339 N N . GLY A 1 320 ? -17.946 12.024 -2.234 1.00 87.12 320 GLY A N 1
ATOM 2340 C CA . GLY A 1 320 ? -18.608 10.842 -1.703 1.00 87.12 320 GLY A CA 1
ATOM 2341 C C . GLY A 1 320 ? -20.125 10.979 -1.720 1.00 87.12 320 GLY A C 1
ATOM 2342 O O . GLY A 1 320 ? -20.686 11.973 -1.269 1.00 87.12 320 GLY A O 1
ATOM 2343 N N . ARG A 1 321 ? -20.810 9.950 -2.227 1.00 90.19 321 ARG A N 1
ATOM 2344 C CA . ARG A 1 321 ? -22.283 9.901 -2.254 1.00 90.19 321 ARG A CA 1
ATOM 2345 C C . ARG A 1 321 ? -22.879 9.065 -1.127 1.00 90.19 321 ARG A C 1
ATOM 2347 O O . ARG A 1 321 ? -24.013 9.317 -0.726 1.00 90.19 321 ARG A O 1
ATOM 2354 N N . ARG A 1 322 ? -22.134 8.074 -0.635 1.00 89.31 322 ARG A N 1
ATOM 2355 C CA . ARG A 1 322 ? -22.583 7.138 0.403 1.00 89.31 322 ARG A CA 1
ATOM 2356 C C . ARG A 1 322 ? -22.544 7.806 1.773 1.00 89.31 322 ARG A C 1
ATOM 2358 O O . ARG A 1 322 ? -21.649 8.603 2.035 1.00 89.31 322 ARG A O 1
ATOM 2365 N N . ASP A 1 323 ? -23.517 7.475 2.612 1.00 94.31 323 ASP A N 1
ATOM 2366 C CA . ASP A 1 323 ? -23.489 7.830 4.028 1.00 94.31 323 ASP A CA 1
ATOM 2367 C C . ASP A 1 323 ? -22.584 6.846 4.769 1.00 94.31 323 ASP A C 1
ATOM 2369 O O . ASP A 1 323 ? -22.781 5.631 4.710 1.00 94.31 323 ASP A O 1
ATOM 2373 N N . HIS A 1 324 ? -21.565 7.384 5.427 1.00 95.06 324 HIS A N 1
ATOM 2374 C CA . HIS A 1 324 ? -20.644 6.658 6.289 1.00 95.06 324 HIS A CA 1
ATOM 2375 C C . HIS A 1 324 ? -21.031 6.904 7.744 1.00 95.06 324 HIS A C 1
ATOM 2377 O O . HIS A 1 324 ? -21.448 8.007 8.090 1.00 95.06 324 HIS A O 1
ATOM 2383 N N . GLN A 1 325 ? -20.889 5.883 8.585 1.00 97.19 325 GLN A N 1
ATOM 2384 C CA . GLN A 1 325 ? -21.099 5.988 10.027 1.00 97.19 325 GLN A CA 1
ATOM 2385 C C . GLN A 1 325 ? -19.745 5.969 10.722 1.00 97.19 325 GLN A C 1
ATOM 2387 O O . GLN A 1 325 ? -18.889 5.156 10.371 1.00 97.19 325 GLN A O 1
ATOM 2392 N N . GLY A 1 326 ? -19.551 6.848 11.697 1.00 96.50 326 GLY A N 1
ATOM 2393 C CA . GLY A 1 326 ? -18.303 6.887 12.442 1.00 96.50 326 GLY A CA 1
ATOM 2394 C C . GLY A 1 326 ? -18.264 7.977 13.498 1.00 96.50 326 GLY A C 1
ATOM 2395 O O . GLY A 1 326 ? -19.291 8.423 14.003 1.00 96.50 326 GLY A O 1
ATOM 2396 N N . LEU A 1 327 ? -17.046 8.379 13.828 1.00 97.62 327 LEU A N 1
ATOM 2397 C CA . LEU A 1 327 ? -16.683 9.389 14.809 1.00 97.62 327 LEU A CA 1
ATOM 2398 C C . LEU A 1 327 ? -15.787 10.438 14.140 1.00 97.62 327 LEU A C 1
ATOM 2400 O O . LEU A 1 327 ? -15.096 10.149 13.159 1.00 97.62 327 LEU A O 1
ATOM 2404 N N . ILE A 1 328 ? -15.779 11.649 14.690 1.00 96.62 328 ILE A N 1
ATOM 2405 C CA . ILE A 1 328 ? -14.867 12.720 14.275 1.00 96.62 328 ILE A CA 1
ATOM 2406 C C . ILE A 1 328 ? -13.600 12.645 15.132 1.00 96.62 328 ILE A C 1
ATOM 2408 O O . ILE A 1 328 ? -13.696 12.643 16.358 1.00 96.62 328 ILE A O 1
ATOM 2412 N N . SER A 1 329 ? -12.416 12.589 14.512 1.00 95.69 329 SER A N 1
ATOM 2413 C CA . SER A 1 329 ? -11.150 12.367 15.231 1.00 95.69 329 SER A CA 1
ATOM 2414 C C . SER A 1 329 ? -10.867 13.434 16.288 1.00 95.69 329 SER A C 1
ATOM 2416 O O . SER A 1 329 ? -10.466 13.089 17.397 1.00 95.69 329 SER A O 1
ATOM 2418 N N . GLN A 1 330 ? -11.152 14.703 15.983 1.00 95.06 330 GLN A N 1
ATOM 2419 C CA . GLN A 1 330 ? -10.980 15.817 16.918 1.00 95.06 330 GLN A CA 1
ATOM 2420 C C . GLN A 1 330 ? -11.900 15.684 18.138 1.00 95.06 330 GLN A C 1
ATOM 2422 O O . GLN A 1 330 ? -11.462 15.900 19.263 1.00 95.06 330 GLN A O 1
ATOM 2427 N N . GLU A 1 331 ? -13.153 15.262 17.936 1.00 96.94 331 GLU A N 1
ATOM 2428 C CA . GLU A 1 331 ? -14.115 15.070 19.032 1.00 96.94 331 GLU A CA 1
ATOM 2429 C C . GLU A 1 331 ? -13.709 13.897 19.934 1.00 96.94 331 GLU A C 1
ATOM 2431 O O . GLU A 1 331 ? -13.873 13.964 21.150 1.00 96.94 331 GLU A O 1
ATOM 2436 N N . VAL A 1 332 ? -13.126 12.836 19.364 1.00 97.38 332 VAL A N 1
ATOM 2437 C CA . VAL A 1 332 ? -12.548 11.738 20.155 1.00 97.38 332 VAL A CA 1
ATOM 2438 C C . VAL A 1 332 ? -11.326 12.218 20.941 1.00 97.38 332 VAL A C 1
ATOM 2440 O O . VAL A 1 332 ? -11.178 11.851 22.104 1.00 97.38 332 VAL A O 1
ATOM 2443 N N . ALA A 1 333 ? -10.472 13.060 20.352 1.00 95.75 333 ALA A N 1
ATOM 2444 C CA . ALA A 1 333 ? -9.345 13.658 21.066 1.00 95.75 333 ALA A CA 1
ATOM 2445 C C . ALA A 1 333 ? -9.818 14.522 22.249 1.00 95.75 333 ALA A C 1
ATOM 2447 O O . ALA A 1 333 ? -9.263 14.425 23.341 1.00 95.75 333 ALA A O 1
ATOM 2448 N N . ASP A 1 334 ? -10.879 15.311 22.075 1.00 96.62 334 ASP A N 1
ATOM 2449 C CA . ASP A 1 334 ? -11.489 16.074 23.169 1.00 96.62 334 ASP A CA 1
ATOM 2450 C C . ASP A 1 334 ? -12.091 15.164 24.248 1.00 96.62 334 ASP A C 1
ATOM 2452 O O . ASP A 1 334 ? -11.924 15.431 25.438 1.00 96.62 334 ASP A O 1
ATOM 2456 N N . ALA A 1 335 ? -12.728 14.055 23.861 1.00 97.12 335 ALA A N 1
ATOM 2457 C CA . ALA A 1 335 ? -13.254 13.069 24.803 1.00 97.12 335 ALA A CA 1
ATOM 2458 C C . ALA A 1 335 ? -12.147 12.373 25.613 1.00 97.12 335 ALA A C 1
ATOM 2460 O O . ALA A 1 335 ? -12.329 12.129 26.806 1.00 97.12 335 ALA A O 1
ATOM 2461 N N . LEU A 1 336 ? -10.996 12.085 24.995 1.00 97.12 336 LEU A N 1
ATOM 2462 C CA . LEU A 1 336 ? -9.817 11.567 25.696 1.00 97.12 336 LEU A CA 1
ATOM 2463 C C . LEU A 1 336 ? -9.293 12.593 26.707 1.00 97.12 336 LEU A C 1
ATOM 2465 O O . LEU A 1 336 ? -9.122 12.250 27.874 1.00 97.12 336 LEU A O 1
ATOM 2469 N N . ARG A 1 337 ? -9.147 13.865 26.307 1.00 96.44 337 ARG A N 1
ATOM 2470 C CA . ARG A 1 337 ? -8.733 14.946 27.223 1.00 96.44 337 ARG A CA 1
ATOM 2471 C C . ARG A 1 337 ? -9.703 15.115 28.389 1.00 96.44 337 ARG A C 1
ATOM 2473 O O . ARG A 1 337 ? -9.273 15.299 29.521 1.00 96.44 337 ARG A O 1
ATOM 2480 N N . ALA A 1 338 ? -11.008 15.026 28.134 1.00 95.75 338 ALA A N 1
ATOM 2481 C CA . ALA A 1 338 ? -12.034 15.095 29.173 1.00 95.75 338 ALA A CA 1
ATOM 2482 C C . ALA A 1 338 ? -11.987 13.901 30.145 1.00 95.75 338 ALA A C 1
ATOM 2484 O O . ALA A 1 338 ? -12.430 14.024 31.284 1.00 95.75 338 ALA A O 1
ATOM 2485 N N . ALA A 1 339 ? -11.437 12.768 29.705 1.00 95.25 339 ALA A N 1
ATOM 2486 C CA . ALA A 1 339 ? -11.143 11.603 30.534 1.00 95.25 339 ALA A CA 1
ATOM 2487 C C . ALA A 1 339 ? -9.744 11.660 31.184 1.00 95.25 339 ALA A C 1
ATOM 2489 O O . ALA A 1 339 ? -9.292 10.647 31.714 1.00 95.25 339 ALA A O 1
ATOM 2490 N N . ASP A 1 340 ? -9.073 12.819 31.142 1.00 95.12 340 ASP A N 1
ATOM 2491 C CA . ASP A 1 340 ? -7.711 13.042 31.648 1.00 95.12 340 ASP A CA 1
ATOM 2492 C C . ASP A 1 340 ? -6.643 12.171 30.954 1.00 95.12 340 ASP A C 1
ATOM 2494 O O . ASP A 1 340 ? -5.649 11.759 31.547 1.00 95.12 340 ASP A O 1
ATOM 2498 N N . ILE A 1 341 ? -6.854 11.871 29.667 1.00 95.12 341 ILE A N 1
ATOM 2499 C CA . ILE A 1 341 ? -5.908 11.141 28.817 1.00 95.12 341 ILE A CA 1
ATOM 2500 C C . ILE A 1 341 ? -5.403 12.068 27.714 1.00 95.12 341 ILE A C 1
ATOM 2502 O O . ILE A 1 341 ? -6.188 12.604 26.931 1.00 95.12 341 ILE A O 1
ATOM 2506 N N . ASP A 1 342 ? -4.082 12.213 27.603 1.00 94.75 342 ASP A N 1
ATOM 2507 C CA . ASP A 1 342 ? -3.464 12.905 26.471 1.00 94.75 342 ASP A CA 1
ATOM 2508 C C . ASP A 1 342 ? -3.651 12.081 25.178 1.00 94.75 342 ASP A C 1
ATOM 2510 O O . ASP A 1 342 ? -3.106 10.971 25.084 1.00 94.75 342 ASP A O 1
ATOM 2514 N N . PRO A 1 343 ? -4.362 12.604 24.155 1.00 93.81 343 PRO A N 1
ATOM 2515 C CA . PRO A 1 343 ? -4.556 11.911 22.885 1.00 93.81 343 PRO A CA 1
ATOM 2516 C C . PRO A 1 343 ? -3.253 11.454 22.227 1.00 93.81 343 PRO A C 1
ATOM 2518 O O . PRO A 1 343 ? -3.241 10.393 21.612 1.00 93.81 343 PRO A O 1
ATOM 2521 N N . ALA A 1 344 ? -2.155 12.202 22.385 1.00 91.62 344 ALA A N 1
ATOM 2522 C CA . ALA A 1 344 ? -0.868 11.876 21.768 1.00 91.62 344 ALA A CA 1
ATOM 2523 C C . ALA A 1 344 ? -0.207 10.615 22.354 1.00 91.62 344 ALA A C 1
ATOM 2525 O O . ALA A 1 344 ? 0.666 10.021 21.723 1.00 91.62 344 ALA A O 1
ATOM 2526 N N . THR A 1 345 ? -0.632 10.197 23.548 1.00 91.75 345 THR A N 1
ATOM 2527 C CA . THR A 1 345 ? -0.149 8.981 24.221 1.00 91.75 345 THR A CA 1
ATOM 2528 C C . THR A 1 345 ? -1.087 7.785 24.045 1.00 91.75 345 THR A C 1
ATOM 2530 O O . THR A 1 345 ? -0.747 6.668 24.430 1.00 91.75 345 THR A O 1
ATOM 2533 N N . SER A 1 346 ? -2.260 7.995 23.441 1.00 93.38 346 SER A N 1
ATOM 2534 C CA . SER A 1 346 ? -3.267 6.961 23.214 1.00 93.38 346 SER A CA 1
ATOM 2535 C C . SER A 1 346 ? -3.159 6.372 21.809 1.00 93.38 346 SER A C 1
ATOM 2537 O O . SER A 1 346 ? -3.114 7.098 20.822 1.00 93.38 346 SER A O 1
ATOM 2539 N N . GLY A 1 347 ? -3.216 5.042 21.696 1.00 93.38 347 GLY A N 1
ATOM 2540 C CA . GLY A 1 347 ? -3.255 4.357 20.398 1.00 93.38 347 GLY A CA 1
ATOM 2541 C C . GLY A 1 347 ? -4.540 4.596 19.591 1.00 93.38 347 GLY A C 1
ATOM 2542 O O . GLY A 1 347 ? -4.549 4.350 18.387 1.00 93.38 347 GLY A O 1
ATOM 2543 N N . ILE A 1 348 ? -5.613 5.092 20.222 1.00 96.38 348 ILE A N 1
ATOM 2544 C CA . ILE A 1 348 ? -6.921 5.324 19.581 1.00 96.38 348 ILE A CA 1
ATOM 2545 C C . ILE A 1 348 ? -6.846 6.449 18.542 1.00 96.38 348 ILE A C 1
ATOM 2547 O O . ILE A 1 348 ? -7.478 6.367 17.485 1.00 96.38 348 ILE A O 1
ATOM 2551 N N . TRP A 1 349 ? -6.090 7.507 18.839 1.00 95.88 349 TRP A N 1
ATOM 2552 C CA . TRP A 1 349 ? -6.006 8.705 18.011 1.00 95.88 349 TRP A CA 1
ATOM 2553 C C . TRP A 1 349 ? -4.654 8.773 17.306 1.00 95.88 349 TRP A C 1
ATOM 2555 O O . TRP A 1 349 ? -3.607 8.515 17.891 1.00 95.88 349 TRP A O 1
ATOM 2565 N N . SER A 1 350 ? -4.680 9.130 16.026 1.00 91.19 350 SER A N 1
ATOM 2566 C CA . SER A 1 350 ? -3.479 9.409 15.249 1.00 91.19 350 SER A CA 1
ATOM 2567 C C . SER A 1 350 ? -3.486 10.876 14.867 1.00 91.19 350 SER A C 1
ATOM 2569 O O . SER A 1 350 ? -4.336 11.309 14.087 1.00 91.19 350 SER A O 1
ATOM 2571 N N . GLY A 1 351 ? -2.523 11.625 15.393 1.00 85.94 351 GLY A N 1
ATOM 2572 C CA . GLY A 1 351 ? -2.361 13.028 15.049 1.00 85.94 351 GLY A CA 1
ATOM 2573 C C . GLY A 1 351 ? -2.009 13.249 13.589 1.00 85.94 351 GLY A C 1
ATOM 2574 O O . GLY A 1 351 ? -1.416 12.385 12.937 1.00 85.94 351 GLY A O 1
ATOM 2575 N N . GLY A 1 352 ? -2.385 14.427 13.096 1.00 80.62 352 GLY A N 1
ATOM 2576 C CA . GLY A 1 352 ? -1.806 14.975 11.881 1.00 80.62 352 GLY A CA 1
ATOM 2577 C C . GLY A 1 352 ? -0.339 15.347 12.097 1.00 80.62 352 GLY A C 1
ATOM 2578 O O . GLY A 1 352 ? 0.139 15.460 13.226 1.00 80.62 352 GLY A O 1
ATOM 2579 N N . ASP A 1 353 ? 0.369 15.545 10.993 1.00 77.00 353 ASP A N 1
ATOM 2580 C CA . ASP A 1 353 ? 1.726 16.089 10.986 1.00 77.00 353 ASP A CA 1
ATOM 2581 C C . ASP A 1 353 ? 1.763 17.449 11.721 1.00 77.00 353 ASP A C 1
ATOM 2583 O O . ASP A 1 353 ? 1.094 18.389 11.275 1.00 77.00 353 ASP A O 1
ATOM 2587 N N . PRO A 1 354 ? 2.511 17.571 12.836 1.00 73.94 354 PRO A N 1
ATOM 2588 C CA . PRO A 1 354 ? 2.551 18.791 13.636 1.00 73.94 354 PRO A CA 1
ATOM 2589 C C . PRO A 1 354 ? 3.223 19.964 12.911 1.00 73.94 354 PRO A C 1
ATOM 2591 O O . PRO A 1 354 ? 2.993 21.114 13.286 1.00 73.94 354 PRO A O 1
ATOM 2594 N N . GLU A 1 355 ? 4.030 19.703 11.879 1.00 78.69 355 GLU A N 1
ATOM 2595 C CA . GLU A 1 355 ? 4.680 20.742 11.075 1.00 78.69 355 GLU A CA 1
ATOM 2596 C C . GLU A 1 355 ? 3.755 21.295 9.979 1.00 78.69 355 GLU A C 1
ATOM 2598 O O . GLU A 1 355 ? 4.032 22.350 9.404 1.00 78.69 355 GLU A O 1
ATOM 2603 N N . VAL A 1 356 ? 2.633 20.619 9.703 1.00 74.62 356 VAL A N 1
ATOM 2604 C CA . VAL A 1 356 ? 1.708 20.969 8.621 1.00 74.62 356 VAL A CA 1
ATOM 2605 C C . VAL A 1 356 ? 0.339 21.362 9.194 1.00 74.62 356 VAL A C 1
ATOM 2607 O O . VAL A 1 356 ? -0.471 20.496 9.540 1.00 74.62 356 VAL A O 1
ATOM 2610 N N . PRO A 1 357 ? 0.014 22.670 9.259 1.00 74.25 357 PRO A N 1
ATOM 2611 C CA . PRO A 1 357 ? -1.305 23.127 9.682 1.00 74.25 357 PRO A CA 1
ATOM 2612 C C . PRO A 1 357 ? -2.420 22.502 8.835 1.00 74.25 357 PRO A C 1
ATOM 2614 O O . PRO A 1 357 ? -2.410 22.591 7.608 1.00 74.25 357 PRO A O 1
ATOM 2617 N N . GLY A 1 358 ? -3.400 21.882 9.495 1.00 74.56 358 GLY A N 1
ATOM 2618 C CA . GLY A 1 358 ? -4.506 21.192 8.825 1.00 74.56 358 GLY A CA 1
ATOM 2619 C C . GLY A 1 358 ? -4.169 19.787 8.315 1.00 74.56 358 GLY A C 1
ATOM 2620 O O . GLY A 1 358 ? -4.945 19.235 7.532 1.00 74.56 358 GLY A O 1
ATOM 2621 N N . SER A 1 359 ? -3.041 19.203 8.739 1.00 79.75 359 SER A N 1
ATOM 2622 C CA . SER A 1 359 ? -2.708 17.814 8.425 1.00 79.75 359 SER A CA 1
ATOM 2623 C C . SER A 1 359 ? -3.805 16.850 8.906 1.00 79.75 359 SER A C 1
ATOM 2625 O O . SER A 1 359 ? -4.337 17.036 10.005 1.00 79.75 359 SER A O 1
ATOM 2627 N N . PRO A 1 360 ? -4.179 15.831 8.108 1.00 84.94 360 PRO A N 1
ATOM 2628 C CA . PRO A 1 360 ? -5.260 14.924 8.469 1.00 84.94 360 PRO A CA 1
ATOM 2629 C C . PRO A 1 360 ? -4.964 14.136 9.747 1.00 84.94 360 PRO A C 1
ATOM 2631 O O . PRO A 1 360 ? -3.962 13.432 9.836 1.00 84.94 360 PRO A O 1
ATOM 2634 N N . GLU A 1 361 ? -5.895 14.190 10.691 1.00 91.00 361 GLU A N 1
ATOM 2635 C CA . GLU A 1 361 ? -5.952 13.276 11.831 1.00 91.00 361 GLU A CA 1
ATOM 2636 C C . GLU A 1 361 ? -6.714 11.993 11.468 1.00 91.00 361 GLU A C 1
ATOM 2638 O O . GLU A 1 361 ? -7.520 11.959 10.532 1.00 91.00 361 GLU A O 1
ATOM 2643 N N . GLY A 1 362 ? -6.482 10.931 12.235 1.00 92.38 362 GLY A N 1
ATOM 2644 C CA . GLY A 1 362 ? -7.126 9.636 12.049 1.00 92.38 362 GLY A CA 1
ATOM 2645 C C . GLY A 1 362 ? -7.521 8.973 13.363 1.00 92.38 362 GLY A C 1
ATOM 2646 O O . GLY A 1 362 ? -7.097 9.372 14.446 1.00 92.38 362 GLY A O 1
ATOM 2647 N N . LEU A 1 363 ? -8.333 7.925 13.249 1.00 95.69 363 LEU A N 1
ATOM 2648 C CA . LEU A 1 363 ? -8.723 7.056 14.355 1.00 95.69 363 LEU A CA 1
ATOM 2649 C C . LEU A 1 363 ? -8.362 5.612 14.025 1.00 95.69 363 LEU A C 1
ATOM 2651 O O . LEU A 1 363 ? -8.580 5.165 12.898 1.00 95.69 363 LEU A O 1
ATOM 2655 N N . ARG A 1 364 ? -7.873 4.881 15.026 1.00 95.25 364 ARG A N 1
ATOM 2656 C CA . ARG A 1 364 ? -7.785 3.419 15.001 1.00 95.25 364 ARG A CA 1
ATOM 2657 C C . ARG A 1 364 ? -9.050 2.876 15.652 1.00 95.25 364 ARG A C 1
ATOM 2659 O O . ARG A 1 364 ? -9.136 2.778 16.873 1.00 95.25 364 ARG A O 1
ATOM 2666 N N . TYR A 1 365 ? -10.077 2.626 14.841 1.00 95.38 365 TYR A N 1
ATOM 2667 C CA . TYR A 1 365 ? -11.411 2.264 15.337 1.00 95.38 365 TYR A CA 1
ATOM 2668 C C . TYR A 1 365 ? -11.398 0.979 16.172 1.00 95.38 365 TYR A C 1
ATOM 2670 O O . TYR A 1 365 ? -12.180 0.843 17.108 1.00 95.38 365 TYR A O 1
ATOM 2678 N N . GLU A 1 366 ? -10.494 0.057 15.863 1.00 96.31 366 GLU A N 1
ATOM 2679 C CA . GLU A 1 366 ? -10.329 -1.222 16.543 1.00 96.31 366 GLU A CA 1
ATOM 2680 C C . GLU A 1 366 ? -9.888 -1.045 18.006 1.00 96.31 366 GLU A C 1
ATOM 2682 O O . GLU A 1 366 ? -10.280 -1.832 18.866 1.00 96.31 366 GLU A O 1
ATOM 2687 N N . GLU A 1 367 ? -9.163 0.032 18.324 1.00 96.81 367 GLU A N 1
ATOM 2688 C CA . GLU A 1 367 ? -8.735 0.351 19.696 1.00 96.81 367 GLU A CA 1
ATOM 2689 C C . GLU A 1 367 ? -9.915 0.762 20.599 1.00 96.81 367 GLU A C 1
ATOM 2691 O O . GLU A 1 367 ? -9.817 0.716 21.825 1.00 96.81 367 GLU A O 1
ATOM 2696 N N . LEU A 1 368 ? -11.074 1.109 20.022 1.00 96.88 368 LEU A N 1
ATOM 2697 C CA . LEU A 1 368 ? -12.296 1.397 20.783 1.00 96.88 368 LEU A CA 1
ATOM 2698 C C . LEU A 1 368 ? -13.004 0.128 21.279 1.00 96.88 368 LEU A C 1
ATOM 2700 O O . LEU A 1 368 ? -13.875 0.223 22.145 1.00 96.88 368 LEU A O 1
ATOM 2704 N N . ILE A 1 369 ? -12.634 -1.061 20.786 1.00 96.94 369 ILE A N 1
ATOM 2705 C CA . ILE A 1 369 ? -13.266 -2.327 21.190 1.00 96.94 369 ILE A CA 1
ATOM 2706 C C . ILE A 1 369 ? -13.064 -2.584 22.689 1.00 96.94 369 ILE A C 1
ATOM 2708 O O . ILE A 1 369 ? -14.017 -2.951 23.373 1.00 96.94 369 ILE A O 1
ATOM 2712 N N . GLY A 1 370 ? -11.864 -2.339 23.226 1.00 96.69 370 GLY A N 1
ATOM 2713 C CA . GLY A 1 370 ? -11.580 -2.491 24.661 1.00 96.69 370 GLY A CA 1
ATOM 2714 C C . GLY A 1 370 ? -12.495 -1.625 25.546 1.00 96.69 370 GLY A C 1
ATOM 2715 O O . GLY A 1 370 ? -13.216 -2.174 26.386 1.00 96.69 370 GLY A O 1
ATOM 2716 N N . PRO A 1 371 ? -12.541 -0.296 25.330 1.00 97.44 371 PRO A N 1
ATOM 2717 C CA . PRO A 1 371 ? -13.477 0.598 26.014 1.00 97.44 371 PRO A CA 1
ATOM 2718 C C . PRO A 1 371 ? -14.953 0.205 25.863 1.00 97.44 371 PRO A C 1
ATOM 2720 O O . PRO A 1 371 ? -15.712 0.285 26.830 1.00 97.44 371 PRO A O 1
ATOM 2723 N N . LEU A 1 372 ? -15.375 -0.260 24.680 1.00 98.00 372 LEU A N 1
ATOM 2724 C CA . LEU A 1 372 ? -16.743 -0.739 24.453 1.00 98.00 372 LEU A CA 1
ATOM 2725 C C . LEU A 1 372 ? -17.058 -1.986 25.288 1.00 98.00 372 LEU A C 1
ATOM 2727 O O . LEU A 1 372 ? -18.109 -2.041 25.926 1.00 98.00 372 LEU A O 1
ATOM 2731 N N . VAL A 1 373 ? -16.145 -2.960 25.349 1.00 98.38 373 VAL A N 1
ATOM 2732 C CA . VAL A 1 373 ? -16.295 -4.149 26.206 1.00 98.38 373 VAL A CA 1
ATOM 2733 C C . VAL A 1 373 ? -16.410 -3.738 27.675 1.00 98.38 373 VAL A C 1
ATOM 2735 O O . VAL A 1 373 ? -17.322 -4.194 28.367 1.00 98.38 373 VAL A O 1
ATOM 2738 N N . ARG A 1 374 ? -15.552 -2.824 28.146 1.00 98.06 374 ARG A N 1
ATOM 2739 C CA . ARG A 1 374 ? -15.609 -2.310 29.523 1.00 98.06 374 ARG A CA 1
ATOM 2740 C C . ARG A 1 374 ? -16.923 -1.584 29.817 1.00 98.06 374 ARG A C 1
ATOM 2742 O O . ARG A 1 374 ? -17.505 -1.780 30.883 1.00 98.06 374 ARG A O 1
ATOM 2749 N N . ALA A 1 375 ? -17.418 -0.782 28.878 1.00 98.19 375 ALA A N 1
ATOM 2750 C CA . ALA A 1 375 ? -18.707 -0.110 29.001 1.00 98.19 375 ALA A CA 1
ATOM 2751 C C . ALA A 1 375 ? -19.868 -1.108 29.125 1.00 98.19 375 ALA A C 1
ATOM 2753 O O . ALA A 1 375 ? -20.746 -0.922 29.968 1.00 98.19 375 ALA A O 1
ATOM 2754 N N . VAL A 1 376 ? -19.854 -2.189 28.336 1.00 98.31 376 VAL A N 1
ATOM 2755 C CA . VAL A 1 376 ? -20.856 -3.265 28.413 1.00 98.31 376 VAL A CA 1
ATOM 2756 C C . VAL A 1 376 ? -20.788 -3.989 29.758 1.00 98.31 376 VAL A C 1
ATOM 2758 O O . VAL A 1 376 ? -21.829 -4.207 30.370 1.00 98.31 376 VAL A O 1
ATOM 2761 N N . GLN A 1 377 ? -19.592 -4.299 30.265 1.00 97.94 377 GLN A N 1
ATOM 2762 C CA . GLN A 1 377 ? -19.419 -4.907 31.593 1.00 97.94 377 GLN A CA 1
ATOM 2763 C C . GLN A 1 377 ? -19.979 -4.015 32.711 1.00 97.94 377 GLN A C 1
ATOM 2765 O O . GLN A 1 377 ? -20.692 -4.489 33.593 1.00 97.94 377 GLN A O 1
ATOM 2770 N N . GLN A 1 378 ? -19.699 -2.709 32.661 1.00 97.75 378 GLN A N 1
ATOM 2771 C CA . GLN A 1 378 ? -20.239 -1.744 33.623 1.00 97.75 378 GLN A CA 1
ATOM 2772 C C . GLN A 1 378 ? -21.760 -1.614 33.516 1.00 97.75 378 GLN A C 1
ATOM 2774 O O . GLN A 1 378 ? -22.438 -1.465 34.531 1.00 97.75 378 GLN A O 1
ATOM 2779 N N . LEU A 1 379 ? -22.305 -1.669 32.299 1.00 97.75 379 LEU A N 1
ATOM 2780 C CA . LEU A 1 379 ? -23.745 -1.653 32.086 1.00 97.75 379 LEU A CA 1
ATOM 2781 C C . LEU A 1 379 ? -24.405 -2.917 32.650 1.00 97.75 379 LEU A C 1
ATOM 2783 O O . LEU A 1 379 ? -25.391 -2.789 33.368 1.00 97.75 379 LEU A O 1
ATOM 2787 N N . ALA A 1 380 ? -23.841 -4.100 32.391 1.00 97.31 380 ALA A N 1
ATOM 2788 C CA . ALA A 1 380 ? -24.331 -5.370 32.925 1.00 97.31 380 ALA A CA 1
ATOM 2789 C C . ALA A 1 380 ? -24.372 -5.353 34.461 1.00 97.31 380 ALA A C 1
ATOM 2791 O O . ALA A 1 380 ? -25.422 -5.592 35.043 1.00 97.31 380 ALA A O 1
ATOM 2792 N N . ALA A 1 381 ? -23.289 -4.917 35.114 1.00 96.50 381 ALA A N 1
ATOM 2793 C CA . ALA A 1 381 ? -23.245 -4.803 36.573 1.00 96.50 381 ALA A CA 1
ATOM 2794 C C . ALA A 1 381 ? -24.320 -3.855 37.142 1.00 96.50 381 ALA A C 1
ATOM 2796 O O . ALA A 1 381 ? -24.865 -4.088 38.220 1.00 96.50 381 ALA A O 1
ATOM 2797 N N . ARG A 1 382 ? -24.644 -2.770 36.425 1.00 96.12 382 ARG A N 1
ATOM 2798 C CA . ARG A 1 382 ? -25.726 -1.855 36.821 1.00 96.12 382 ARG A CA 1
ATOM 2799 C C . ARG A 1 382 ? -27.104 -2.483 36.648 1.00 96.12 382 ARG A C 1
ATOM 2801 O O . ARG A 1 382 ? -27.971 -2.217 37.472 1.00 96.12 382 ARG A O 1
ATOM 2808 N N . VAL A 1 383 ? -27.308 -3.266 35.591 1.00 96.50 383 VAL A N 1
ATOM 2809 C CA . VAL A 1 383 ? -28.559 -4.001 35.367 1.00 96.50 383 VAL A CA 1
ATOM 2810 C C . VAL A 1 383 ? -28.754 -5.041 36.467 1.00 96.50 383 VAL A C 1
ATOM 2812 O O . VAL A 1 383 ? -29.791 -5.005 37.117 1.00 96.50 383 VAL A O 1
ATOM 2815 N N . ASP A 1 384 ? -27.738 -5.848 36.777 1.00 95.62 384 ASP A N 1
ATOM 2816 C CA . ASP A 1 384 ? -27.801 -6.848 37.853 1.00 95.62 384 ASP A CA 1
ATOM 2817 C C . ASP A 1 384 ? -28.152 -6.211 39.207 1.00 95.62 384 ASP A C 1
ATOM 2819 O O . ASP A 1 384 ? -28.966 -6.735 39.966 1.00 95.62 384 ASP A O 1
ATOM 2823 N N . ALA A 1 385 ? -27.573 -5.043 39.507 1.00 94.69 385 ALA A N 1
ATOM 2824 C CA . ALA A 1 385 ? -27.885 -4.301 40.725 1.00 94.69 385 ALA A CA 1
ATOM 2825 C C . ALA A 1 385 ? -29.333 -3.776 40.746 1.00 94.69 385 ALA A C 1
ATOM 2827 O O . ALA A 1 385 ? -29.975 -3.783 41.797 1.00 94.69 385 ALA A O 1
ATOM 2828 N N . LEU A 1 386 ? -29.850 -3.318 39.600 1.00 94.88 386 LEU A N 1
ATOM 2829 C CA . LEU A 1 386 ? -31.232 -2.852 39.475 1.00 94.88 386 LEU A CA 1
ATOM 2830 C C . LEU A 1 386 ? -32.228 -4.011 39.582 1.00 94.88 386 LEU A C 1
ATOM 2832 O O . LEU A 1 386 ? -33.217 -3.880 40.292 1.00 94.88 386 LEU A O 1
ATOM 2836 N N . GLU A 1 387 ? -31.966 -5.140 38.926 1.00 93.31 387 GLU A N 1
ATOM 2837 C CA . GLU A 1 387 ? -32.836 -6.321 38.945 1.00 93.31 387 GLU A CA 1
ATOM 2838 C C . GLU A 1 387 ? -32.794 -7.043 40.300 1.00 93.31 387 GLU A C 1
ATOM 2840 O O . GLU A 1 387 ? -33.835 -7.427 40.834 1.00 93.31 387 GLU A O 1
ATOM 2845 N N . GLY A 1 388 ? -31.616 -7.152 40.921 1.00 83.25 388 GLY A N 1
ATOM 2846 C CA . GLY A 1 388 ? -31.464 -7.700 42.271 1.00 83.25 388 GLY A CA 1
ATOM 2847 C C . GLY A 1 388 ? -32.151 -6.854 43.350 1.00 83.25 388 GLY A C 1
ATOM 2848 O O . GLY A 1 388 ? -32.639 -7.396 44.338 1.00 83.25 388 GLY A O 1
ATOM 2849 N N . GLY A 1 389 ? -32.253 -5.537 43.139 1.00 60.28 389 GLY A N 1
ATOM 2850 C CA . GLY A 1 389 ? -32.988 -4.616 44.010 1.00 60.28 389 GLY A CA 1
ATOM 2851 C C . GLY A 1 389 ? -34.515 -4.658 43.858 1.00 60.28 389 GLY A C 1
ATOM 2852 O O . GLY A 1 389 ? -35.207 -4.034 44.654 1.00 60.28 389 GLY A O 1
ATOM 2853 N N . VAL A 1 390 ? -35.057 -5.377 42.867 1.00 55.88 390 VAL A N 1
ATOM 2854 C CA . VAL A 1 390 ? -36.513 -5.558 42.667 1.00 55.88 390 VAL A CA 1
ATOM 2855 C C . VAL A 1 390 ? -37.050 -6.777 43.445 1.00 55.88 390 VAL A C 1
ATOM 2857 O O . VAL A 1 390 ? -38.262 -6.961 43.560 1.00 55.88 390 VAL A O 1
ATOM 2860 N N . HIS A 1 391 ? -36.165 -7.592 44.029 1.00 51.75 391 HIS A N 1
ATOM 2861 C CA . HIS A 1 391 ? -36.513 -8.804 44.783 1.00 51.75 391 HIS A CA 1
ATOM 2862 C C . HIS A 1 391 ? -36.136 -8.773 46.277 1.00 51.75 391 HIS A C 1
ATOM 2864 O O . HIS A 1 391 ? -36.288 -9.793 46.954 1.00 51.75 391 HIS A O 1
ATOM 2870 N N . ALA A 1 392 ? -35.686 -7.628 46.792 1.00 44.53 392 ALA A N 1
ATOM 2871 C CA . ALA A 1 392 ? -35.487 -7.357 48.219 1.00 44.53 392 ALA A CA 1
ATOM 2872 C C . ALA A 1 392 ? -36.462 -6.265 48.672 1.00 44.53 392 ALA A C 1
ATOM 2874 O O . ALA A 1 392 ? -36.949 -6.362 49.822 1.00 44.53 392 ALA A O 1
#

Sequence (392 aa):
MAMNIQRVNFDPVTGDSYTAAFRKIDLDVGEVAKAIDGDGSADSGIENRIGIAEQKLSRLGNSSTRNVGAVAGTVAAGDDPRIKVVGTTAGTVAAGDDTRITGALPKSGGYMTGGIKTALAANALLIDGPSSGGRVIGTKDAAIAPMRINSTQESGASNPAAAAFLCLYRNGYQGAYFGLSGTGNLAFGGWSFGDVEYMLHHAGVDVLPSADNARSVGNSSLRFSQLYAVSGTINTSDRDYKTDIVDTTLGLDFVRSLRPVSYKLREAEKISTREQTGTTTHLEPTYDADGQPVVDESGHPVMRAVTIPVMEEVLTPRPGRRDHQGLISQEVADALRAADIDPATSGIWSGGDPEVPGSPEGLRYEELIGPLVRAVQQLAARVDALEGGVHA